Protein AF-0000000076701482 (afdb_homodimer)

Sequence (546 aa):
MTLSLSIDTTWNYGASLRTYCTASLTLTGTHPSHKDYLHQRKLAEQLPLDSFRFDFRGNHESTGKWSYSDILGHVADIQTAVDYLKNTFGYVPQLIVSHSLGSLAAFYWICHTADGQRLPAFVNVSGRYRMKKLYESTNKWQKSLNEQGYYELTVPVARKPVTFRIYLNDFEKFANWDTAFVWHKFPATTDVLTVHGMSDITVPPGDALIYAKALGARRPGTHALHLMEGADHNFTGHIDELIGSILEWWELRRRGGLNTEIWLPHVQESTKLMTLSLSIDTTWNYGASLRTYCTASLTLTGTHPSHKDYLHQRKLAEQLPLDSFRFDFRGNHESTGKWSYSDILGHVADIQTAVDYLKNTFGYVPQLIVSHSLGSLAAFYWICHTADGQRLPAFVNVSGRYRMKKLYESTNKWQKSLNEQGYYELTVPVARKPVTFRIYLNDFEKFANWDTAFVWHKFPATTDVLTVHGMSDITVPPGDALIYAKALGARRPGTHALHLMEGADHNFTGHIDELIGSILEWWELRRRGGLNTEIWLPHVQESTKL

Organism: Amanita muscaria (strain Koide BX008) (NCBI:txid946122)

Nearest PDB structures (foldseek):
  2i3d-assembly1_A  TM=8.518E-01  e=9.601E-11  Agrobacterium fabrum str. C58
  3pf9-assembly1_A  TM=7.655E-01  e=1.158E-09  Lactobacillus johnsonii
  8skm-assembly2_C-2  TM=7.595E-01  e=2.460E-09  Lactobacillus helveticus
  7xri-assembly1_B  TM=6.753E-01  e=1.093E-09  Lactobacillus acidophilus
  7xrh-assembly1_B  TM=6.999E-01  e=1.663E-08  Lactobacillus acidophilus

pLDDT: mean 81.08, std 18.68, range [31.52, 98.44]

Secondary structure (DSSP, 8-state):
----EEEE------SS--------EEEE-SSS--TT-TTHHHHHHHSSS-EEEEPPTTSTTS-S---TT-HHHHHHHHHHHHHHIIIII-----EEEEETHHHHHHHHHHHHSHHHHT--EEEEES----GGGHHHHTHHHHHHHHHHSEEEEEEEETTEEEEEEEEHHHHHHHHT---TTHHHHS-SS-EEEEEEETT-SSS-THHHHHHHHHHHT-SSS-EEEEEETT--TT-TT-HHHHHHHHHHHHHHHHTT---SEE--TT--TT---/----EEEE------SS-------EEEEE-SSS--TT-TTHHHHHHHSSS-EEEEPPTTSTTS-S---TT-HHHHHHHHHHHHHHHHHHH-----EEEEETHHHHHHHHHHHHSHHHHT--EEEEES----GGGHHHHTHHHHHHHHHHSEEEEEEEETTEEEEEEEEHHHHHHHHT---TTHHHHS-SS-EEEEEEETT-SSS-THHHHHHHHHHHT-SSS-EEEEEETT--TT-TT-HHHHHHHHHHHHHHHHTT---SEE--TT--TT---

Solvent-accessible surface area (backbone atoms only — not comparable to full-atom values): 28314 Å² total; per-residue (Å²): 126,56,68,42,68,46,69,50,66,60,61,77,70,73,90,74,84,55,56,75,23,24,23,41,40,41,32,62,34,72,57,74,32,44,53,62,48,80,53,38,45,64,38,38,71,65,44,98,32,35,17,37,30,40,26,51,62,32,14,79,82,10,41,63,74,67,58,87,40,46,46,69,59,46,27,51,48,52,50,50,53,50,49,48,37,30,73,74,66,51,29,45,66,38,30,38,32,20,28,32,46,18,23,51,20,47,52,50,35,28,41,73,34,75,70,32,52,62,33,48,29,38,35,36,30,42,34,69,46,51,28,58,53,49,60,68,66,37,54,82,42,46,59,40,26,71,72,72,41,34,31,78,47,73,42,68,43,98,87,35,81,43,77,42,76,45,37,40,68,38,50,50,52,40,38,62,51,78,59,62,54,56,60,76,42,47,51,42,60,32,30,34,40,38,38,31,20,65,52,13,74,80,45,56,44,66,27,48,50,51,50,45,39,50,45,43,74,40,66,84,10,30,23,26,40,29,75,36,80,81,18,29,70,76,24,70,96,34,43,66,58,51,42,50,52,53,52,51,51,50,52,36,47,77,70,69,66,71,58,63,41,61,49,49,93,85,63,51,79,84,49,88,96,127,54,67,42,69,46,71,49,66,63,59,75,67,71,91,75,85,57,57,80,25,26,24,40,40,40,33,64,32,70,58,75,32,42,54,63,47,79,52,39,45,66,39,39,72,65,45,101,33,38,19,38,30,41,25,52,62,32,14,80,82,10,40,62,75,67,58,88,42,48,47,67,57,45,28,51,49,53,49,49,52,50,48,48,38,31,74,74,65,53,29,45,66,38,31,38,33,21,28,32,46,18,21,51,22,48,53,49,36,27,40,71,35,78,68,32,53,62,35,47,30,38,34,35,31,42,34,69,46,52,30,58,54,49,61,68,65,37,52,82,42,46,60,40,26,71,73,72,41,35,30,79,46,73,42,67,44,97,87,35,80,42,77,42,76,43,36,42,68,36,50,50,52,40,37,63,50,78,56,63,54,54,60,78,42,46,50,43,60,32,30,34,39,40,35,30,20,64,53,12,74,81,45,56,43,67,27,49,50,51,50,43,39,50,46,43,74,39,65,85,10,28,23,27,39,27,76,36,79,82,17,28,72,76,24,71,98,34,44,67,59,51,42,49,52,53,52,51,51,51,53,37,47,77,69,69,65,72,56,62,41,60,49,50,92,87,62,52,80,84,49,88,96

InterPro domains:
  IPR001375 Peptidase S9, prolyl oligopeptidase, catalytic domain [PF00326] (169-249)
  IPR022742 Alpha/beta hydrolase domain-containing protein 17C-like [PF12146] (50-145)
  IPR029058 Alpha/Beta hydrolase fold [G3DSA:3.40.50.1820] (24-272)
  IPR029058 Alpha/Beta hydrolase fold [SSF53474] (32-251)

Radius of gyration: 26.22 Å; Cα contacts (8 Å, |Δi|>4): 1089; chains: 2; bounding box: 50×71×74 Å

Foldseek 3Di:
DDKDKDWDAPPPPDDPPLEAQQEAEEAAPAPLDDQPAFQRVVLCNPAPHTYMYIYQDPHDPHHHNDFRQPLVSLLVVVVVVQVCCCVPRVYQHAEYEYAESRLLSLLCNLLPDPSSLPHAEYEYELYAAQLLCQCVLVVVQVVVCVPVQWGWDWDQDVNRTDIDIHGNVRSVSRSPDHNPSLLPRHHQRHAYEYEYECAASNHHCVRLVVNLVSNCVGPPHAYEYEYHYPAYRSRVVCSVVVSVQVNVQVVCVVVVNDHHYHRDPQDDPPDDD/DDKDKDWPAPPPPDPPPLAAQQEAEEAEPAPLDDQPAFQRVVLCNPAPHTYMYIYQDPHDPHHHNDFRQPLVSLLVVVVVVQVCCCVPRVYQHAEYEYAESRLSSLLCNLLPDPSSLPHAEYEYELYAAQLLCQCVLVVVQVVVCVPVQWGWDWDQDVNRTDIDIHGNVRSVSRSPDHNPSLLPRHHQRHAYEYEYECAASNHHCVRLVVNLVSNCVGPPHAYEYEYHYPAYRSRVVCSVVVSVQVNVQVVCVVVVNDHHYHDDPQDDPPDDD

Structure (mmCIF, N/CA/C/O backbone):
data_AF-0000000076701482-model_v1
#
loop_
_entity.id
_entity.type
_entity.pdbx_description
1 polymer 'Serine aminopeptidase S33 domain-containing protein'
#
loop_
_atom_site.group_PDB
_atom_site.id
_atom_site.type_symbol
_atom_site.label_atom_id
_atom_site.label_alt_id
_atom_site.label_comp_id
_atom_site.label_asym_id
_atom_site.label_entity_id
_atom_site.label_seq_id
_atom_site.pdbx_PDB_ins_code
_atom_site.Cartn_x
_atom_site.Cartn_y
_atom_site.Cartn_z
_atom_site.occupancy
_atom_site.B_iso_or_equiv
_atom_site.auth_seq_id
_atom_site.auth_comp_id
_atom_site.auth_asym_id
_atom_site.auth_atom_id
_atom_site.pdbx_PDB_model_num
ATOM 1 N N . MET A 1 1 ? -1.082 -37.062 -18.078 1 33.81 1 MET A N 1
ATOM 2 C CA . MET A 1 1 ? -1.819 -35.812 -17.953 1 33.81 1 MET A CA 1
ATOM 3 C C . MET A 1 1 ? -1.539 -34.906 -19.141 1 33.81 1 MET A C 1
ATOM 5 O O . MET A 1 1 ? -0.403 -34.812 -19.609 1 33.81 1 MET A O 1
ATOM 9 N N . THR A 1 2 ? -2.584 -34.688 -19.906 1 39.78 2 THR A N 1
ATOM 10 C CA . THR A 1 2 ? -2.42 -33.812 -21.062 1 39.78 2 THR A CA 1
ATOM 11 C C . THR A 1 2 ? -2.777 -32.375 -20.703 1 39.78 2 THR A C 1
ATOM 13 O O . THR A 1 2 ? -3.805 -32.125 -20.062 1 39.78 2 THR A O 1
ATOM 16 N N . LEU A 1 3 ? -1.835 -31.453 -20.797 1 42.09 3 LEU A N 1
ATOM 17 C CA . LEU A 1 3 ? -2.057 -30.031 -20.594 1 42.09 3 LEU A CA 1
ATOM 18 C C . LEU A 1 3 ? -2.471 -29.359 -21.906 1 42.09 3 LEU A C 1
ATOM 20 O O . LEU A 1 3 ? -1.938 -29.688 -22.969 1 42.09 3 LEU A O 1
ATOM 24 N N . SER A 1 4 ? -3.621 -28.812 -21.922 1 41.84 4 SER A N 1
ATOM 25 C CA . SER A 1 4 ? -3.998 -28.016 -23.094 1 41.84 4 SER A CA 1
ATOM 26 C C . SER A 1 4 ? -3.34 -26.641 -23.062 1 41.84 4 SER A C 1
ATOM 28 O O . SER A 1 4 ? -3.506 -25.891 -22.109 1 41.84 4 SER A O 1
ATOM 30 N N . LEU A 1 5 ? -2.367 -26.469 -23.969 1 46.25 5 LEU A N 1
ATOM 31 C CA . LEU A 1 5 ? -1.568 -25.25 -24.062 1 46.25 5 LEU A CA 1
ATOM 32 C C . LEU A 1 5 ? -2.047 -24.375 -25.219 1 46.25 5 LEU A C 1
ATOM 34 O O . LEU A 1 5 ? -2.387 -24.875 -26.297 1 46.25 5 LEU A O 1
ATOM 38 N N . SER A 1 6 ? -2.557 -23.234 -24.906 1 45.56 6 SER A N 1
ATOM 39 C CA . SER A 1 6 ? -2.775 -22.25 -25.969 1 45.56 6 SER A CA 1
ATOM 40 C C . SER A 1 6 ? -1.56 -21.344 -26.141 1 45.56 6 SER A C 1
ATOM 42 O O . SER A 1 6 ? -0.975 -20.891 -25.156 1 45.56 6 SER A O 1
ATOM 44 N N . ILE A 1 7 ? -1.061 -21.422 -27.281 1 44.69 7 ILE A N 1
ATOM 45 C CA . ILE A 1 7 ? 0.077 -20.578 -27.625 1 44.69 7 ILE A CA 1
ATOM 46 C C . ILE A 1 7 ? -0.394 -19.406 -28.484 1 44.69 7 ILE A C 1
ATOM 48 O O . ILE A 1 7 ? -1.036 -19.609 -29.516 1 44.69 7 ILE A O 1
ATOM 52 N N . ASP A 1 8 ? -0.678 -18.281 -27.812 1 44.84 8 ASP A N 1
ATOM 53 C CA . ASP A 1 8 ? -0.905 -17.094 -28.641 1 44.84 8 ASP A CA 1
ATOM 54 C C . ASP A 1 8 ? 0.417 -16.484 -29.078 1 44.84 8 ASP A C 1
ATOM 56 O O . ASP A 1 8 ? 1.227 -16.062 -28.25 1 44.84 8 ASP A O 1
ATOM 60 N N . THR A 1 9 ? 0.802 -16.797 -30.234 1 43.88 9 THR A N 1
ATOM 61 C CA . THR A 1 9 ? 2.035 -16.266 -30.812 1 43.88 9 THR A CA 1
ATOM 62 C C . THR A 1 9 ? 1.801 -14.883 -31.406 1 43.88 9 THR A C 1
ATOM 64 O O . THR A 1 9 ? 0.812 -14.664 -32.125 1 43.88 9 THR A O 1
ATOM 67 N N . THR A 1 10 ? 1.718 -13.828 -30.734 1 38.78 10 THR A N 1
ATOM 68 C CA . THR A 1 10 ? 1.735 -12.578 -31.469 1 38.78 10 THR A CA 1
ATOM 69 C C . THR A 1 10 ? 3.012 -12.461 -32.312 1 38.78 10 THR A C 1
ATOM 71 O O . THR A 1 10 ? 3.309 -11.398 -32.844 1 38.78 10 THR A O 1
ATOM 74 N N . TRP A 1 11 ? 3.979 -13.047 -32.031 1 34.91 11 TRP A N 1
ATOM 75 C CA . TRP A 1 11 ? 5.105 -12.578 -32.812 1 34.91 11 TRP A CA 1
ATOM 76 C C . TRP A 1 11 ? 4.832 -12.766 -34.312 1 34.91 11 TRP A C 1
ATOM 78 O O . TRP A 1 11 ? 4.477 -13.859 -34.75 1 34.91 11 TRP A O 1
ATOM 88 N N . ASN A 1 12 ? 4.305 -11.734 -34.938 1 32.94 12 ASN A N 1
ATOM 89 C CA . ASN A 1 12 ? 4.758 -11.445 -36.281 1 32.94 12 ASN A CA 1
ATOM 90 C C . ASN A 1 12 ? 6.246 -11.734 -36.438 1 32.94 12 ASN A C 1
ATOM 92 O O . ASN A 1 12 ? 6.887 -11.195 -37.344 1 32.94 12 ASN A O 1
ATOM 96 N N . TYR A 1 13 ? 7.18 -11.891 -35.406 1 31.75 13 TYR A N 1
ATOM 97 C CA . TYR A 1 13 ? 8.516 -11.852 -36 1 31.75 13 TYR A CA 1
ATOM 98 C C . TYR A 1 13 ? 8.695 -12.984 -37 1 31.75 13 TYR A C 1
ATOM 100 O O . TYR A 1 13 ? 8.055 -14.02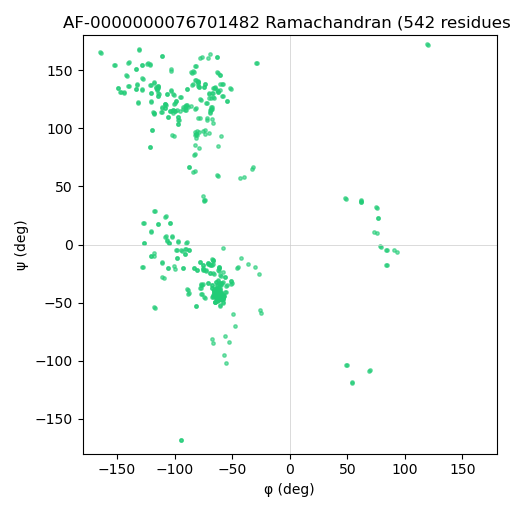3 -36.906 1 31.75 13 TYR A O 1
ATOM 108 N N . GLY A 1 14 ? 9.312 -12.711 -38.156 1 31.8 14 GLY A N 1
ATOM 109 C CA . GLY A 1 14 ? 10.047 -13.625 -39.031 1 31.8 14 GLY A CA 1
ATOM 110 C C . GLY A 1 14 ? 10.68 -14.781 -38.281 1 31.8 14 GLY A C 1
ATOM 111 O O . GLY A 1 14 ? 10.82 -14.727 -37.031 1 31.8 14 GLY A O 1
ATOM 112 N N . ALA A 1 15 ? 11.008 -16.016 -38.906 1 33.19 15 ALA A N 1
ATOM 113 C CA . ALA A 1 15 ? 11.664 -17.281 -38.625 1 33.19 15 ALA A CA 1
ATOM 114 C C . ALA A 1 15 ? 12.695 -17.125 -37.5 1 33.19 15 ALA A C 1
ATOM 116 O O . ALA A 1 15 ? 13 -18.078 -36.781 1 33.19 15 ALA A O 1
ATOM 117 N N . SER A 1 16 ? 13.703 -16.203 -37.625 1 32.03 16 SER A N 1
ATOM 118 C CA . SER A 1 16 ? 15.016 -16.312 -37 1 32.03 16 SER A CA 1
ATOM 119 C C . SER A 1 16 ? 14.914 -16.203 -35.469 1 32.03 16 SER A C 1
ATOM 121 O O . SER A 1 16 ? 15.578 -16.953 -34.75 1 32.03 16 SER A O 1
ATOM 123 N N . LEU A 1 17 ? 14.891 -14.984 -34.844 1 34.34 17 LEU A N 1
ATOM 124 C CA . LEU A 1 17 ? 15.344 -14.766 -33.469 1 34.34 17 LEU A CA 1
ATOM 125 C C . LEU A 1 17 ? 14.328 -15.297 -32.469 1 34.34 17 LEU A C 1
ATOM 127 O O . LEU A 1 17 ? 13.398 -14.586 -32.062 1 34.34 17 LEU A O 1
ATOM 131 N N . ARG A 1 18 ? 13.656 -16.406 -32.531 1 35.84 18 ARG A N 1
ATOM 132 C CA . ARG A 1 18 ? 12.906 -17.312 -31.656 1 35.84 18 ARG A CA 1
ATOM 133 C C . ARG A 1 18 ? 13.469 -17.297 -30.25 1 35.84 18 ARG A C 1
ATOM 135 O O . ARG A 1 18 ? 13.125 -18.141 -29.422 1 35.84 18 ARG A O 1
ATOM 142 N N . THR A 1 19 ? 14.695 -16.859 -30.047 1 35.78 19 THR A N 1
ATOM 143 C CA . THR A 1 19 ? 15.305 -17.094 -28.734 1 35.78 19 THR A CA 1
ATOM 144 C C . THR A 1 19 ? 14.367 -16.672 -27.609 1 35.78 19 THR A C 1
ATOM 146 O O . THR A 1 19 ? 14.477 -17.156 -26.484 1 35.78 19 THR A O 1
ATOM 149 N N . TYR A 1 20 ? 13.93 -15.367 -27.5 1 38.41 20 TYR A N 1
ATOM 150 C CA . TYR A 1 20 ? 13.531 -14.758 -26.25 1 38.41 20 TYR A CA 1
ATO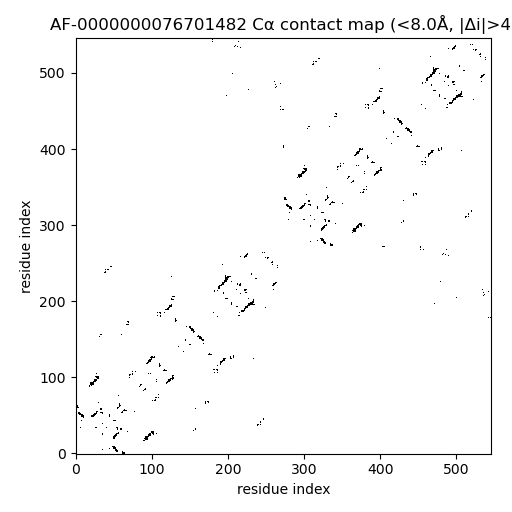M 151 C C . TYR A 1 20 ? 12.078 -15.086 -25.922 1 38.41 20 TYR A C 1
ATOM 153 O O . TYR A 1 20 ? 11.156 -14.555 -26.531 1 38.41 20 TYR A O 1
ATOM 161 N N . CYS A 1 21 ? 11.727 -16.359 -25.734 1 41.19 21 CYS A N 1
ATOM 162 C CA . CYS A 1 21 ? 10.469 -16.938 -25.266 1 41.19 21 CYS A CA 1
ATOM 163 C C . CYS A 1 21 ? 9.914 -16.172 -24.078 1 41.19 21 CYS A C 1
ATOM 165 O O . CYS A 1 21 ? 10.398 -16.312 -22.953 1 41.19 21 CYS A O 1
ATOM 167 N N . THR A 1 22 ? 9.688 -14.891 -24.219 1 43.75 22 THR A N 1
ATOM 168 C CA . THR A 1 22 ? 9.102 -14.141 -23.125 1 43.75 22 THR A CA 1
ATOM 169 C C . THR A 1 22 ? 7.695 -14.641 -22.812 1 43.75 22 THR A C 1
ATOM 171 O O . THR A 1 22 ? 6.82 -14.641 -23.672 1 43.75 22 THR A O 1
ATOM 174 N N . ALA A 1 23 ? 7.574 -16 -22.422 1 44.31 23 ALA A N 1
ATOM 175 C CA . ALA A 1 23 ? 6.254 -16.547 -22.094 1 44.31 23 ALA A CA 1
ATOM 176 C C . ALA A 1 23 ? 5.691 -15.914 -20.828 1 44.31 23 ALA A C 1
ATOM 178 O O . ALA A 1 23 ? 6.445 -15.547 -19.922 1 44.31 23 ALA A O 1
ATOM 179 N N . SER A 1 24 ? 4.695 -15 -21.062 1 45 24 SER A N 1
ATOM 180 C CA . SER A 1 24 ? 3.865 -14.703 -19.891 1 45 24 SER A CA 1
ATOM 181 C C . SER A 1 24 ? 2.975 -15.891 -19.531 1 45 24 SER A C 1
ATOM 183 O O . SER A 1 24 ? 2.352 -16.484 -20.406 1 45 24 SER A O 1
ATOM 185 N N . LEU A 1 25 ? 3.355 -16.812 -18.547 1 48.34 25 LEU A N 1
ATOM 186 C CA . LEU A 1 25 ? 2.494 -17.859 -18.016 1 48.34 25 LEU A CA 1
ATOM 187 C C . LEU A 1 25 ? 1.435 -17.266 -17.094 1 48.34 25 LEU A C 1
ATOM 189 O O . LEU A 1 25 ? 1.763 -16.547 -16.141 1 48.34 25 LEU A O 1
ATOM 193 N N . THR A 1 26 ? 0.228 -17 -17.688 1 47.09 26 THR A N 1
ATOM 194 C CA . THR A 1 26 ? -0.878 -16.547 -16.844 1 47.09 26 THR A CA 1
ATOM 195 C C . THR A 1 26 ? -1.527 -17.734 -16.141 1 47.09 26 THR A C 1
ATOM 197 O O . THR A 1 26 ? -1.973 -18.688 -16.781 1 47.09 26 THR A O 1
ATOM 200 N N . LEU A 1 27 ? -1.09 -18.016 -14.891 1 45.66 27 LEU A N 1
ATOM 201 C CA . LEU A 1 27 ? -1.61 -19.078 -14.039 1 45.66 27 LEU A CA 1
ATOM 202 C C . LEU A 1 27 ? -2.896 -18.641 -13.344 1 45.66 27 LEU A C 1
ATOM 204 O O . LEU A 1 27 ? -2.926 -17.594 -12.688 1 45.66 27 LEU A O 1
ATOM 208 N N . THR A 1 28 ? -4.02 -18.859 -13.867 1 43.91 28 THR A N 1
ATOM 209 C CA . THR A 1 28 ? -5.258 -18.516 -13.172 1 43.91 28 THR A CA 1
ATOM 210 C C . THR A 1 28 ? -5.59 -19.562 -12.117 1 43.91 28 THR A C 1
ATOM 212 O O . THR A 1 28 ? -5.613 -20.766 -12.406 1 43.91 28 THR A O 1
ATOM 215 N N . GLY A 1 29 ? -5.117 -19.625 -10.914 1 39.47 29 GLY A N 1
ATOM 216 C CA . GLY A 1 29 ? -5.176 -20.594 -9.828 1 39.47 29 GLY A CA 1
ATOM 217 C C . GLY A 1 29 ? -6.594 -21 -9.477 1 39.47 29 GLY A C 1
ATOM 218 O O . GLY A 1 29 ? -6.852 -22.172 -9.203 1 39.47 29 GLY A O 1
ATOM 219 N N . THR A 1 30 ? -7.273 -20.172 -8.617 1 42.44 30 THR A N 1
ATOM 220 C CA . THR A 1 30 ? -8.227 -20.875 -7.758 1 42.44 30 THR A CA 1
ATOM 221 C C . THR A 1 30 ? -9.234 -21.656 -8.594 1 42.44 30 THR A C 1
ATOM 223 O O . THR A 1 30 ? -9.484 -22.828 -8.336 1 42.44 30 THR A O 1
ATOM 226 N N . HIS A 1 31 ? -10.352 -21 -8.812 1 45.5 31 HIS A N 1
ATOM 227 C CA . HIS A 1 31 ? -11.539 -21.703 -9.297 1 45.5 31 HIS A CA 1
ATOM 228 C C . HIS A 1 31 ? -11.367 -22.125 -10.75 1 45.5 31 HIS A C 1
ATOM 230 O O . HIS A 1 31 ? -10.484 -21.625 -11.453 1 45.5 31 HIS A O 1
ATOM 236 N N . PRO A 1 32 ? -12.203 -23.078 -11.078 1 42.16 32 PRO A N 1
ATOM 237 C CA . PRO A 1 32 ? -12.156 -23.484 -12.484 1 42.16 32 PRO A CA 1
ATOM 238 C C . PRO A 1 32 ? -11.797 -22.344 -13.422 1 42.16 32 PRO A C 1
ATOM 240 O O . PRO A 1 32 ? -12.508 -21.328 -13.469 1 42.16 32 PRO A O 1
ATOM 243 N N . SER A 1 33 ? -10.586 -21.906 -13.266 1 51.41 33 SER A N 1
ATOM 244 C CA . SER A 1 33 ? -10.164 -20.844 -14.172 1 51.41 33 SER A CA 1
ATOM 245 C C . SER A 1 33 ? -9.766 -21.422 -15.531 1 51.41 33 SER A C 1
ATOM 247 O O . SER A 1 33 ? -9.602 -22.625 -15.688 1 51.41 33 SER A O 1
ATOM 249 N N . HIS A 1 34 ? -10.211 -20.75 -16.484 1 50.31 34 HIS A N 1
ATOM 250 C CA . HIS A 1 34 ? -9.82 -21.109 -17.844 1 50.31 34 HIS A CA 1
ATOM 251 C C . HIS A 1 34 ? -8.766 -20.172 -18.391 1 50.31 34 HIS A C 1
ATOM 253 O O . HIS A 1 34 ? -8.625 -19.047 -17.922 1 50.31 34 HIS A O 1
ATOM 259 N N . LYS A 1 35 ? -7.945 -20.672 -19.281 1 49.25 35 LYS A N 1
ATOM 260 C CA . LYS A 1 35 ? -6.781 -20.016 -19.875 1 49.25 35 LYS A CA 1
ATOM 261 C C . LYS A 1 35 ? -7.113 -18.594 -20.312 1 49.25 35 LYS A C 1
ATOM 263 O O . LYS A 1 35 ? -6.223 -17.75 -20.422 1 49.25 35 LYS A O 1
ATOM 268 N N . ASP A 1 36 ? -8.375 -18.359 -20.484 1 51.56 36 ASP A N 1
ATOM 269 C CA . ASP A 1 36 ? -8.781 -17.031 -20.953 1 51.56 36 ASP A CA 1
ATOM 270 C C . ASP A 1 36 ? -9.445 -16.234 -19.828 1 51.56 36 ASP A C 1
ATOM 272 O O . ASP A 1 36 ? -10.203 -15.289 -20.094 1 51.56 36 ASP A O 1
ATOM 276 N N . TYR A 1 37 ? -9.086 -16.625 -18.688 1 59.44 37 TYR A N 1
ATOM 277 C CA . TYR A 1 37 ? -9.766 -16.031 -17.531 1 59.44 37 TYR A CA 1
ATOM 278 C C . TYR A 1 37 ? -9.234 -14.641 -17.25 1 59.44 37 TYR A C 1
ATOM 280 O O . TYR A 1 37 ? -8.016 -14.422 -17.234 1 59.44 37 TYR A O 1
ATOM 288 N N . LEU A 1 38 ? -10.18 -13.695 -17.219 1 65.75 38 LEU A N 1
ATOM 289 C CA . LEU A 1 38 ? -10.008 -12.32 -16.75 1 65.75 38 LEU A CA 1
ATOM 290 C C . LEU A 1 38 ? -9.109 -11.531 -17.703 1 65.75 38 LEU A C 1
ATOM 292 O O . LEU A 1 38 ? -9.461 -11.297 -18.859 1 65.75 38 LEU A O 1
ATOM 296 N N . HIS A 1 39 ? -7.875 -11.211 -17.281 1 71.94 39 HIS A N 1
ATOM 297 C CA . HIS A 1 39 ? -6.992 -10.297 -17.984 1 71.94 39 HIS A CA 1
ATOM 298 C C . HIS A 1 39 ? -5.98 -11.055 -18.844 1 71.94 39 HIS A C 1
ATOM 300 O O . HIS A 1 39 ? -5.328 -10.469 -19.703 1 71.94 39 HIS A O 1
ATOM 306 N N . GLN A 1 40 ? -5.93 -12.328 -18.812 1 72.12 40 GLN A N 1
ATOM 307 C CA . GLN A 1 40 ? -4.785 -13.07 -19.312 1 72.12 40 GLN A CA 1
ATOM 308 C C . GLN A 1 40 ? -4.75 -13.062 -20.844 1 72.12 40 GLN A C 1
ATOM 310 O O . GLN A 1 40 ? -3.699 -12.828 -21.438 1 72.12 40 GLN A O 1
ATOM 315 N N . ARG A 1 41 ? -5.863 -13.305 -21.406 1 73.69 41 ARG A N 1
ATOM 316 C CA . ARG A 1 41 ? -5.891 -13.32 -22.875 1 73.69 41 ARG A CA 1
ATOM 317 C C . ARG A 1 41 ? -5.574 -11.938 -23.438 1 73.69 41 ARG A C 1
ATOM 319 O O . ARG A 1 41 ? -4.738 -11.805 -24.328 1 73.69 41 ARG A O 1
ATOM 326 N N . LYS A 1 42 ? -6.254 -10.977 -22.922 1 79.75 42 LYS A N 1
ATOM 327 C CA . LYS A 1 42 ? -6.055 -9.609 -23.406 1 79.75 42 LYS A CA 1
ATOM 328 C C . LYS A 1 42 ? -4.621 -9.148 -23.172 1 79.75 42 LYS A C 1
ATOM 330 O O . LYS A 1 42 ? -4.031 -8.477 -24.016 1 79.75 42 LYS A O 1
ATOM 335 N N . LEU A 1 43 ? -4.078 -9.5 -22.031 1 83.38 43 LEU A N 1
ATOM 336 C CA . LEU A 1 43 ? -2.689 -9.164 -21.734 1 83.38 43 LEU A CA 1
ATOM 337 C C . LEU A 1 43 ? -1.746 -9.852 -22.719 1 83.38 43 L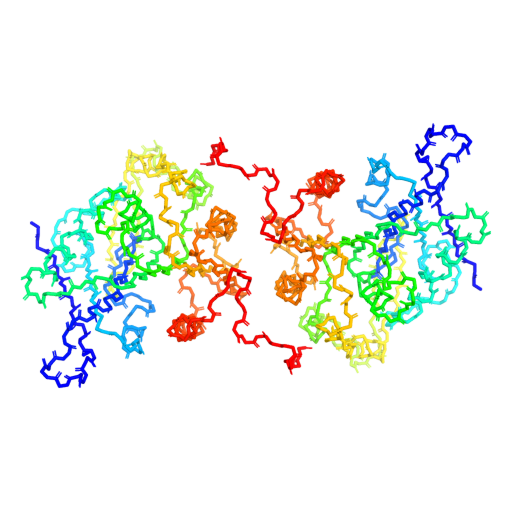EU A C 1
ATOM 339 O O . LEU A 1 43 ? -0.809 -9.227 -23.219 1 83.38 43 LEU A O 1
ATOM 343 N N . ALA A 1 44 ? -1.998 -11.133 -23.016 1 76.25 44 ALA A N 1
ATOM 344 C CA . ALA A 1 44 ? -1.162 -11.906 -23.922 1 76.25 44 ALA A CA 1
ATOM 345 C C . ALA A 1 44 ? -1.131 -11.281 -25.312 1 76.25 44 ALA A C 1
ATOM 347 O O . ALA A 1 44 ? -0.096 -11.289 -25.984 1 76.25 44 ALA A O 1
ATOM 348 N N . GLU A 1 45 ? -2.166 -10.719 -25.656 1 75.75 45 GLU A N 1
ATOM 349 C CA . GLU A 1 45 ? -2.283 -10.117 -26.984 1 75.75 45 GLU A CA 1
ATOM 350 C C . GLU A 1 45 ? -1.499 -8.812 -27.062 1 75.75 45 GLU A C 1
ATOM 352 O O . GLU A 1 45 ? -1.094 -8.391 -28.156 1 75.75 45 GLU A O 1
ATOM 357 N N . GLN A 1 46 ? -1.264 -8.258 -25.969 1 82.12 46 GLN A N 1
ATOM 358 C CA . GLN A 1 46 ? -0.672 -6.926 -25.984 1 82.12 46 GLN A CA 1
ATOM 359 C C . GLN A 1 46 ? 0.801 -6.973 -25.594 1 82.12 46 GLN A C 1
ATOM 361 O O . GLN A 1 46 ? 1.556 -6.039 -25.875 1 82.12 46 GLN A O 1
ATOM 366 N N . LEU A 1 47 ? 1.176 -8.023 -24.938 1 80.94 47 LEU A N 1
ATOM 367 C CA . LEU A 1 47 ? 2.574 -8.164 -24.547 1 80.94 47 LEU A CA 1
ATOM 368 C C . LEU A 1 47 ? 3.467 -8.352 -25.766 1 80.94 47 LEU A C 1
ATOM 370 O O . LEU A 1 47 ? 3.141 -9.125 -26.672 1 80.94 47 LEU A O 1
ATOM 374 N N . PRO A 1 48 ? 4.582 -7.547 -25.859 1 80.5 48 PRO A N 1
ATOM 375 C CA . PRO A 1 48 ? 5.512 -7.711 -26.969 1 80.5 48 PRO A CA 1
ATOM 376 C C . PRO A 1 48 ? 6.387 -8.953 -26.844 1 80.5 48 PRO A C 1
ATOM 378 O O . PRO A 1 48 ? 7.598 -8.891 -27.062 1 80.5 48 PRO A O 1
ATOM 381 N N . LEU A 1 49 ? 5.855 -10.102 -26.344 1 76.75 49 LEU A N 1
ATOM 382 C CA . LEU A 1 49 ? 6.449 -11.422 -26.188 1 76.75 49 LEU A CA 1
ATOM 383 C C . LEU A 1 49 ? 5.5 -12.508 -26.688 1 76.75 49 LEU A C 1
ATOM 385 O O . LEU A 1 49 ? 4.281 -12.32 -26.688 1 76.75 49 LEU A O 1
ATOM 389 N N . ASP A 1 50 ? 6.086 -13.594 -27.156 1 75.12 50 ASP A N 1
ATOM 390 C CA . ASP A 1 50 ? 5.215 -14.75 -27.344 1 75.12 50 ASP A CA 1
ATOM 391 C C . ASP A 1 50 ? 4.641 -15.219 -26.016 1 75.12 50 ASP A C 1
ATOM 393 O O . ASP A 1 50 ? 5.34 -15.234 -25 1 75.12 50 ASP A O 1
ATOM 397 N N . SER A 1 51 ? 3.34 -15.438 -26.078 1 75.44 51 SER A N 1
ATOM 398 C CA . SER A 1 51 ? 2.66 -15.773 -24.844 1 75.44 51 SER A CA 1
ATOM 399 C C . SER A 1 51 ? 2.111 -17.203 -24.875 1 75.44 51 SER A C 1
ATOM 401 O O . SER A 1 51 ? 1.59 -17.641 -25.906 1 75.44 51 SER A O 1
ATOM 403 N N . PHE A 1 52 ? 2.34 -17.844 -23.781 1 72.75 52 PHE A N 1
ATOM 404 C CA . PHE A 1 52 ? 1.836 -19.203 -23.594 1 72.75 52 PHE A CA 1
ATOM 405 C C . PHE A 1 52 ? 0.913 -19.281 -22.391 1 72.75 52 PHE A C 1
ATOM 407 O O . PHE A 1 52 ? 1.264 -18.812 -21.297 1 72.75 52 PHE A O 1
ATOM 414 N N . ARG A 1 53 ? -0.27 -19.734 -22.688 1 74.69 53 ARG A N 1
ATOM 415 C CA . ARG A 1 53 ? -1.251 -19.922 -21.625 1 74.69 53 ARG A CA 1
ATOM 416 C C . ARG A 1 53 ? -1.707 -21.375 -21.562 1 74.69 53 ARG A C 1
ATOM 418 O O . ARG A 1 53 ? -1.874 -22.031 -22.578 1 74.69 53 ARG A O 1
ATOM 425 N N . PHE A 1 54 ? -1.789 -21.844 -20.312 1 66.81 54 PHE A N 1
ATOM 426 C CA . PHE A 1 54 ? -2.283 -23.219 -20.203 1 66.81 54 PHE A CA 1
ATOM 427 C C . PHE A 1 54 ? -3.221 -23.344 -19.016 1 66.81 54 PHE A C 1
ATOM 429 O O . PHE A 1 54 ? -3.223 -22.5 -18.109 1 66.81 54 PHE A O 1
ATOM 436 N N . ASP A 1 55 ? -4.047 -24.328 -19.109 1 64.94 55 ASP A N 1
ATOM 437 C CA . ASP A 1 55 ? -4.914 -24.688 -17.984 1 64.94 55 ASP A CA 1
ATOM 438 C C . ASP A 1 55 ? -4.227 -25.688 -17.062 1 64.94 55 ASP A C 1
ATOM 440 O O . ASP A 1 55 ? -3.6 -26.641 -17.516 1 64.94 55 ASP A O 1
ATOM 444 N N . PHE A 1 56 ? -4.332 -25.375 -15.812 1 63.53 56 PHE A N 1
ATOM 445 C CA . PHE A 1 56 ? -3.814 -26.359 -14.859 1 63.53 56 PHE A CA 1
ATOM 446 C C . PHE A 1 56 ? -4.59 -27.672 -14.953 1 63.53 56 PHE A C 1
ATOM 448 O O . PHE A 1 56 ? -5.699 -27.703 -15.484 1 63.53 56 PHE A O 1
ATOM 455 N N . ARG A 1 57 ? -3.984 -28.672 -14.453 1 58.59 57 ARG A N 1
ATOM 456 C CA . ARG A 1 57 ? -4.629 -29.984 -14.406 1 58.59 57 ARG A CA 1
ATOM 457 C C . ARG A 1 57 ? -6.02 -29.891 -13.789 1 58.59 57 ARG A C 1
ATOM 459 O O . ARG A 1 57 ? -6.219 -29.172 -12.805 1 58.59 57 ARG A O 1
ATOM 466 N N . GLY A 1 58 ? -6.898 -30.5 -14.422 1 56.38 58 GLY A N 1
ATOM 467 C CA . GLY A 1 58 ? -8.25 -30.594 -13.898 1 56.38 58 GLY A CA 1
ATOM 468 C C . GLY A 1 58 ? -9.102 -29.391 -14.227 1 56.38 58 GLY A C 1
ATOM 469 O O . GLY A 1 58 ? -10.273 -29.328 -13.844 1 56.38 58 GLY A O 1
ATOM 470 N N . ASN A 1 59 ? -8.492 -28.438 -14.836 1 56.97 59 ASN A N 1
ATOM 471 C CA . ASN A 1 59 ? -9.258 -27.266 -15.211 1 56.97 59 ASN A CA 1
ATOM 472 C C . ASN A 1 59 ? -9.594 -27.266 -16.703 1 56.97 59 ASN A C 1
ATOM 474 O O . ASN A 1 59 ? -8.734 -27.562 -17.531 1 56.97 59 ASN A O 1
ATOM 478 N N . HIS A 1 60 ? -10.859 -26.984 -16.922 1 60.84 60 HIS A N 1
ATOM 479 C CA . HIS A 1 60 ? -11.391 -26.812 -18.266 1 60.84 60 HIS A CA 1
ATOM 480 C C . HIS A 1 60 ? -10.969 -27.953 -19.172 1 60.84 60 HIS A C 1
ATOM 482 O O . HIS A 1 60 ? -11.469 -29.078 -19.047 1 60.84 60 HIS A O 1
ATOM 488 N N . GLU A 1 61 ? -9.867 -27.578 -20.109 1 53.28 61 GLU A N 1
ATOM 489 C CA . GLU A 1 61 ? -9.555 -28.547 -21.156 1 53.28 61 GLU A CA 1
ATOM 490 C C . GLU A 1 61 ? -8.414 -29.469 -20.734 1 53.28 61 GLU A C 1
ATOM 492 O O . GLU A 1 61 ? -8.094 -30.438 -21.438 1 53.28 61 GLU A O 1
ATOM 497 N N . SER A 1 62 ? -7.844 -29.156 -19.531 1 54.16 62 SER A N 1
ATOM 498 C CA . SER A 1 62 ? -6.766 -30.016 -19.047 1 54.16 62 SER A CA 1
ATOM 499 C C . SER A 1 62 ? -7.32 -31.234 -18.312 1 54.16 62 SER A C 1
ATOM 501 O O . SER A 1 62 ? -8.312 -31.141 -17.594 1 54.16 62 SER A O 1
ATOM 503 N N . THR A 1 63 ? -6.688 -32.406 -18.625 1 57.91 63 THR A N 1
ATOM 504 C CA . THR A 1 63 ? -7.113 -33.625 -17.938 1 57.91 63 THR A CA 1
ATOM 505 C C . THR A 1 63 ? -6.559 -33.656 -16.516 1 57.91 63 THR A C 1
ATOM 507 O O . THR A 1 63 ? -5.727 -32.844 -16.141 1 57.91 63 THR A O 1
ATOM 510 N N . GLY A 1 64 ? -7.094 -34.406 -15.742 1 60.69 64 GLY A N 1
ATOM 511 C CA . GLY A 1 64 ? -6.652 -34.562 -14.367 1 60.69 64 GLY A CA 1
ATOM 512 C C . GLY A 1 64 ? -7.723 -34.188 -13.352 1 60.69 64 GLY A C 1
ATOM 513 O O . GLY A 1 64 ? -8.852 -33.875 -13.727 1 60.69 64 GLY A O 1
ATOM 514 N N . LYS A 1 65 ? -7.336 -34.5 -12.086 1 65.06 65 LYS A N 1
ATOM 515 C CA . LYS A 1 65 ? -8.281 -34.25 -11 1 65.06 65 LYS A CA 1
ATOM 516 C C . LYS A 1 65 ? -8.023 -32.875 -10.352 1 65.06 65 LYS A C 1
ATOM 518 O O . LYS A 1 65 ? -6.879 -32.531 -10.078 1 65.06 65 LYS A O 1
ATOM 523 N N . TRP A 1 66 ? -9.078 -32.156 -10.312 1 66.12 66 TRP A N 1
ATOM 524 C CA . TRP A 1 66 ? -8.992 -30.875 -9.633 1 66.12 66 TRP A CA 1
ATOM 525 C C . TRP A 1 66 ? -8.852 -31.062 -8.125 1 66.12 66 TRP A C 1
ATOM 527 O O . TRP A 1 66 ? -9.477 -31.969 -7.547 1 66.12 66 TRP A O 1
ATOM 537 N N . SER A 1 67 ? -7.898 -30.406 -7.59 1 69.44 67 SER A N 1
ATOM 538 C CA . SER A 1 67 ? -7.758 -30.344 -6.141 1 69.44 67 SER A CA 1
ATOM 539 C C . SER A 1 67 ? -7.52 -28.922 -5.664 1 69.44 67 SER A C 1
ATOM 541 O O . SER A 1 67 ? -6.73 -28.188 -6.262 1 69.44 67 SER A O 1
ATOM 543 N N . TYR A 1 68 ? -8.195 -28.625 -4.602 1 71.06 68 TYR A N 1
ATOM 544 C CA . TYR A 1 68 ? -8.125 -27.281 -4.012 1 71.06 68 TYR A CA 1
ATOM 545 C C . TYR A 1 68 ? -6.73 -27 -3.473 1 71.06 68 TYR A C 1
ATOM 547 O O . TYR A 1 68 ? -6.285 -25.859 -3.461 1 71.06 68 TYR A O 1
ATOM 555 N N . SER A 1 69 ? -6.047 -28.031 -3.154 1 77.31 69 SER A N 1
ATOM 556 C CA . SER A 1 69 ? -4.824 -27.812 -2.385 1 77.31 69 SER A CA 1
ATOM 557 C C . SER A 1 69 ? -3.604 -28.344 -3.129 1 77.31 69 SER A C 1
ATOM 559 O O . SER A 1 69 ? -2.523 -28.469 -2.549 1 77.31 69 SER A O 1
ATOM 561 N N . ASP A 1 70 ? -3.758 -28.672 -4.344 1 84 70 ASP A N 1
ATOM 562 C CA . ASP A 1 70 ? -2.645 -29.312 -5.039 1 84 70 ASP A CA 1
ATOM 563 C C . ASP A 1 70 ? -1.71 -28.266 -5.652 1 84 70 ASP A C 1
ATOM 565 O O . ASP A 1 70 ? -1.501 -28.25 -6.867 1 84 70 ASP A O 1
ATOM 569 N N . ILE A 1 71 ? -1.058 -27.516 -4.824 1 88.31 71 ILE A N 1
ATOM 570 C CA . ILE A 1 71 ? -0.123 -26.484 -5.266 1 88.31 71 ILE A CA 1
ATOM 571 C C . ILE A 1 71 ? 1.071 -27.125 -5.957 1 88.31 71 ILE A C 1
ATOM 573 O O . ILE A 1 71 ? 1.519 -26.656 -7.008 1 88.31 71 ILE A O 1
ATOM 577 N N . LEU A 1 72 ? 1.541 -28.266 -5.434 1 89.31 72 LEU A N 1
ATOM 578 C CA . LEU A 1 72 ? 2.691 -28.953 -6.012 1 89.31 72 LEU A CA 1
ATOM 579 C C . LEU A 1 72 ? 2.357 -29.516 -7.391 1 89.31 72 LEU A C 1
ATOM 581 O O . LEU A 1 72 ? 3.221 -29.562 -8.273 1 89.31 72 LEU A O 1
ATOM 585 N N . GLY A 1 73 ? 1.102 -29.938 -7.5 1 83.62 73 GLY A N 1
ATOM 586 C CA . GLY A 1 73 ? 0.656 -30.328 -8.828 1 83.62 73 GLY A CA 1
ATOM 587 C C . GLY A 1 73 ? 0.717 -29.188 -9.836 1 83.62 73 GLY A C 1
ATOM 588 O O . GLY A 1 73 ? 1.137 -29.391 -10.977 1 83.62 73 GLY A O 1
ATOM 589 N N . HIS A 1 74 ? 0.32 -28.047 -9.414 1 82.25 74 HIS A N 1
ATOM 590 C CA . HIS A 1 74 ? 0.395 -26.859 -10.266 1 82.25 74 HIS A CA 1
ATOM 591 C C . HIS A 1 74 ? 1.842 -26.516 -10.594 1 82.25 74 HIS A C 1
ATOM 593 O O . HIS A 1 74 ? 2.146 -26.094 -11.719 1 82.25 74 HIS A O 1
ATOM 599 N N . VAL A 1 75 ? 2.715 -26.672 -9.641 1 87.62 75 VAL A N 1
ATOM 600 C CA . VAL A 1 75 ? 4.137 -26.438 -9.859 1 87.62 75 VAL A CA 1
ATOM 601 C C . VAL A 1 75 ? 4.668 -27.391 -10.93 1 87.62 75 VAL A C 1
ATOM 603 O O . VAL A 1 75 ? 5.402 -26.969 -11.828 1 87.62 75 VAL A O 1
ATOM 606 N N . ALA A 1 76 ? 4.27 -28.641 -10.812 1 85.31 76 ALA A N 1
ATOM 607 C CA . ALA A 1 76 ? 4.672 -29.625 -11.805 1 85.31 76 ALA A CA 1
ATOM 608 C C . ALA A 1 76 ? 4.168 -29.25 -13.195 1 85.31 76 ALA A C 1
ATOM 610 O O . ALA A 1 76 ? 4.863 -29.453 -14.188 1 85.31 76 ALA A O 1
ATOM 611 N N . ASP A 1 77 ? 2.957 -28.719 -13.227 1 80 77 ASP A N 1
ATOM 612 C CA . ASP A 1 77 ? 2.393 -28.281 -14.5 1 80 77 ASP A CA 1
ATOM 613 C C . ASP A 1 77 ? 3.215 -27.141 -15.102 1 80 77 ASP A C 1
ATOM 615 O O . ASP A 1 77 ? 3.451 -27.109 -16.312 1 80 77 ASP A O 1
ATOM 619 N N . ILE A 1 78 ? 3.625 -26.172 -14.273 1 83.62 78 ILE A N 1
ATOM 620 C CA . ILE A 1 78 ? 4.465 -25.078 -14.727 1 83.62 78 ILE A CA 1
ATOM 621 C C . ILE A 1 78 ? 5.762 -25.625 -15.32 1 83.62 78 ILE A C 1
ATOM 623 O O . ILE A 1 78 ? 6.145 -25.266 -16.438 1 83.62 78 ILE A O 1
ATOM 627 N N . GLN A 1 79 ? 6.402 -26.562 -14.609 1 87.5 79 GLN A N 1
ATOM 628 C CA . GLN A 1 79 ? 7.664 -27.109 -15.086 1 87.5 79 GLN A CA 1
ATOM 629 C C . GLN A 1 79 ? 7.473 -27.891 -16.391 1 87.5 79 GLN A C 1
ATOM 631 O O . GLN A 1 79 ? 8.305 -27.797 -17.297 1 87.5 79 GLN A O 1
ATOM 636 N N . THR A 1 80 ? 6.387 -28.625 -16.438 1 83.31 80 THR A N 1
ATOM 637 C CA . THR A 1 80 ? 6.09 -29.391 -17.656 1 83.31 80 THR A CA 1
ATOM 638 C C . THR A 1 80 ? 5.945 -28.453 -18.844 1 83.31 80 THR A C 1
ATOM 640 O O . THR A 1 80 ? 6.488 -28.719 -19.922 1 83.31 80 THR A O 1
ATOM 643 N N . ALA A 1 81 ? 5.215 -27.391 -18.641 1 77.62 81 ALA A N 1
ATOM 644 C CA . ALA A 1 81 ? 5.043 -26.406 -19.703 1 77.62 81 ALA A CA 1
ATOM 645 C C . ALA A 1 81 ? 6.383 -25.797 -20.109 1 77.62 81 ALA A C 1
ATOM 647 O O . ALA A 1 81 ? 6.676 -25.656 -21.297 1 77.62 81 ALA A O 1
ATOM 648 N N . VAL A 1 82 ? 7.219 -25.438 -19.172 1 83.69 82 VAL A N 1
ATOM 649 C CA . VAL A 1 82 ? 8.523 -24.844 -19.406 1 83.69 82 VAL A CA 1
ATOM 650 C C . VAL A 1 82 ? 9.414 -25.812 -20.172 1 83.69 82 VAL A C 1
ATOM 652 O O . VAL A 1 82 ? 10.062 -25.453 -21.156 1 83.69 82 VAL A O 1
ATOM 655 N N . ASP A 1 83 ? 9.406 -27.078 -19.719 1 84.06 83 ASP A N 1
ATOM 656 C CA . ASP A 1 83 ? 10.195 -28.094 -20.391 1 84.06 83 ASP A CA 1
ATOM 657 C C . ASP A 1 83 ? 9.758 -28.266 -21.844 1 84.06 83 ASP A C 1
ATOM 659 O O . ASP A 1 83 ? 10.594 -28.375 -22.734 1 84.06 83 ASP A O 1
ATOM 663 N N . TYR A 1 84 ? 8.477 -28.297 -22.016 1 76.5 84 TYR A N 1
ATOM 664 C CA . TYR A 1 84 ? 7.945 -28.438 -23.359 1 76.5 84 TYR A CA 1
ATOM 665 C C . TYR A 1 84 ? 8.406 -27.297 -24.25 1 76.5 84 TYR A C 1
ATOM 667 O O . TYR A 1 84 ? 8.852 -27.516 -25.391 1 76.5 84 TYR A O 1
ATOM 675 N N . LEU A 1 85 ? 8.312 -26.109 -23.766 1 75.31 85 LEU A N 1
ATOM 676 C CA . LEU A 1 85 ? 8.688 -24.922 -24.531 1 75.31 85 LEU A CA 1
ATOM 677 C C . LEU A 1 85 ? 10.18 -24.922 -24.828 1 75.31 85 LEU A C 1
ATOM 679 O O . LEU A 1 85 ? 10.594 -24.562 -25.938 1 75.31 85 LEU A O 1
ATOM 683 N N . LYS A 1 86 ? 10.992 -25.297 -23.906 1 79.5 86 LYS A N 1
ATOM 684 C CA . LYS A 1 86 ? 12.438 -25.375 -24.078 1 79.5 86 LYS A CA 1
ATOM 685 C C . LYS A 1 86 ? 12.82 -26.438 -25.109 1 79.5 86 LYS A C 1
ATOM 687 O O . LYS A 1 86 ? 13.578 -26.156 -26.047 1 79.5 86 LYS A O 1
ATOM 692 N N . ASN A 1 87 ? 12.266 -27.562 -24.922 1 81.62 87 ASN A N 1
ATOM 693 C CA . ASN A 1 87 ? 12.688 -28.703 -25.703 1 81.62 87 ASN A CA 1
ATOM 694 C C . ASN A 1 87 ? 12.109 -28.656 -27.125 1 81.62 87 ASN A C 1
ATOM 696 O O . ASN A 1 87 ? 12.766 -29.078 -28.078 1 81.62 87 ASN A O 1
ATOM 700 N N . THR A 1 88 ? 10.914 -28.156 -27.234 1 72.94 88 THR A N 1
ATOM 701 C CA . THR A 1 88 ? 10.227 -28.203 -28.516 1 72.94 88 THR A CA 1
ATOM 702 C C . THR A 1 88 ? 10.562 -26.969 -29.344 1 72.94 88 THR A C 1
ATOM 704 O O . THR A 1 88 ? 10.75 -27.062 -30.562 1 72.94 88 THR A O 1
ATOM 707 N N . PHE A 1 89 ? 10.641 -25.828 -28.656 1 72.12 89 PHE A N 1
ATOM 708 C CA . PHE A 1 89 ? 10.734 -24.594 -29.422 1 72.12 89 PHE A CA 1
ATOM 709 C C . PHE A 1 89 ? 12.016 -23.844 -29.094 1 72.12 89 PHE A C 1
ATOM 711 O O . PHE A 1 89 ? 12.344 -22.844 -29.734 1 72.12 89 PHE A O 1
ATOM 718 N N . GLY A 1 90 ? 12.758 -24.281 -28.031 1 76.38 90 GLY A N 1
ATOM 719 C CA . GLY A 1 90 ? 13.977 -23.594 -27.625 1 76.38 90 GLY A CA 1
ATOM 720 C C . GLY A 1 90 ? 13.719 -22.312 -26.875 1 76.38 90 GLY A C 1
ATOM 721 O O . GLY A 1 90 ? 14.586 -21.438 -26.797 1 76.38 90 GLY A O 1
ATOM 722 N N . TYR A 1 91 ? 12.523 -22.219 -26.281 1 75.88 91 TYR A N 1
ATOM 723 C CA . TYR A 1 91 ? 12.148 -21.016 -25.547 1 75.88 91 TYR A CA 1
ATOM 724 C C . TYR A 1 91 ? 12.664 -21.062 -24.109 1 75.88 91 TYR A C 1
ATOM 726 O O . TYR A 1 91 ? 12.805 -22.141 -23.531 1 75.88 91 TYR A O 1
ATOM 734 N N . VAL A 1 92 ? 12.984 -19.875 -23.609 1 80 92 VAL A N 1
ATOM 735 C CA . VAL A 1 92 ? 13.281 -19.703 -22.203 1 80 92 VAL A CA 1
ATOM 736 C C . VAL A 1 92 ? 12.312 -18.703 -21.594 1 80 92 VAL A C 1
ATOM 738 O O . VAL A 1 92 ? 12.102 -17.609 -22.141 1 80 92 VAL A O 1
ATOM 741 N N . PRO A 1 93 ? 11.711 -19.047 -20.5 1 83.94 93 PRO A N 1
ATOM 742 C CA . PRO A 1 93 ? 10.766 -18.094 -19.891 1 83.94 93 PRO A CA 1
ATOM 743 C C . PRO A 1 93 ? 11.43 -16.797 -19.469 1 83.94 93 PRO A C 1
ATOM 745 O O . PRO A 1 93 ? 12.477 -16.812 -18.828 1 83.94 93 PRO A O 1
ATOM 748 N N . GLN A 1 94 ? 10.82 -15.656 -19.859 1 87.56 94 GLN A N 1
ATOM 749 C CA . GLN A 1 94 ? 11.344 -14.336 -19.516 1 87.56 94 GLN A CA 1
ATOM 750 C C . GLN A 1 94 ? 10.453 -13.633 -18.484 1 87.56 94 GLN A C 1
ATOM 752 O O . GLN A 1 94 ? 10.914 -12.781 -17.734 1 87.56 94 GLN A O 1
ATOM 757 N N . LEU A 1 95 ? 9.195 -14.008 -18.562 1 89.75 95 LEU A N 1
ATOM 758 C CA . LEU A 1 95 ? 8.18 -13.375 -17.719 1 89.75 95 LEU A CA 1
ATOM 759 C C . LEU A 1 95 ? 7.094 -14.375 -17.344 1 89.75 95 LEU A C 1
ATOM 761 O O . LEU A 1 95 ? 6.617 -15.133 -18.188 1 89.75 95 LEU A O 1
ATOM 765 N N . ILE A 1 96 ? 6.797 -14.422 -16.109 1 90.38 96 ILE A N 1
ATOM 766 C CA . ILE A 1 96 ? 5.605 -15.125 -15.648 1 90.38 96 ILE A CA 1
ATOM 767 C C . ILE A 1 96 ? 4.617 -14.133 -15.047 1 90.38 96 ILE A C 1
ATOM 769 O O . ILE A 1 96 ? 5.004 -13.258 -14.266 1 90.38 96 ILE A O 1
ATOM 773 N N . VAL A 1 97 ? 3.402 -14.148 -15.492 1 90.12 97 VAL A N 1
ATOM 774 C CA . VAL A 1 97 ? 2.303 -13.391 -14.891 1 90.12 97 VAL A CA 1
ATOM 775 C C . VAL A 1 97 ? 1.317 -14.359 -14.234 1 90.12 97 VAL A C 1
ATOM 777 O O . VAL A 1 97 ? 0.762 -15.234 -14.898 1 90.12 97 VAL A O 1
ATOM 780 N N . SER A 1 98 ? 1.177 -14.219 -13 1 90.06 98 SER A N 1
ATOM 781 C CA . SER A 1 98 ? 0.314 -15.141 -12.266 1 90.06 98 SER A CA 1
ATOM 782 C C . SER A 1 98 ? -0.771 -14.391 -11.5 1 90.06 98 SER A C 1
ATOM 784 O O . SER A 1 98 ? -0.608 -13.211 -11.172 1 90.06 98 SER A O 1
ATOM 786 N N . HIS A 1 99 ? -1.83 -15.102 -11.25 1 89.38 99 HIS A N 1
ATOM 787 C CA . HIS A 1 99 ? -2.955 -14.555 -10.5 1 89.38 99 HIS A CA 1
ATOM 788 C C . HIS A 1 99 ? -3.424 -15.523 -9.422 1 89.38 99 HIS A C 1
ATOM 790 O O . HIS A 1 99 ? -3.566 -16.719 -9.672 1 89.38 99 HIS A O 1
ATOM 796 N N . SER A 1 100 ? -3.635 -14.945 -8.234 1 90.25 100 SER A N 1
ATOM 797 C CA . SER A 1 100 ? -4.277 -15.672 -7.145 1 90.25 100 SER A CA 1
ATOM 798 C C . SER A 1 100 ? -3.553 -16.984 -6.855 1 90.25 100 SER A C 1
ATOM 800 O O . SER A 1 100 ? -2.346 -16.984 -6.602 1 90.25 100 SER A O 1
ATOM 802 N N . LEU A 1 101 ? -4.223 -18.141 -6.988 1 85.19 101 LEU A N 1
ATOM 803 C CA . LEU A 1 101 ? -3.648 -19.453 -6.711 1 85.19 101 LEU A CA 1
ATOM 804 C C . LEU A 1 101 ? -2.436 -19.719 -7.598 1 85.19 101 LEU A C 1
ATOM 806 O O . LEU A 1 101 ? -1.465 -20.344 -7.164 1 85.19 101 LEU A O 1
ATOM 810 N N . GLY A 1 102 ? -2.51 -19.234 -8.773 1 87.06 102 GLY A N 1
ATOM 811 C CA . GLY A 1 102 ? -1.374 -19.359 -9.68 1 87.06 102 GLY A CA 1
ATOM 812 C C . GLY A 1 102 ? -0.109 -18.734 -9.133 1 87.06 102 GLY A C 1
ATOM 813 O O . GLY A 1 102 ? 0.997 -19.203 -9.406 1 87.06 102 GLY A O 1
ATOM 814 N N . SER A 1 103 ? -0.295 -17.688 -8.391 1 92.69 103 SER A N 1
ATOM 815 C CA . SER A 1 103 ? 0.852 -17 -7.801 1 92.69 103 SER A CA 1
ATOM 816 C C . SER A 1 103 ? 1.532 -17.875 -6.746 1 92.69 103 SER A C 1
ATOM 818 O O . SER A 1 103 ? 2.76 -17.859 -6.625 1 92.69 103 SER A O 1
ATOM 820 N N . LEU A 1 104 ? 0.782 -18.625 -5.98 1 92.75 104 LEU A N 1
ATOM 821 C CA . LEU A 1 104 ? 1.37 -19.531 -5.004 1 92.75 104 LEU A CA 1
ATOM 822 C C . LEU A 1 104 ? 2.258 -20.562 -5.688 1 92.75 104 LEU A C 1
ATOM 824 O O . LEU A 1 104 ? 3.389 -20.797 -5.258 1 92.75 104 LEU A O 1
ATOM 828 N N . ALA A 1 105 ? 1.747 -21.125 -6.723 1 89.81 105 ALA A N 1
ATOM 829 C CA . ALA A 1 105 ? 2.508 -22.125 -7.477 1 89.81 105 ALA A CA 1
ATOM 830 C C . ALA A 1 105 ? 3.74 -21.5 -8.117 1 89.81 105 ALA A C 1
ATOM 832 O O . ALA A 1 105 ? 4.824 -22.078 -8.094 1 89.81 105 ALA A O 1
ATOM 833 N N . ALA A 1 106 ? 3.553 -20.344 -8.68 1 93 106 ALA A N 1
ATOM 834 C CA . ALA A 1 106 ? 4.66 -19.656 -9.344 1 93 106 ALA A CA 1
ATOM 835 C C . ALA A 1 106 ? 5.773 -19.328 -8.352 1 93 106 ALA A C 1
ATOM 837 O O . ALA A 1 106 ? 6.953 -19.562 -8.633 1 93 106 ALA A O 1
ATOM 838 N N . PHE A 1 107 ? 5.434 -18.828 -7.188 1 96.75 107 PHE A N 1
ATOM 839 C CA . PHE A 1 107 ? 6.434 -18.516 -6.172 1 96.75 107 PHE A CA 1
ATOM 840 C C . PHE A 1 107 ? 7.227 -19.766 -5.801 1 96.75 107 PHE A C 1
ATOM 842 O O . PHE A 1 107 ? 8.453 -19.719 -5.684 1 96.75 107 PHE A O 1
ATOM 849 N N . TYR A 1 108 ? 6.5 -20.844 -5.609 1 96.31 108 TYR A N 1
ATOM 850 C CA . TYR A 1 108 ? 7.199 -22.078 -5.266 1 96.31 108 TYR A CA 1
ATOM 851 C C . TYR A 1 108 ? 8.109 -22.516 -6.402 1 96.31 108 TYR A C 1
ATOM 853 O O . TYR A 1 108 ? 9.258 -22.906 -6.172 1 96.31 108 TYR A O 1
ATOM 861 N N . TRP A 1 109 ? 7.602 -22.484 -7.613 1 94.12 109 TRP A N 1
ATOM 862 C CA . TRP A 1 109 ? 8.383 -22.875 -8.781 1 94.12 109 TRP A CA 1
ATOM 863 C C . TRP A 1 109 ? 9.648 -22.016 -8.898 1 94.12 109 TRP A C 1
ATOM 865 O O . TRP A 1 109 ? 10.742 -22.547 -9.102 1 94.12 109 TRP A O 1
ATOM 875 N N . ILE A 1 110 ? 9.562 -20.719 -8.734 1 97 110 ILE A N 1
ATOM 876 C CA . ILE A 1 110 ? 10.672 -19.781 -8.836 1 97 110 ILE A CA 1
ATOM 877 C C . ILE A 1 110 ? 11.711 -20.094 -7.766 1 97 110 ILE A C 1
ATOM 879 O O . ILE A 1 110 ? 12.914 -20.125 -8.047 1 97 110 ILE A O 1
ATOM 883 N N . CYS A 1 111 ? 11.273 -20.422 -6.562 1 98.12 111 CYS A N 1
ATOM 884 C CA . CYS A 1 111 ? 12.156 -20.547 -5.41 1 98.12 111 CYS A CA 1
ATOM 885 C C . CYS A 1 111 ? 12.82 -21.922 -5.375 1 98.12 111 CYS A C 1
ATOM 887 O O . CYS A 1 111 ? 13.883 -22.094 -4.781 1 98.12 111 CYS A O 1
ATOM 889 N N . HIS A 1 112 ? 12.227 -22.922 -6.074 1 97.69 112 HIS A N 1
ATOM 890 C CA . HIS A 1 112 ? 12.664 -24.281 -5.766 1 97.69 112 HIS A CA 1
ATOM 891 C C . HIS A 1 112 ? 13.102 -25.016 -7.027 1 97.69 112 HIS A C 1
ATOM 893 O O . HIS A 1 112 ? 13.461 -26.203 -6.969 1 97.69 112 HIS A O 1
ATOM 899 N N . THR A 1 113 ? 13.078 -24.438 -8.148 1 96.12 113 THR A N 1
ATOM 900 C CA . THR A 1 113 ? 13.516 -25.109 -9.367 1 96.12 113 THR A CA 1
ATOM 901 C C . THR A 1 113 ? 14.656 -24.344 -10.031 1 96.12 113 THR A C 1
ATOM 903 O O . THR A 1 113 ? 14.781 -23.141 -9.852 1 96.12 113 THR A O 1
ATOM 906 N N . ALA A 1 114 ? 15.469 -25.047 -10.797 1 96.44 114 ALA A N 1
ATOM 907 C CA . ALA A 1 114 ? 16.594 -24.438 -11.5 1 96.44 114 ALA A CA 1
ATOM 908 C C . ALA A 1 114 ? 16.109 -23.422 -12.523 1 96.44 114 ALA A C 1
ATOM 910 O O . ALA A 1 114 ? 16.656 -22.312 -12.625 1 96.44 114 ALA A O 1
ATOM 911 N N . ASP A 1 115 ? 15.125 -23.766 -13.219 1 92.75 115 ASP A N 1
ATOM 912 C CA . ASP A 1 115 ? 14.562 -22.859 -14.211 1 92.75 115 ASP A CA 1
ATOM 913 C C . ASP A 1 115 ? 13.961 -21.625 -13.539 1 92.75 115 ASP A C 1
ATOM 915 O O . ASP A 1 115 ? 14.125 -20.5 -14.023 1 92.75 115 ASP A O 1
ATOM 919 N N . GLY A 1 116 ? 13.258 -21.844 -12.422 1 95 116 GLY A N 1
ATOM 920 C CA . GLY A 1 116 ? 12.656 -20.75 -11.688 1 95 116 GLY A CA 1
ATOM 921 C C . GLY A 1 116 ? 13.672 -19.75 -11.164 1 95 116 GLY A C 1
ATOM 922 O O . GLY A 1 116 ? 13.461 -18.531 -11.258 1 95 116 GLY A O 1
ATOM 923 N N . GLN A 1 117 ? 14.758 -20.281 -10.719 1 97.19 117 GLN A N 1
ATOM 924 C CA . GLN A 1 117 ? 15.805 -19.438 -10.125 1 97.19 117 GLN A CA 1
ATOM 925 C C . GLN A 1 117 ? 16.438 -18.531 -11.172 1 97.19 117 GLN A C 1
ATOM 927 O O . GLN A 1 117 ? 17.109 -17.562 -10.828 1 97.19 117 GLN A O 1
ATOM 932 N N . ARG A 1 118 ? 16.156 -18.828 -12.422 1 94.56 118 ARG A N 1
ATOM 933 C CA . ARG A 1 118 ? 16.75 -18.047 -13.508 1 94.56 118 ARG A CA 1
ATOM 934 C C . ARG A 1 118 ? 15.719 -17.141 -14.148 1 94.56 118 ARG A C 1
ATOM 936 O O . ARG A 1 118 ? 16.016 -16.422 -15.109 1 94.56 118 ARG A O 1
ATOM 943 N N . LEU A 1 119 ? 14.508 -17.094 -13.672 1 94.25 119 LEU A N 1
ATOM 944 C CA . LEU A 1 119 ? 13.453 -16.266 -14.242 1 94.25 119 LEU A CA 1
ATOM 945 C C . LEU A 1 119 ? 13.773 -14.781 -14.07 1 94.25 119 LEU A C 1
ATOM 947 O O . LEU A 1 119 ? 13.977 -14.312 -12.945 1 94.25 119 LEU A O 1
ATOM 951 N N . PRO A 1 120 ? 13.773 -13.984 -15.117 1 94.44 120 PRO A N 1
ATOM 952 C CA . PRO A 1 120 ? 14.18 -12.578 -15.031 1 94.44 120 PRO A CA 1
ATOM 953 C C . PRO A 1 120 ? 13.102 -11.688 -14.422 1 94.44 120 PRO A C 1
ATOM 955 O O . PRO A 1 120 ? 13.406 -10.719 -13.734 1 94.44 120 PRO A O 1
ATOM 958 N N . ALA A 1 121 ? 11.82 -11.984 -14.758 1 95.44 121 ALA A N 1
ATOM 959 C CA . ALA A 1 121 ? 10.742 -11.086 -14.359 1 95.44 121 ALA A CA 1
ATOM 960 C C . ALA A 1 121 ? 9.5 -11.867 -13.953 1 95.44 121 ALA A C 1
ATOM 962 O O . ALA A 1 121 ? 9.188 -12.898 -14.547 1 95.44 121 ALA A O 1
ATOM 963 N N . PHE A 1 122 ? 8.797 -11.344 -13 1 95.94 122 PHE A N 1
ATOM 964 C CA . PHE A 1 122 ? 7.621 -11.984 -12.438 1 95.94 122 PHE A CA 1
ATOM 965 C C . PHE A 1 122 ? 6.562 -10.953 -12.07 1 95.94 122 PHE A C 1
ATOM 967 O O . PHE A 1 122 ? 6.871 -9.938 -11.445 1 95.94 122 PHE A O 1
ATOM 974 N N . VAL A 1 123 ? 5.289 -11.18 -12.5 1 95.94 123 VAL A N 1
ATOM 975 C CA . VAL A 1 123 ? 4.156 -10.359 -12.086 1 95.94 123 VAL A CA 1
ATOM 976 C C . VAL A 1 123 ? 3.225 -11.164 -11.188 1 95.94 123 VAL A C 1
ATOM 978 O O . VAL A 1 123 ? 2.643 -12.164 -11.625 1 95.94 123 VAL A O 1
ATOM 981 N N . ASN A 1 124 ? 3.119 -10.781 -9.961 1 96.44 124 ASN A N 1
ATOM 982 C CA . ASN A 1 124 ? 2.238 -11.375 -8.953 1 96.44 124 ASN A CA 1
ATOM 983 C C . ASN A 1 124 ? 0.934 -10.594 -8.828 1 96.44 124 ASN A C 1
ATOM 985 O O . ASN A 1 124 ? 0.913 -9.5 -8.258 1 96.44 124 ASN A O 1
ATOM 989 N N . VAL A 1 125 ? -0.132 -11.141 -9.32 1 95.31 125 VAL A N 1
ATOM 990 C CA . VAL A 1 125 ? -1.426 -10.469 -9.258 1 95.31 125 VAL A CA 1
ATOM 991 C C . VAL A 1 125 ? -2.301 -11.133 -8.195 1 95.31 125 VAL A C 1
ATOM 993 O O . VAL A 1 125 ? -2.723 -12.281 -8.359 1 95.31 125 VAL A O 1
ATOM 996 N N . SER A 1 126 ? -2.533 -10.422 -7.105 1 95.56 126 SER A N 1
ATOM 997 C CA . SER A 1 126 ? -3.451 -10.836 -6.047 1 95.56 126 SER A CA 1
ATOM 998 C C . SER A 1 126 ? -3 -12.133 -5.395 1 95.56 126 SER A C 1
ATOM 1000 O O . SER A 1 126 ? -3.828 -12.984 -5.062 1 95.56 126 SER A O 1
ATOM 1002 N N . GLY A 1 127 ? -1.722 -12.336 -5.242 1 94.75 127 GLY A N 1
ATOM 1003 C CA . GLY A 1 127 ? -1.207 -13.531 -4.586 1 94.75 127 GLY A CA 1
ATOM 1004 C C . GLY A 1 127 ? -1.407 -13.516 -3.084 1 94.75 127 GLY A C 1
ATOM 1005 O O . GLY A 1 127 ? -1.201 -12.484 -2.434 1 94.75 127 GLY A O 1
ATOM 1006 N N . ARG A 1 128 ? -1.798 -14.703 -2.586 1 95.06 128 ARG A N 1
ATOM 1007 C CA . ARG A 1 128 ? -1.969 -14.859 -1.146 1 95.06 128 ARG A CA 1
ATOM 1008 C C . ARG A 1 128 ? -0.631 -15.109 -0.46 1 95.06 128 ARG A C 1
ATOM 1010 O O . ARG A 1 128 ? 0.251 -15.758 -1.024 1 95.06 128 ARG A O 1
ATOM 1017 N N . TYR A 1 129 ? -0.463 -14.523 0.73 1 97.12 129 TYR A N 1
ATOM 1018 C CA . TYR A 1 129 ? 0.696 -14.805 1.572 1 97.12 129 TYR A CA 1
ATOM 1019 C C . TYR A 1 129 ? 0.273 -15.43 2.896 1 97.12 129 TYR A C 1
ATOM 1021 O O . TYR A 1 129 ? 0.792 -16.469 3.289 1 97.12 129 TYR A O 1
ATOM 1029 N N . ARG A 1 130 ? -0.639 -14.781 3.629 1 96.38 130 ARG A N 1
ATOM 1030 C CA . ARG A 1 130 ? -1.138 -15.281 4.906 1 96.38 130 ARG A CA 1
ATOM 1031 C C . ARG A 1 130 ? -2.227 -16.328 4.695 1 96.38 130 ARG A C 1
ATOM 1033 O O . ARG A 1 130 ? -3.412 -16 4.652 1 96.38 130 ARG A O 1
ATOM 1040 N N . MET A 1 131 ? -1.856 -17.531 4.711 1 94.81 131 MET A N 1
ATOM 1041 C CA . MET A 1 131 ? -2.73 -18.641 4.328 1 94.81 131 MET A CA 1
ATOM 1042 C C . MET A 1 131 ? -3.812 -18.859 5.375 1 94.81 131 MET A C 1
ATOM 1044 O O . MET A 1 131 ? -4.949 -19.188 5.039 1 94.81 131 MET A O 1
ATOM 1048 N N . LYS A 1 132 ? -3.494 -18.625 6.578 1 92.88 132 LYS A N 1
ATOM 1049 C CA . LYS A 1 132 ? -4.43 -18.891 7.664 1 92.88 132 LYS A CA 1
ATOM 1050 C C . LYS A 1 132 ? -5.613 -17.938 7.629 1 92.88 132 LYS A C 1
ATOM 1052 O O . LYS A 1 132 ? -6.645 -18.188 8.25 1 92.88 132 LYS A O 1
ATOM 1057 N N . LYS A 1 133 ? -5.438 -16.828 6.891 1 92.44 133 LYS A N 1
ATOM 1058 C CA . LYS A 1 133 ? -6.543 -15.883 6.75 1 92.44 133 LYS A CA 1
ATOM 1059 C C . LYS A 1 133 ? -7.688 -16.484 5.941 1 92.44 133 LYS A C 1
ATOM 1061 O O . LYS A 1 133 ? -8.805 -15.969 5.941 1 92.44 133 LYS A O 1
ATOM 1066 N N . LEU A 1 134 ? -7.43 -17.562 5.312 1 88.88 134 LEU A N 1
ATOM 1067 C CA . LEU A 1 134 ? -8.461 -18.312 4.594 1 88.88 134 LEU A CA 1
ATOM 1068 C C . LEU A 1 134 ? -9.625 -18.656 5.52 1 88.88 134 LEU A C 1
ATOM 1070 O O . LEU A 1 134 ? -10.781 -18.656 5.094 1 88.88 134 LEU A O 1
ATOM 1074 N N . TYR A 1 135 ? -9.312 -18.938 6.781 1 87.75 135 TYR A N 1
ATOM 1075 C CA . TYR A 1 135 ? -10.344 -19.312 7.746 1 87.75 135 TYR A CA 1
ATOM 1076 C C . TYR A 1 135 ? -11.32 -18.172 7.973 1 87.75 135 TYR A C 1
ATOM 1078 O O . TYR A 1 135 ? -12.516 -18.406 8.18 1 87.75 135 TYR A O 1
ATOM 1086 N N . GLU A 1 136 ? -10.789 -16.969 7.867 1 85.44 136 GLU A N 1
ATOM 1087 C CA . GLU A 1 136 ? -11.633 -15.797 8.055 1 85.44 136 GLU A CA 1
ATOM 1088 C C . GLU A 1 136 ? -12.5 -15.539 6.828 1 85.44 136 GLU A C 1
ATOM 1090 O O . GLU A 1 136 ? -13.695 -15.258 6.953 1 85.44 136 GLU A O 1
ATOM 1095 N N . SER A 1 137 ? -11.969 -15.664 5.723 1 80.94 137 SER A N 1
ATOM 1096 C CA . SER A 1 137 ? -12.672 -15.336 4.484 1 80.94 137 SER A CA 1
ATOM 1097 C C . SER A 1 137 ? -13.656 -16.438 4.098 1 80.94 137 SER A C 1
ATOM 1099 O O . SER A 1 137 ? -14.539 -16.203 3.27 1 80.94 137 SER A O 1
ATOM 1101 N N . THR A 1 138 ? -13.578 -17.609 4.672 1 81.06 138 THR A N 1
ATOM 1102 C CA . THR A 1 138 ? -14.438 -18.734 4.312 1 81.06 138 THR A CA 1
ATOM 1103 C C . THR A 1 138 ? -15.289 -19.172 5.504 1 81.06 138 THR A C 1
ATOM 1105 O O . THR A 1 138 ? -15.57 -20.359 5.676 1 81.06 138 THR A O 1
ATOM 1108 N N . ASN A 1 139 ? -15.531 -18.234 6.285 1 82.44 139 ASN A N 1
ATOM 1109 C CA . ASN A 1 139 ? -16.328 -18.531 7.465 1 82.44 139 ASN A CA 1
ATOM 1110 C C . ASN A 1 139 ? -17.625 -19.266 7.098 1 82.44 139 ASN A C 1
ATOM 1112 O O . ASN A 1 139 ? -18.062 -20.156 7.816 1 82.44 139 ASN A O 1
ATOM 1116 N N . LYS A 1 140 ? -18.125 -18.953 5.934 1 82.56 140 LYS A N 1
ATOM 1117 C CA . LYS A 1 140 ? -19.391 -19.547 5.5 1 82.56 140 LYS A CA 1
ATOM 1118 C C . LYS A 1 140 ? -19.203 -21.016 5.137 1 82.56 140 LYS A C 1
ATOM 1120 O O . LYS A 1 140 ? -20.188 -21.766 5.055 1 82.56 140 LYS A O 1
ATOM 1125 N N . TRP A 1 141 ? -18 -21.438 4.805 1 87 141 TRP A N 1
ATOM 1126 C CA . TRP A 1 141 ? -17.734 -22.812 4.406 1 87 141 TRP A CA 1
ATOM 1127 C C . TRP A 1 141 ? -17.609 -23.719 5.629 1 87 141 TRP A C 1
ATOM 1129 O O . TRP A 1 141 ? -17.766 -24.938 5.523 1 87 141 TRP A O 1
ATOM 1139 N N . GLN A 1 142 ? -17.312 -23.109 6.773 1 86.56 142 GLN A N 1
ATOM 1140 C CA . GLN A 1 142 ? -16.844 -23.859 7.926 1 86.56 142 GLN A CA 1
ATOM 1141 C C . GLN A 1 142 ? -17.922 -24.828 8.43 1 86.56 142 GLN A C 1
ATOM 1143 O O . GLN A 1 142 ? -17.609 -25.953 8.812 1 86.56 142 GLN A O 1
ATOM 1148 N N . LYS A 1 143 ? -19.094 -24.312 8.367 1 88.19 143 LYS A N 1
ATOM 1149 C CA . LYS A 1 143 ? -20.172 -25.172 8.836 1 88.19 143 LYS A CA 1
ATOM 1150 C C . LYS A 1 143 ? -20.25 -26.453 8 1 88.19 143 LYS A C 1
ATOM 1152 O O . LYS A 1 143 ? -20.266 -27.562 8.539 1 88.19 143 LYS A O 1
ATOM 1157 N N . SER A 1 144 ? -20.312 -26.281 6.73 1 90.19 144 SER A N 1
ATOM 1158 C CA . SER A 1 144 ? -20.406 -27.422 5.824 1 90.19 144 SER A CA 1
ATOM 1159 C C . SER A 1 144 ? -19.156 -28.297 5.918 1 90.19 144 SER A C 1
ATOM 1161 O O . SER A 1 144 ? -19.266 -29.531 5.926 1 90.19 144 SER A O 1
ATOM 1163 N N . LEU A 1 145 ? -18.031 -27.719 6.02 1 89.94 145 LEU A N 1
ATOM 1164 C CA . LEU A 1 145 ? -16.781 -28.453 6.133 1 89.94 145 LEU A CA 1
ATOM 1165 C C . LEU A 1 145 ? -16.766 -29.297 7.402 1 89.94 145 LEU A C 1
ATOM 1167 O O . LEU A 1 145 ? -16.359 -30.469 7.367 1 89.94 145 LEU A O 1
ATOM 1171 N N . ASN A 1 146 ? -17.25 -28.719 8.438 1 89 146 ASN A N 1
ATOM 1172 C CA . ASN A 1 146 ? -17.234 -29.406 9.727 1 89 146 ASN A CA 1
ATOM 1173 C C . ASN A 1 146 ? -18.297 -30.484 9.805 1 89 146 ASN A C 1
ATOM 1175 O O . ASN A 1 146 ? -18.047 -31.562 10.375 1 89 146 ASN A O 1
ATOM 1179 N N . GLU A 1 147 ? -19.406 -30.266 9.188 1 91.44 147 GLU A N 1
ATOM 1180 C CA . GLU A 1 147 ? -20.547 -31.172 9.336 1 91.44 147 GLU A CA 1
ATOM 1181 C C . GLU A 1 147 ? -20.484 -32.312 8.312 1 91.44 147 GLU A C 1
ATOM 1183 O O . GLU A 1 147 ? -20.734 -33.469 8.641 1 91.44 147 GLU A O 1
ATOM 1188 N N . GLN A 1 148 ? -20.141 -32.031 7.098 1 91.5 148 GLN A N 1
ATOM 1189 C CA . GLN A 1 148 ? -20.25 -33.031 6.066 1 91.5 148 GLN A CA 1
ATOM 1190 C C . GLN A 1 148 ? -18.891 -33.375 5.457 1 91.5 148 GLN A C 1
ATOM 1192 O O . GLN A 1 148 ? -18.766 -34.281 4.656 1 91.5 148 GLN A O 1
ATOM 1197 N N . GLY A 1 149 ? -17.938 -32.594 5.812 1 90.69 149 GLY A N 1
ATOM 1198 C CA . GLY A 1 149 ? -16.578 -32.938 5.398 1 90.69 149 GLY A CA 1
ATOM 1199 C C . GLY A 1 149 ? -16.172 -32.281 4.09 1 90.69 149 GLY A C 1
ATOM 1200 O O . GLY A 1 149 ? -15.055 -32.438 3.611 1 90.69 149 GLY A O 1
ATOM 1201 N N . TYR A 1 150 ? -17.141 -31.625 3.484 1 90.19 150 TYR A N 1
ATOM 1202 C CA . TYR A 1 150 ? -16.812 -30.938 2.24 1 90.19 150 TYR A CA 1
ATOM 1203 C C . TYR A 1 150 ? -17.734 -29.75 2.031 1 90.19 150 TYR A C 1
ATOM 1205 O O . TYR A 1 150 ? -18.766 -29.609 2.703 1 90.19 150 TYR A O 1
ATOM 1213 N N . TYR A 1 151 ? -17.234 -28.781 1.28 1 89.44 151 TYR A N 1
ATOM 1214 C CA . TYR A 1 151 ? -18.031 -27.641 0.82 1 89.44 151 TYR A CA 1
ATOM 1215 C C . TYR A 1 151 ? -18.172 -27.672 -0.696 1 89.44 151 TYR A C 1
ATOM 1217 O O . TYR A 1 151 ? -17.219 -27.938 -1.42 1 89.44 151 TYR A O 1
ATOM 1225 N N . GLU A 1 152 ? -19.391 -27.406 -1.123 1 85.38 152 GLU A N 1
ATOM 1226 C CA . GLU A 1 152 ? -19.641 -27.375 -2.561 1 85.38 152 GLU A CA 1
ATOM 1227 C C . GLU A 1 152 ? -19.609 -25.953 -3.104 1 85.38 152 GLU A C 1
ATOM 1229 O O . GLU A 1 152 ? -20.375 -25.094 -2.662 1 85.38 152 GLU A O 1
ATOM 1234 N N . LEU A 1 153 ? -18.672 -25.781 -3.91 1 77.62 153 LEU A N 1
ATOM 1235 C CA . LEU A 1 153 ? -18.516 -24.484 -4.57 1 77.62 153 LEU A CA 1
ATOM 1236 C C . LEU A 1 153 ? -19 -24.547 -6.012 1 77.62 153 LEU A C 1
ATOM 1238 O O . LEU A 1 153 ? -18.5 -25.359 -6.805 1 77.62 153 LEU A O 1
ATOM 1242 N N . THR A 1 154 ? -20.031 -23.828 -6.301 1 76.38 154 THR A N 1
ATOM 1243 C CA . THR A 1 154 ? -20.547 -23.781 -7.668 1 76.38 154 THR A CA 1
ATOM 1244 C C . THR A 1 154 ? -20.094 -22.5 -8.359 1 76.38 154 THR A C 1
ATOM 1246 O O . THR A 1 154 ? -20.359 -21.391 -7.879 1 76.38 154 THR A O 1
ATOM 1249 N N . VAL A 1 155 ? -19.312 -22.656 -9.383 1 67.44 155 VAL A N 1
ATOM 1250 C CA . VAL A 1 155 ? -18.812 -21.5 -10.125 1 67.44 155 VAL A CA 1
ATOM 1251 C C . VAL A 1 155 ? -19.109 -21.672 -11.609 1 67.44 155 VAL A C 1
ATOM 1253 O O . VAL A 1 155 ? -19.172 -22.797 -12.109 1 67.44 155 VAL A O 1
ATOM 1256 N N . PRO A 1 156 ? -19.438 -20.531 -12.211 1 66.38 156 PRO A N 1
ATOM 1257 C CA . PRO A 1 156 ? -19.594 -20.625 -13.664 1 66.38 156 PRO A CA 1
ATOM 1258 C C . PRO A 1 156 ? -18.281 -20.891 -14.391 1 66.38 156 PRO A C 1
ATOM 1260 O O . PRO A 1 156 ? -17.297 -20.188 -14.156 1 66.38 156 PRO A O 1
ATOM 1263 N N . VAL A 1 157 ? -18.062 -21.969 -15.047 1 58.91 157 VAL A N 1
ATOM 1264 C CA . VAL A 1 157 ? -16.953 -22.266 -15.945 1 58.91 157 VAL A CA 1
ATOM 1265 C C . VAL A 1 157 ? -17.453 -22.281 -17.391 1 58.91 157 VAL A C 1
ATOM 1267 O O . VAL A 1 157 ? -18.359 -23.047 -17.734 1 58.91 157 VAL A O 1
ATOM 1270 N N . ALA A 1 158 ? -16.781 -21.297 -18.281 1 57.81 158 ALA A N 1
ATOM 1271 C CA . ALA A 1 158 ? -17.25 -21.156 -19.641 1 57.81 158 ALA A CA 1
ATOM 1272 C C . ALA A 1 158 ? -18.781 -21.016 -19.688 1 57.81 158 ALA A C 1
ATOM 1274 O O . ALA A 1 158 ? -19.453 -21.656 -20.5 1 57.81 158 ALA A O 1
ATOM 1275 N N . ARG A 1 159 ? -19.359 -20.281 -18.781 1 61.62 159 ARG A N 1
ATOM 1276 C CA . ARG A 1 159 ? -20.766 -19.906 -18.703 1 61.62 159 ARG A CA 1
ATOM 1277 C C . ARG A 1 159 ? -21.641 -21.078 -18.281 1 61.62 159 ARG A C 1
ATOM 1279 O O . ARG A 1 159 ? -22.844 -21.078 -18.516 1 61.62 159 ARG A O 1
ATOM 1286 N N . LYS A 1 160 ? -21.078 -22.109 -17.859 1 67.06 160 LYS A N 1
ATOM 1287 C CA . LYS A 1 160 ? -21.828 -23.234 -17.297 1 67.06 160 LYS A CA 1
ATOM 1288 C C . LYS A 1 160 ? -21.484 -23.438 -15.828 1 67.06 160 LYS A C 1
ATOM 1290 O O . LYS A 1 160 ? -20.312 -23.328 -15.438 1 67.06 160 LYS A O 1
ATOM 1295 N N . PRO A 1 161 ? -22.516 -23.656 -15.023 1 75.12 161 PRO A N 1
ATOM 1296 C CA . PRO A 1 161 ? -22.234 -23.906 -13.609 1 75.12 161 PRO A CA 1
ATOM 1297 C C . PRO A 1 161 ? -21.531 -25.234 -13.367 1 75.12 161 PRO A C 1
ATOM 1299 O O . PRO A 1 161 ? -21.969 -26.266 -13.883 1 75.12 161 PRO A O 1
ATOM 1302 N N . VAL A 1 162 ? -20.438 -25.25 -12.883 1 71.38 162 VAL A N 1
ATOM 1303 C CA . VAL A 1 162 ? -19.688 -26.438 -12.484 1 71.38 162 VAL A CA 1
ATOM 1304 C C . VAL A 1 162 ? -19.516 -26.438 -10.969 1 71.38 162 VAL A C 1
ATOM 1306 O O . VAL A 1 162 ? -19.203 -25.406 -10.367 1 71.38 162 VAL A O 1
ATOM 1309 N N . THR A 1 163 ? -19.844 -27.578 -10.352 1 78.12 163 THR A N 1
ATOM 1310 C CA . THR A 1 163 ? -19.734 -27.703 -8.906 1 78.12 163 THR A CA 1
ATOM 1311 C C . THR A 1 163 ? -18.469 -28.469 -8.523 1 78.12 163 THR A C 1
ATOM 1313 O O . THR A 1 163 ? -18.172 -29.516 -9.109 1 78.12 163 THR A O 1
ATOM 1316 N N . PHE A 1 164 ? -17.75 -27.859 -7.637 1 75.94 164 PHE A N 1
ATOM 1317 C CA . PHE A 1 164 ? -16.531 -28.469 -7.098 1 75.94 164 PHE A CA 1
ATOM 1318 C C . PHE A 1 164 ? -16.672 -28.688 -5.594 1 75.94 164 PHE A C 1
ATOM 1320 O O . PHE A 1 164 ? -17.297 -27.891 -4.898 1 75.94 164 PHE A O 1
ATOM 1327 N N . ARG A 1 165 ? -16.156 -29.859 -5.18 1 82.25 165 ARG A N 1
ATOM 1328 C CA . ARG A 1 165 ? -16.156 -30.125 -3.748 1 82.25 165 ARG A CA 1
ATOM 1329 C C . ARG A 1 165 ? -14.805 -29.828 -3.131 1 82.25 165 ARG A C 1
ATOM 1331 O O . ARG A 1 165 ? -13.773 -30.281 -3.631 1 82.25 165 ARG A O 1
ATOM 1338 N N . ILE A 1 166 ? -14.828 -29 -2.178 1 86.38 166 ILE A N 1
ATOM 1339 C CA . ILE A 1 166 ? -13.641 -28.719 -1.37 1 86.38 166 ILE A CA 1
ATOM 1340 C C . ILE A 1 166 ? -13.695 -29.547 -0.087 1 86.38 166 ILE A C 1
ATOM 1342 O O . ILE A 1 166 ? -14.508 -29.281 0.801 1 86.38 166 ILE A O 1
ATOM 1346 N N . TYR A 1 167 ? -12.836 -30.484 -0.061 1 89 167 TYR A N 1
ATOM 1347 C CA . TYR A 1 167 ? -12.82 -31.375 1.103 1 89 167 TYR A CA 1
ATOM 1348 C C . TYR A 1 167 ? -12.047 -30.734 2.256 1 89 167 TYR A C 1
ATOM 1350 O O . TYR A 1 167 ? -11.133 -29.938 2.037 1 89 167 TYR A O 1
ATOM 1358 N N . LEU A 1 168 ? -12.398 -31.141 3.447 1 89.88 168 LEU A N 1
ATOM 1359 C CA . LEU A 1 168 ? -11.82 -30.594 4.664 1 89.88 168 LEU A CA 1
ATOM 1360 C C . LEU A 1 168 ? -10.305 -30.75 4.664 1 89.88 168 LEU A C 1
ATOM 1362 O O . LEU A 1 168 ? -9.57 -29.797 4.973 1 89.88 168 LEU A O 1
ATOM 1366 N N . ASN A 1 169 ? -9.844 -31.891 4.289 1 90.44 169 ASN A N 1
ATOM 1367 C CA . ASN A 1 169 ? -8.406 -32.156 4.277 1 90.44 169 ASN A CA 1
ATOM 1368 C C . ASN A 1 169 ? -7.691 -31.234 3.273 1 90.44 169 ASN A C 1
ATOM 1370 O O . ASN A 1 169 ? -6.598 -30.75 3.549 1 90.44 169 ASN A O 1
ATOM 1374 N N . ASP A 1 170 ? -8.289 -31.062 2.141 1 88.19 170 ASP A N 1
ATOM 1375 C CA . ASP A 1 170 ? -7.707 -30.188 1.126 1 88.19 170 ASP A CA 1
ATOM 1376 C C . ASP A 1 170 ? -7.676 -28.734 1.604 1 88.19 170 ASP A C 1
ATOM 1378 O O . ASP A 1 170 ? -6.695 -28.031 1.379 1 88.19 170 ASP A O 1
ATOM 1382 N N . PHE A 1 171 ? -8.719 -28.422 2.229 1 88.62 171 PHE A N 1
ATOM 1383 C CA . PHE A 1 171 ? -8.805 -27.078 2.787 1 88.62 171 PHE A CA 1
ATOM 1384 C C . PHE A 1 171 ? -7.695 -26.844 3.809 1 88.62 171 PHE A C 1
ATOM 1386 O O . PHE A 1 171 ? -6.992 -25.844 3.75 1 88.62 171 PHE A O 1
ATOM 1393 N N . GLU A 1 172 ? -7.5 -27.766 4.691 1 91.5 172 GLU A N 1
ATOM 1394 C CA . GLU A 1 172 ? -6.484 -27.641 5.738 1 91.5 172 GLU A CA 1
ATOM 1395 C C . GLU A 1 172 ? -5.078 -27.625 5.145 1 91.5 172 GLU A C 1
ATOM 1397 O O . GLU A 1 172 ? -4.223 -26.859 5.582 1 91.5 172 GLU A O 1
ATOM 1402 N N . LYS A 1 173 ? -4.887 -28.484 4.188 1 91.44 173 LYS A N 1
ATOM 1403 C CA . LYS A 1 173 ? -3.594 -28.516 3.506 1 91.44 173 LYS A CA 1
ATOM 1404 C C . LYS A 1 173 ? -3.283 -27.172 2.85 1 91.44 173 LYS A C 1
ATOM 1406 O O . LYS A 1 173 ? -2.162 -26.672 2.949 1 91.44 173 LYS A O 1
ATOM 1411 N N . PHE A 1 174 ? -4.277 -26.656 2.275 1 91.12 174 PHE A N 1
ATOM 1412 C CA . PHE A 1 174 ? -4.125 -25.359 1.629 1 91.12 174 PHE A CA 1
ATOM 1413 C C . PHE A 1 174 ? -3.857 -24.266 2.66 1 91.12 174 PHE A C 1
ATOM 1415 O O . PHE A 1 174 ? -2.938 -23.469 2.498 1 91.12 174 PHE A O 1
ATOM 1422 N N . ALA A 1 175 ? -4.605 -24.281 3.732 1 92 175 ALA A N 1
ATOM 1423 C CA . ALA A 1 175 ? -4.516 -23.266 4.773 1 92 175 ALA A CA 1
ATOM 1424 C C . ALA A 1 175 ? -3.182 -23.344 5.508 1 92 175 ALA A C 1
ATOM 1426 O O . ALA A 1 175 ? -2.76 -22.375 6.152 1 92 175 ALA A O 1
ATOM 1427 N N . ASN A 1 176 ? -2.504 -24.484 5.363 1 93.25 176 ASN A N 1
ATOM 1428 C CA . ASN A 1 176 ? -1.257 -24.688 6.094 1 93.25 176 ASN A CA 1
ATOM 1429 C C . ASN A 1 176 ? -0.046 -24.609 5.172 1 93.25 176 ASN A C 1
ATOM 1431 O O . ASN A 1 176 ? 1.075 -24.906 5.582 1 93.25 176 ASN A O 1
ATOM 1435 N N . TRP A 1 177 ? -0.281 -24.234 3.922 1 93.69 177 TRP A N 1
ATOM 1436 C CA . TRP A 1 177 ? 0.828 -24.016 3 1 93.69 177 TRP A CA 1
ATOM 1437 C C . TRP A 1 177 ? 1.767 -22.938 3.529 1 93.69 177 TRP A C 1
ATOM 1439 O O . TRP A 1 177 ? 1.319 -21.859 3.945 1 93.69 177 TRP A O 1
ATOM 1449 N N . ASP A 1 178 ? 3.035 -23.172 3.619 1 91.81 178 ASP A N 1
ATOM 1450 C CA . ASP A 1 178 ? 4.016 -22.219 4.141 1 91.81 178 ASP A CA 1
ATOM 1451 C C . ASP A 1 178 ? 4.578 -21.344 3.025 1 91.81 178 ASP A C 1
ATOM 1453 O O . ASP A 1 178 ? 5.281 -21.828 2.139 1 91.81 178 ASP A O 1
ATOM 1457 N N . THR A 1 179 ? 4.324 -20.078 3.09 1 94.81 179 THR A N 1
ATOM 1458 C CA . THR A 1 179 ? 4.762 -19.125 2.08 1 94.81 179 THR A CA 1
ATOM 1459 C C . THR A 1 179 ? 6.062 -18.438 2.506 1 94.81 179 THR A C 1
ATOM 1461 O O . THR A 1 179 ? 6.633 -17.656 1.746 1 94.81 179 THR A O 1
ATOM 1464 N N . ALA A 1 180 ? 6.664 -18.766 3.643 1 94.75 180 ALA A N 1
ATOM 1465 C CA . ALA A 1 180 ? 7.785 -18.047 4.238 1 94.75 180 ALA A CA 1
ATOM 1466 C C . ALA A 1 180 ? 9.062 -18.234 3.422 1 94.75 180 ALA A C 1
ATOM 1468 O O . ALA A 1 180 ? 10.016 -17.469 3.559 1 94.75 180 ALA A O 1
ATOM 1469 N N . PHE A 1 181 ? 9.078 -19.234 2.564 1 95.75 181 PHE A N 1
ATOM 1470 C CA . PHE A 1 181 ? 10.266 -19.531 1.764 1 95.75 181 PHE A CA 1
ATOM 1471 C C . PHE A 1 181 ? 10.609 -18.344 0.863 1 95.75 181 PHE A C 1
ATOM 1473 O O . PHE A 1 181 ? 11.75 -18.203 0.414 1 95.75 181 PHE A O 1
ATOM 1480 N N . VAL A 1 182 ? 9.672 -17.469 0.595 1 96.62 182 VAL A N 1
ATOM 1481 C CA . VAL A 1 182 ? 9.891 -16.344 -0.312 1 96.62 182 VAL A CA 1
ATOM 1482 C C . VAL A 1 182 ? 10.977 -15.43 0.245 1 96.62 182 VAL A C 1
ATOM 1484 O O . VAL A 1 182 ? 11.711 -14.797 -0.515 1 96.62 182 VAL A O 1
ATOM 1487 N N . TRP A 1 183 ? 11.117 -15.344 1.566 1 95.69 183 TRP A N 1
ATOM 1488 C CA . TRP A 1 183 ? 12.062 -14.453 2.225 1 95.69 183 TRP A CA 1
ATOM 1489 C C . TRP A 1 183 ? 13.5 -14.914 1.985 1 95.69 183 TRP A C 1
ATOM 1491 O O . TRP A 1 183 ? 14.422 -14.102 1.966 1 95.69 183 TRP A O 1
ATOM 1501 N N . HIS A 1 184 ? 13.719 -16.219 1.704 1 95 184 HIS A N 1
ATOM 1502 C CA . HIS A 1 184 ? 15.094 -16.719 1.748 1 95 184 HIS A CA 1
ATOM 1503 C C . HIS A 1 184 ? 15.453 -17.453 0.458 1 95 184 HIS A C 1
ATOM 1505 O O . HIS A 1 184 ? 16.641 -17.609 0.144 1 95 184 HIS A O 1
ATOM 1511 N N . LYS A 1 185 ? 14.438 -17.844 -0.241 1 97.31 185 LYS A N 1
ATOM 1512 C CA . LYS A 1 185 ? 14.742 -18.688 -1.388 1 97.31 185 LYS A CA 1
ATOM 1513 C C . LYS A 1 185 ? 14.477 -17.953 -2.701 1 97.31 185 LYS A C 1
ATOM 1515 O O . LYS A 1 185 ? 14.914 -18.406 -3.764 1 97.31 185 LYS A O 1
ATOM 1520 N N . PHE A 1 186 ? 13.742 -16.844 -2.697 1 98.25 186 PHE A N 1
ATOM 1521 C CA . PHE A 1 186 ? 13.445 -16.125 -3.932 1 98.25 186 PHE A CA 1
ATOM 1522 C C . PHE A 1 186 ? 14.727 -15.539 -4.527 1 98.25 186 PHE A C 1
ATOM 1524 O O . PHE A 1 186 ? 15.562 -14.992 -3.807 1 98.25 186 PHE A O 1
ATOM 1531 N N . PRO A 1 187 ? 14.922 -15.68 -5.801 1 98.31 187 PRO A N 1
ATOM 1532 C CA . PRO A 1 187 ? 16.188 -15.25 -6.398 1 98.31 187 PRO A CA 1
ATOM 1533 C C . PRO A 1 187 ? 16.422 -13.75 -6.266 1 98.31 187 PRO A C 1
ATOM 1535 O O . PRO A 1 187 ? 15.477 -12.961 -6.371 1 98.31 187 PRO A O 1
ATOM 1538 N N . ALA A 1 188 ? 17.625 -13.305 -6.152 1 97.38 188 ALA A N 1
ATOM 1539 C CA . ALA A 1 188 ? 18.016 -11.914 -5.93 1 97.38 188 ALA A CA 1
ATOM 1540 C C . ALA A 1 188 ? 17.859 -11.094 -7.207 1 97.38 188 ALA A C 1
ATOM 1542 O O . ALA A 1 188 ? 17.766 -9.867 -7.156 1 97.38 188 ALA A O 1
ATOM 1543 N N . THR A 1 189 ? 17.828 -11.711 -8.328 1 97.38 189 THR A N 1
ATOM 1544 C CA . THR A 1 189 ? 17.984 -10.992 -9.586 1 97.38 189 THR A CA 1
ATOM 1545 C C . THR A 1 189 ? 16.625 -10.75 -10.242 1 97.38 189 THR A C 1
ATOM 1547 O O . THR A 1 189 ? 16.5 -9.898 -11.125 1 97.38 189 THR A O 1
ATOM 1550 N N . THR A 1 190 ? 15.617 -11.484 -9.914 1 97.81 190 THR A N 1
ATOM 1551 C CA . THR A 1 190 ? 14.32 -11.406 -10.57 1 97.81 190 THR A CA 1
ATOM 1552 C C . THR A 1 190 ? 13.633 -10.078 -10.258 1 97.81 190 THR A C 1
ATOM 1554 O O . THR A 1 190 ? 13.531 -9.695 -9.086 1 97.81 190 THR A O 1
ATOM 1557 N N . ASP A 1 191 ? 13.203 -9.312 -11.273 1 98.19 191 ASP A N 1
ATOM 1558 C CA . ASP A 1 191 ? 12.359 -8.141 -11.086 1 98.19 191 ASP A CA 1
ATOM 1559 C C . ASP A 1 191 ? 10.898 -8.539 -10.875 1 98.19 191 ASP A C 1
ATOM 1561 O O . ASP A 1 191 ? 10.375 -9.398 -11.586 1 98.19 191 ASP A O 1
ATOM 1565 N N . VAL A 1 192 ? 10.234 -7.906 -9.891 1 98.38 192 VAL A N 1
ATOM 1566 C CA . VAL A 1 192 ? 8.883 -8.328 -9.555 1 98.38 192 VAL A CA 1
ATOM 1567 C C . VAL A 1 192 ? 7.945 -7.125 -9.555 1 98.38 192 VAL A C 1
ATOM 1569 O O . VAL A 1 192 ? 8.297 -6.059 -9.039 1 98.38 192 VAL A O 1
ATOM 1572 N N . LEU A 1 193 ? 6.836 -7.258 -10.172 1 98.19 193 LEU A N 1
ATOM 1573 C CA . LEU A 1 193 ? 5.691 -6.367 -10 1 98.19 193 LEU A CA 1
ATOM 1574 C C . LEU A 1 193 ? 4.57 -7.062 -9.234 1 98.19 193 LEU A C 1
ATOM 1576 O O . LEU A 1 193 ? 4.082 -8.109 -9.656 1 98.19 193 LEU A O 1
ATOM 1580 N N . THR A 1 194 ? 4.207 -6.574 -8.094 1 98.44 194 THR A N 1
ATOM 1581 C CA . THR A 1 194 ? 3.025 -7.035 -7.371 1 98.44 194 THR A CA 1
ATOM 1582 C C . THR A 1 194 ? 1.856 -6.074 -7.574 1 98.44 194 THR A C 1
ATOM 1584 O O . THR A 1 194 ? 1.979 -4.875 -7.316 1 98.44 194 THR A O 1
ATOM 1587 N N . VAL A 1 195 ? 0.776 -6.586 -8.109 1 97.88 195 VAL A N 1
ATOM 1588 C CA . VAL A 1 195 ? -0.451 -5.816 -8.281 1 97.88 195 VAL A CA 1
ATOM 1589 C C . VAL A 1 195 ? -1.56 -6.414 -7.414 1 97.88 195 VAL A C 1
ATOM 1591 O O . VAL A 1 195 ? -1.766 -7.629 -7.41 1 97.88 195 VAL A O 1
ATOM 1594 N N . HIS A 1 196 ? -2.25 -5.59 -6.719 1 98.38 196 HIS A N 1
ATOM 1595 C CA . HIS A 1 196 ? -3.291 -6.055 -5.809 1 98.38 196 HIS A CA 1
ATOM 1596 C C . HIS A 1 196 ? -4.414 -5.031 -5.688 1 98.38 196 HIS A C 1
ATOM 1598 O O . HIS A 1 196 ? -4.16 -3.83 -5.605 1 98.38 196 HIS A O 1
ATOM 1604 N N . GLY A 1 197 ? -5.641 -5.496 -5.754 1 97.12 197 GLY A N 1
ATOM 1605 C CA . GLY A 1 197 ? -6.777 -4.613 -5.531 1 97.12 197 GLY A CA 1
ATOM 1606 C C . GLY A 1 197 ? -6.973 -4.246 -4.07 1 97.12 197 GLY A C 1
ATOM 1607 O O . GLY A 1 197 ? -6.953 -5.117 -3.201 1 97.12 197 GLY A O 1
ATOM 1608 N N . MET A 1 198 ? -7.211 -3.033 -3.816 1 96.5 198 MET A N 1
ATOM 1609 C CA . MET A 1 198 ? -7.375 -2.576 -2.439 1 96.5 198 MET A CA 1
ATOM 1610 C C . MET A 1 198 ? -8.734 -2.992 -1.885 1 96.5 198 MET A C 1
ATOM 1612 O O . MET A 1 198 ? -8.938 -2.98 -0.67 1 96.5 198 MET A O 1
ATOM 1616 N N . SER A 1 199 ? -9.648 -3.344 -2.783 1 95.12 199 SER A N 1
ATOM 1617 C CA . SER A 1 199 ? -10.969 -3.797 -2.365 1 95.12 199 SER A CA 1
ATOM 1618 C C . SER A 1 199 ? -11.102 -5.312 -2.484 1 95.12 199 SER A C 1
ATOM 1620 O O . SER A 1 199 ? -12.211 -5.836 -2.607 1 95.12 199 SER A O 1
ATOM 1622 N N . ASP A 1 200 ? -9.984 -6.027 -2.564 1 95.12 200 ASP A N 1
ATOM 1623 C CA . ASP A 1 200 ? -9.961 -7.484 -2.627 1 95.12 200 ASP A CA 1
ATOM 1624 C C . ASP A 1 200 ? -10.406 -8.094 -1.298 1 95.12 200 ASP A C 1
ATOM 1626 O O . ASP A 1 200 ? -9.672 -8.031 -0.306 1 95.12 200 ASP A O 1
ATOM 1630 N N . ILE A 1 201 ? -11.508 -8.758 -1.246 1 91.31 201 ILE A N 1
ATOM 1631 C CA . ILE A 1 201 ? -12.023 -9.344 -0.014 1 91.31 201 ILE A CA 1
ATOM 1632 C C . ILE A 1 201 ? -11.656 -10.828 0.051 1 91.31 201 ILE A C 1
ATOM 1634 O O . ILE A 1 201 ? -11.852 -11.477 1.077 1 91.31 201 ILE A O 1
ATOM 1638 N N . THR A 1 202 ? -11.18 -11.352 -1.049 1 90.5 202 THR A N 1
ATOM 1639 C CA . THR A 1 202 ? -10.766 -12.75 -1.098 1 90.5 202 THR A CA 1
ATOM 1640 C C . THR A 1 202 ? -9.359 -12.922 -0.514 1 90.5 202 THR A C 1
ATOM 1642 O O . THR A 1 202 ? -9.141 -13.781 0.341 1 90.5 202 THR A O 1
ATOM 1645 N N . VAL A 1 203 ? -8.453 -12.164 -1.013 1 94.88 203 VAL A N 1
ATOM 1646 C CA . VAL A 1 203 ? -7.094 -12.062 -0.498 1 94.88 203 VAL A CA 1
ATOM 1647 C C . VAL A 1 203 ? -6.824 -10.641 -0.017 1 94.88 203 VAL A C 1
ATOM 1649 O O . VAL A 1 203 ? -6.734 -9.711 -0.824 1 94.88 203 VAL A O 1
ATOM 1652 N N . PRO A 1 204 ? -6.652 -10.492 1.257 1 95.56 204 PRO A N 1
ATOM 1653 C CA . PRO A 1 204 ? -6.449 -9.133 1.764 1 95.56 204 PRO A CA 1
ATOM 1654 C C . PRO A 1 204 ? -5.234 -8.453 1.142 1 95.56 204 PRO A C 1
ATOM 1656 O O . PRO A 1 204 ? -4.18 -9.078 0.985 1 95.56 204 PRO A O 1
ATOM 1659 N N . PRO A 1 205 ? -5.395 -7.188 0.81 1 96.75 205 PRO A N 1
ATOM 1660 C CA . PRO A 1 205 ? -4.289 -6.473 0.164 1 96.75 205 PRO A CA 1
ATOM 1661 C C . PRO A 1 205 ? -3.043 -6.398 1.041 1 96.75 205 PRO A C 1
ATOM 1663 O O . PRO A 1 205 ? -1.94 -6.176 0.535 1 96.75 205 PRO A O 1
ATOM 1666 N N . GLY A 1 206 ? -3.203 -6.605 2.336 1 96.12 206 GLY A N 1
ATOM 1667 C CA . GLY A 1 206 ? -2.045 -6.668 3.215 1 96.12 206 GLY A CA 1
ATOM 1668 C C . GLY A 1 206 ? -1.034 -7.719 2.797 1 96.12 206 GLY A C 1
ATOM 1669 O O . GLY A 1 206 ? 0.154 -7.602 3.104 1 96.12 206 GLY A O 1
ATOM 1670 N N . ASP A 1 207 ? -1.474 -8.742 2.15 1 97.38 207 ASP A N 1
ATOM 1671 C CA . ASP A 1 207 ? -0.573 -9.789 1.677 1 97.38 207 ASP A CA 1
ATOM 1672 C C . ASP A 1 207 ? 0.423 -9.234 0.66 1 97.38 207 ASP A C 1
ATOM 1674 O O . ASP A 1 207 ? 1.583 -9.656 0.628 1 97.38 207 ASP A O 1
ATOM 1678 N N . ALA A 1 208 ? -0.028 -8.312 -0.19 1 98.25 208 ALA A N 1
ATOM 1679 C CA . ALA A 1 208 ? 0.86 -7.676 -1.159 1 98.25 208 ALA A CA 1
ATOM 1680 C C . ALA A 1 208 ? 1.955 -6.879 -0.458 1 98.25 208 ALA A C 1
ATOM 1682 O O . ALA A 1 208 ? 3.088 -6.809 -0.941 1 98.25 208 ALA A O 1
ATOM 1683 N N . LEU A 1 209 ? 1.641 -6.281 0.654 1 97.69 209 LEU A N 1
ATOM 1684 C CA . LEU A 1 209 ? 2.619 -5.516 1.417 1 97.69 209 LEU A CA 1
ATOM 1685 C C . LEU A 1 209 ? 3.709 -6.426 1.974 1 97.69 209 LEU A C 1
ATOM 1687 O O . LEU A 1 209 ? 4.879 -6.047 2.016 1 97.69 209 LEU A O 1
ATOM 1691 N N . ILE A 1 210 ? 3.338 -7.562 2.4 1 97.19 210 ILE A N 1
ATOM 1692 C CA . ILE A 1 210 ? 4.316 -8.516 2.918 1 97.19 210 ILE A CA 1
ATOM 1693 C C . ILE A 1 210 ? 5.266 -8.938 1.8 1 97.19 210 ILE A C 1
ATOM 1695 O O . ILE A 1 210 ? 6.484 -8.969 1.987 1 97.19 210 ILE A O 1
ATOM 1699 N N . TYR A 1 211 ? 4.676 -9.258 0.615 1 97.94 211 TYR A N 1
ATOM 1700 C CA . TYR A 1 211 ? 5.531 -9.57 -0.527 1 97.94 211 TYR A CA 1
ATOM 1701 C C . TYR A 1 211 ? 6.465 -8.406 -0.839 1 97.94 211 TYR A C 1
ATOM 1703 O O . TYR A 1 211 ? 7.641 -8.617 -1.146 1 97.94 211 TYR A O 1
ATOM 1711 N N . ALA A 1 212 ? 5.938 -7.203 -0.819 1 97.75 212 ALA A N 1
ATOM 1712 C CA . ALA A 1 212 ? 6.746 -6.023 -1.105 1 97.75 212 ALA A CA 1
ATOM 1713 C C . ALA A 1 212 ? 7.918 -5.91 -0.133 1 97.75 212 ALA A C 1
ATOM 1715 O O . ALA A 1 212 ? 9.039 -5.594 -0.535 1 97.75 212 ALA A O 1
ATOM 1716 N N . LYS A 1 213 ? 7.648 -6.121 1.104 1 96 213 LYS A N 1
ATOM 1717 C CA . LYS A 1 213 ? 8.711 -6.066 2.104 1 96 213 LYS A CA 1
ATOM 1718 C C . LYS A 1 213 ? 9.75 -7.16 1.858 1 96 213 LYS A C 1
ATOM 1720 O O . LYS A 1 213 ? 10.953 -6.887 1.858 1 96 213 LYS A O 1
ATOM 1725 N N . ALA A 1 214 ? 9.32 -8.359 1.667 1 96.19 214 ALA A N 1
ATOM 1726 C CA . ALA A 1 214 ? 10.211 -9.5 1.481 1 96.19 214 ALA A CA 1
ATOM 1727 C C . ALA A 1 214 ? 11.07 -9.328 0.234 1 96.19 214 ALA A C 1
ATOM 1729 O O . ALA A 1 214 ? 12.281 -9.555 0.271 1 96.19 214 ALA A O 1
ATOM 1730 N N . LEU A 1 215 ? 10.453 -8.875 -0.844 1 97.5 215 LEU A N 1
ATOM 1731 C CA . LEU A 1 215 ? 11.125 -8.867 -2.139 1 97.5 215 LEU A CA 1
ATOM 1732 C C . LEU A 1 215 ? 11.82 -7.531 -2.379 1 97.5 215 LEU A C 1
ATOM 1734 O O . LEU A 1 215 ? 12.703 -7.43 -3.234 1 97.5 215 LEU A O 1
ATOM 1738 N N . GLY A 1 216 ? 11.398 -6.527 -1.676 1 94.44 216 GLY A N 1
ATOM 1739 C CA . GLY A 1 216 ? 11.93 -5.188 -1.868 1 94.44 216 GLY A CA 1
ATOM 1740 C C . GLY A 1 216 ? 13.352 -5.031 -1.362 1 94.44 216 GLY A C 1
ATOM 1741 O O . GLY A 1 216 ? 14.062 -4.105 -1.764 1 94.44 216 GLY A O 1
ATOM 1742 N N . ALA A 1 217 ? 13.844 -5.902 -0.57 1 89.19 217 ALA A N 1
ATOM 1743 C CA . ALA A 1 217 ? 15.156 -5.793 0.047 1 89.19 217 ALA A CA 1
ATOM 1744 C C . ALA A 1 217 ? 16.234 -6.383 -0.855 1 89.19 217 ALA A C 1
ATOM 1746 O O . ALA A 1 217 ? 17.438 -6.238 -0.583 1 89.19 217 ALA A O 1
ATOM 1747 N N . ARG A 1 218 ? 15.844 -6.945 -1.907 1 93.69 218 ARG A N 1
ATOM 1748 C CA . ARG A 1 218 ? 16.766 -7.668 -2.771 1 93.69 218 ARG A CA 1
ATOM 1749 C C . ARG A 1 218 ? 17.484 -6.715 -3.725 1 93.69 218 ARG A C 1
ATOM 1751 O O . ARG A 1 218 ? 16.969 -5.645 -4.043 1 93.69 218 ARG A O 1
ATOM 1758 N N . ARG A 1 219 ? 18.672 -7.09 -4.039 1 94.31 219 ARG A N 1
ATOM 1759 C CA . ARG A 1 219 ? 19.469 -6.449 -5.086 1 94.31 219 ARG A CA 1
ATOM 1760 C C . ARG A 1 219 ? 20.234 -7.484 -5.902 1 94.31 219 ARG A C 1
ATOM 1762 O O . ARG A 1 219 ? 20.688 -8.5 -5.363 1 94.31 219 ARG A O 1
ATOM 1769 N N . PRO A 1 220 ? 20.281 -7.387 -7.238 1 96.69 220 PRO A N 1
ATOM 1770 C CA . PRO A 1 220 ? 19.906 -6.223 -8.047 1 96.69 220 PRO A CA 1
ATOM 1771 C C . PRO A 1 220 ? 18.453 -6.246 -8.484 1 96.69 220 PRO A C 1
ATOM 1773 O O . PRO A 1 220 ? 17.953 -5.273 -9.055 1 96.69 220 PRO A O 1
ATOM 1776 N N . GLY A 1 221 ? 17.719 -7.34 -8.258 1 97.44 221 GLY A N 1
ATOM 1777 C CA . GLY A 1 221 ? 16.297 -7.402 -8.602 1 97.44 221 GLY A CA 1
ATOM 1778 C C . GLY A 1 221 ? 15.469 -6.359 -7.879 1 97.44 221 GLY A C 1
ATOM 1779 O O . GLY A 1 221 ? 15.75 -6.012 -6.73 1 97.44 221 GLY A O 1
ATOM 1780 N N . THR A 1 222 ? 14.453 -5.879 -8.555 1 97.56 222 THR A N 1
ATOM 1781 C CA . THR A 1 222 ? 13.617 -4.816 -8.008 1 97.56 222 THR A CA 1
ATOM 1782 C C . THR A 1 222 ? 12.219 -5.348 -7.68 1 97.56 222 THR A C 1
ATOM 1784 O O . THR A 1 222 ? 11.852 -6.445 -8.102 1 97.56 222 THR A O 1
ATOM 1787 N N . HIS A 1 223 ? 11.555 -4.621 -6.902 1 98.06 223 HIS A N 1
ATOM 1788 C CA . HIS A 1 223 ? 10.141 -4.879 -6.617 1 98.06 223 HIS A CA 1
ATOM 1789 C C . HIS A 1 223 ? 9.312 -3.607 -6.742 1 98.06 223 HIS A C 1
ATOM 1791 O O . HIS A 1 223 ? 9.625 -2.596 -6.109 1 98.06 223 HIS A O 1
ATOM 1797 N N . ALA A 1 224 ? 8.344 -3.646 -7.586 1 97.94 224 ALA A N 1
ATOM 1798 C CA . ALA A 1 224 ? 7.352 -2.584 -7.719 1 97.94 224 ALA A CA 1
ATOM 1799 C C . ALA A 1 224 ? 6.012 -3.008 -7.133 1 97.94 224 ALA A C 1
ATOM 1801 O O . ALA A 1 224 ? 5.527 -4.109 -7.406 1 97.94 224 ALA A O 1
ATOM 1802 N N . LEU A 1 225 ? 5.395 -2.207 -6.266 1 98.38 225 LEU A N 1
ATOM 1803 C CA . LEU A 1 225 ? 4.098 -2.484 -5.66 1 98.38 225 LEU A CA 1
ATOM 1804 C C . LEU A 1 225 ? 3.023 -1.565 -6.23 1 98.38 225 LEU A C 1
ATOM 1806 O O . LEU A 1 225 ? 3.154 -0.34 -6.176 1 98.38 225 LEU A O 1
ATOM 1810 N N . HIS A 1 226 ? 2.037 -2.146 -6.789 1 98.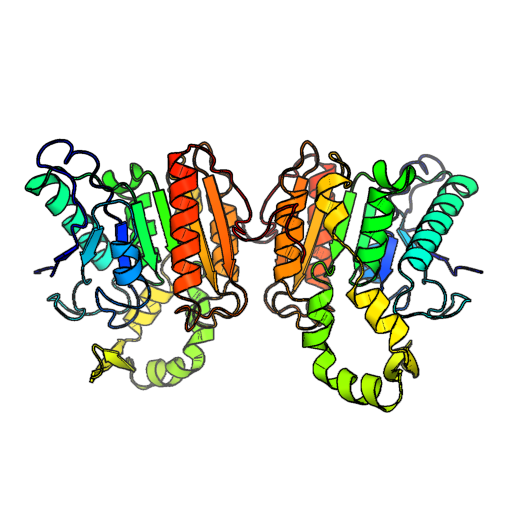12 226 HIS A N 1
ATOM 1811 C CA . HIS A 1 226 ? 0.901 -1.408 -7.328 1 98.12 226 HIS A CA 1
ATOM 1812 C C . HIS A 1 226 ? -0.399 -1.82 -6.645 1 98.12 226 HIS A C 1
ATOM 1814 O O . HIS A 1 226 ? -1.002 -2.832 -7.008 1 98.12 226 HIS A O 1
ATOM 1820 N N . LEU A 1 227 ? -0.844 -1.034 -5.68 1 98 227 LEU A N 1
ATOM 1821 C CA . LEU A 1 227 ? -2.156 -1.214 -5.07 1 98 227 LEU A CA 1
ATOM 1822 C C . LEU A 1 227 ? -3.217 -0.411 -5.816 1 98 227 LEU A C 1
ATOM 1824 O O . LEU A 1 227 ? -3.111 0.812 -5.926 1 98 227 LEU A O 1
ATOM 1828 N N . MET A 1 228 ? -4.203 -1.073 -6.332 1 96.69 228 MET A N 1
ATOM 1829 C CA . MET A 1 228 ? -5.195 -0.435 -7.188 1 96.69 228 MET A CA 1
ATOM 1830 C C . MET A 1 228 ? -6.465 -0.113 -6.406 1 96.69 228 MET A C 1
ATOM 1832 O O . MET A 1 228 ? -7.199 -1.019 -6.004 1 96.69 228 MET A O 1
ATOM 1836 N N . GLU A 1 229 ? -6.707 1.139 -6.293 1 93.19 229 GLU A N 1
ATOM 1837 C CA . GLU A 1 229 ? -7.898 1.588 -5.582 1 93.19 229 GLU A CA 1
ATOM 1838 C C . GLU A 1 229 ? -9.172 1.147 -6.301 1 93.19 229 GLU A C 1
ATOM 1840 O O . GLU A 1 229 ? -9.273 1.261 -7.523 1 93.19 229 GLU A O 1
ATOM 1845 N N . GLY A 1 230 ? -10.125 0.646 -5.527 1 93.5 230 GLY A N 1
ATOM 1846 C CA . GLY A 1 230 ? -11.43 0.291 -6.066 1 93.5 230 GLY A CA 1
ATOM 1847 C C . GLY A 1 230 ? -11.461 -1.093 -6.688 1 93.5 230 GLY A C 1
ATOM 1848 O O . GLY A 1 230 ? -12.539 -1.652 -6.91 1 93.5 230 GLY A O 1
ATOM 1849 N N . ALA A 1 231 ? -10.305 -1.704 -7.027 1 96.12 231 ALA A N 1
ATOM 1850 C CA . ALA A 1 231 ? -10.266 -3.002 -7.695 1 96.12 231 ALA A CA 1
ATOM 1851 C C . ALA A 1 231 ? -10.469 -4.137 -6.699 1 96.12 231 ALA A C 1
ATOM 1853 O O . ALA A 1 231 ? -9.93 -4.102 -5.59 1 96.12 231 ALA A O 1
ATOM 1854 N N . ASP A 1 232 ? -11.242 -5.133 -7.129 1 95.31 232 ASP A N 1
ATOM 1855 C CA . ASP A 1 232 ? -11.453 -6.34 -6.336 1 95.31 232 ASP A CA 1
ATOM 1856 C C . ASP A 1 232 ? -10.477 -7.441 -6.746 1 95.31 232 ASP A C 1
ATOM 1858 O O . ASP A 1 232 ? -9.492 -7.18 -7.434 1 95.31 232 ASP A O 1
ATOM 1862 N N . HIS A 1 233 ? -10.68 -8.656 -6.293 1 92.62 233 HIS A N 1
ATOM 1863 C CA . HIS A 1 233 ? -9.773 -9.781 -6.496 1 92.62 233 HIS A CA 1
ATOM 1864 C C . HIS A 1 233 ? -9.594 -10.086 -7.98 1 92.62 233 HIS A C 1
ATOM 1866 O O . HIS A 1 233 ? -8.508 -10.484 -8.406 1 92.62 233 HIS A O 1
ATOM 1872 N N . ASN A 1 234 ? -10.641 -9.883 -8.734 1 90.25 234 ASN A N 1
ATOM 1873 C CA . ASN A 1 234 ? -10.641 -10.219 -10.148 1 90.25 234 ASN A CA 1
ATOM 1874 C C . ASN A 1 234 ? -10.531 -8.977 -11.031 1 90.25 234 ASN A C 1
ATOM 1876 O O . ASN A 1 234 ? -10.656 -9.062 -12.25 1 90.25 234 ASN A O 1
ATOM 1880 N N . PHE A 1 235 ? -10.43 -7.863 -10.383 1 94.25 235 PHE A N 1
ATOM 1881 C CA . PHE A 1 235 ? -10.258 -6.586 -11.062 1 94.25 235 PHE A CA 1
ATOM 1882 C C . PHE A 1 235 ? -11.453 -6.285 -11.961 1 94.25 235 PHE A C 1
ATOM 1884 O O . PHE A 1 235 ? -11.281 -5.824 -13.094 1 94.25 235 PHE A O 1
ATOM 1891 N N . THR A 1 236 ? -12.57 -6.641 -11.477 1 92 236 THR A N 1
ATOM 1892 C CA . THR A 1 236 ? -13.797 -6.344 -12.203 1 92 236 THR A CA 1
ATOM 1893 C C . THR A 1 236 ? -13.891 -4.855 -12.516 1 92 236 THR A C 1
ATOM 1895 O O . THR A 1 236 ? -13.797 -4.016 -11.625 1 92 236 THR A O 1
ATOM 1898 N N . GLY A 1 237 ? -14.031 -4.492 -13.844 1 93.12 237 GLY A N 1
ATOM 1899 C CA . GLY A 1 237 ? -14.109 -3.102 -14.266 1 93.12 237 GLY A CA 1
ATOM 1900 C C . GLY A 1 237 ? -12.758 -2.416 -14.328 1 93.12 237 GLY A C 1
ATOM 1901 O O . GLY A 1 237 ? -12.672 -1.245 -14.703 1 93.12 237 GLY A O 1
ATOM 1902 N N . HIS A 1 238 ? -11.719 -3.123 -13.961 1 95.12 238 HIS A N 1
ATOM 1903 C CA . HIS A 1 238 ? -10.391 -2.51 -13.898 1 95.12 238 HIS A CA 1
ATOM 1904 C C . HIS A 1 238 ? -9.375 -3.307 -14.711 1 95.12 238 HIS A C 1
ATOM 1906 O O . HIS A 1 238 ? -8.172 -3.16 -14.516 1 95.12 238 HIS A O 1
ATOM 1912 N N . ILE A 1 239 ? -9.812 -4.133 -15.594 1 92.12 239 ILE A N 1
ATOM 1913 C CA . ILE A 1 239 ? -8.945 -5.055 -16.328 1 92.12 239 ILE A CA 1
ATOM 1914 C C . ILE A 1 239 ? -7.992 -4.266 -17.219 1 92.12 239 ILE A C 1
ATOM 1916 O O . ILE A 1 239 ? -6.789 -4.539 -17.25 1 92.12 239 ILE A O 1
ATOM 1920 N N . ASP A 1 240 ? -8.516 -3.271 -17.922 1 93.44 240 ASP A N 1
ATOM 1921 C CA . ASP A 1 240 ? -7.676 -2.477 -18.812 1 93.44 240 ASP A CA 1
ATOM 1922 C C . ASP A 1 240 ? -6.594 -1.736 -18.031 1 93.44 240 ASP A C 1
ATOM 1924 O O . ASP A 1 240 ? -5.453 -1.632 -18.5 1 93.44 240 ASP A O 1
ATOM 1928 N N . GLU A 1 241 ? -6.984 -1.247 -16.922 1 94.5 241 GLU A N 1
ATOM 1929 C CA . GLU A 1 241 ? -6.012 -0.574 -16.078 1 94.5 241 GLU A CA 1
ATOM 1930 C C . GLU A 1 241 ? -4.93 -1.54 -15.602 1 94.5 241 GLU A C 1
ATOM 1932 O O . GLU A 1 241 ? -3.744 -1.197 -15.586 1 94.5 241 GLU A O 1
ATOM 1937 N N . LEU A 1 242 ? -5.336 -2.695 -15.203 1 94.56 242 LEU A N 1
ATOM 1938 C CA . LEU A 1 242 ? -4.395 -3.729 -14.789 1 94.56 242 LEU A CA 1
ATOM 1939 C C . LEU A 1 242 ? -3.414 -4.051 -15.914 1 94.56 242 LEU A C 1
ATOM 1941 O O . LEU A 1 242 ? -2.197 -4.012 -15.719 1 94.56 242 LEU A O 1
ATOM 1945 N N . ILE A 1 243 ? -3.939 -4.289 -17.062 1 91.69 243 ILE A N 1
ATOM 1946 C CA . ILE A 1 243 ? -3.125 -4.645 -18.219 1 91.69 243 ILE A CA 1
ATOM 1947 C C . ILE A 1 243 ? -2.172 -3.502 -18.547 1 91.69 243 ILE A C 1
ATOM 1949 O O . ILE A 1 243 ? -0.976 -3.721 -18.75 1 91.69 243 ILE A O 1
ATOM 1953 N N . GLY A 1 244 ? -2.732 -2.314 -18.594 1 94.12 244 GLY A N 1
ATOM 1954 C CA . GLY A 1 244 ? -1.898 -1.154 -18.859 1 94.12 244 GLY A CA 1
ATOM 1955 C C . GLY A 1 244 ? -0.746 -1.01 -17.891 1 94.12 244 GLY A C 1
ATOM 1956 O O . GLY A 1 244 ? 0.376 -0.689 -18.281 1 94.12 244 GLY A O 1
ATOM 1957 N N . SER A 1 245 ? -0.991 -1.271 -16.625 1 95.31 245 SER A N 1
ATOM 1958 C CA . SER A 1 245 ? 0.046 -1.157 -15.609 1 95.31 245 SER A CA 1
ATOM 1959 C C . SER A 1 245 ? 1.149 -2.188 -15.828 1 95.31 245 SER A C 1
ATOM 1961 O O . SER A 1 245 ? 2.332 -1.885 -15.648 1 95.31 245 SER A O 1
ATOM 1963 N N . ILE A 1 246 ? 0.794 -3.381 -16.188 1 93.69 246 ILE A N 1
ATOM 1964 C CA . ILE A 1 246 ? 1.767 -4.441 -16.438 1 93.69 246 ILE A CA 1
ATOM 1965 C C . ILE A 1 246 ? 2.605 -4.098 -17.656 1 93.69 246 ILE A C 1
ATOM 1967 O O . ILE A 1 246 ? 3.832 -4.227 -17.641 1 93.69 246 ILE A O 1
ATOM 1971 N N . LEU A 1 247 ? 1.965 -3.631 -18.703 1 92.5 247 LEU A N 1
ATOM 1972 C CA . LEU A 1 247 ? 2.66 -3.295 -19.938 1 92.5 247 LEU A CA 1
ATOM 1973 C C . LEU A 1 247 ? 3.639 -2.146 -19.719 1 92.5 247 LEU A C 1
ATOM 1975 O O . LEU A 1 247 ? 4.758 -2.17 -20.234 1 92.5 247 LEU A O 1
ATOM 1979 N N . GLU A 1 248 ? 3.236 -1.192 -19.031 1 95.06 248 GLU A N 1
ATOM 1980 C CA . GLU A 1 248 ? 4.113 -0.06 -18.75 1 95.06 248 GLU A CA 1
ATOM 1981 C C . GLU A 1 248 ? 5.312 -0.49 -17.906 1 95.06 248 GLU A C 1
ATOM 1983 O O . GLU A 1 248 ? 6.434 -0.032 -18.141 1 95.06 248 GLU A O 1
ATOM 1988 N N . TRP A 1 249 ? 5.059 -1.299 -16.938 1 96.12 249 TRP A N 1
ATOM 1989 C CA . TRP A 1 249 ? 6.148 -1.822 -16.125 1 96.12 249 TRP A CA 1
ATOM 1990 C C . TRP A 1 249 ? 7.141 -2.609 -16.984 1 96.12 249 TRP A C 1
ATOM 1992 O O . TRP A 1 249 ? 8.352 -2.455 -16.828 1 96.12 249 TRP A O 1
ATOM 2002 N N . TRP A 1 250 ? 6.648 -3.445 -17.812 1 92.94 250 TRP A N 1
ATOM 2003 C CA . TRP A 1 250 ? 7.492 -4.25 -18.688 1 92.94 250 TRP A CA 1
ATOM 2004 C C . TRP A 1 250 ? 8.336 -3.359 -19.594 1 92.94 250 TRP A C 1
ATOM 2006 O O . TRP A 1 250 ? 9.531 -3.605 -19.781 1 92.94 250 TRP A O 1
ATOM 2016 N N . GLU A 1 251 ? 7.699 -2.391 -20.141 1 92.81 251 GLU A N 1
ATOM 2017 C CA . GLU A 1 251 ? 8.422 -1.463 -21.016 1 92.81 251 GLU A CA 1
ATOM 2018 C C . GLU A 1 251 ? 9.547 -0.762 -20.25 1 92.81 251 GLU A C 1
ATOM 2020 O O . GLU A 1 251 ? 10.648 -0.607 -20.781 1 92.81 251 GLU A O 1
ATOM 2025 N N . LEU A 1 252 ? 9.242 -0.331 -19.125 1 94.69 252 LEU A N 1
ATOM 2026 C CA . LEU A 1 252 ? 10.273 0.301 -18.312 1 94.69 252 LEU A CA 1
ATOM 2027 C C . LEU A 1 252 ? 11.422 -0.666 -18.031 1 94.69 252 LEU A C 1
ATOM 2029 O O . LEU A 1 252 ? 12.586 -0.271 -18.047 1 94.69 252 LEU A O 1
ATOM 2033 N N . ARG A 1 253 ? 11.094 -1.882 -17.75 1 93.62 253 ARG A N 1
ATOM 2034 C CA . ARG A 1 253 ? 12.117 -2.896 -17.516 1 93.62 253 ARG A CA 1
ATOM 2035 C C . ARG A 1 253 ? 13.031 -3.037 -18.734 1 93.62 253 ARG A C 1
ATOM 2037 O O . ARG A 1 253 ? 14.258 -3.094 -18.594 1 93.62 253 ARG A O 1
ATOM 2044 N N . ARG A 1 254 ? 12.461 -3.115 -19.859 1 90.44 254 ARG A N 1
ATOM 2045 C CA . ARG A 1 254 ? 13.211 -3.289 -21.094 1 90.44 254 ARG A CA 1
ATOM 2046 C C . ARG A 1 254 ? 14.188 -2.137 -21.312 1 90.44 254 ARG A C 1
ATOM 2048 O O . ARG A 1 254 ? 15.281 -2.33 -21.844 1 90.44 254 ARG A O 1
ATOM 2055 N N . ARG A 1 255 ? 13.828 -1.02 -20.75 1 93 255 ARG A N 1
ATOM 2056 C CA . ARG A 1 255 ? 14.664 0.166 -20.891 1 93 255 ARG A CA 1
ATOM 2057 C C . ARG A 1 255 ? 15.695 0.252 -19.766 1 93 255 ARG A C 1
ATOM 2059 O O . ARG A 1 255 ? 16.547 1.143 -19.766 1 93 255 ARG A O 1
ATOM 2066 N N . GLY A 1 256 ? 15.641 -0.642 -18.844 1 90.62 256 GLY A N 1
ATOM 2067 C CA . GLY A 1 256 ? 16.578 -0.659 -17.734 1 90.62 256 GLY A CA 1
ATOM 2068 C C . GLY A 1 256 ? 16.281 0.398 -16.688 1 90.62 256 GLY A C 1
ATOM 2069 O O . GLY A 1 256 ? 17.188 0.87 -15.992 1 90.62 256 GLY A O 1
ATOM 2070 N N . GLY A 1 257 ? 15.039 0.757 -16.484 1 90.06 257 GLY A N 1
ATOM 2071 C CA . GLY A 1 257 ? 14.703 1.889 -15.625 1 90.06 257 GLY A CA 1
ATOM 2072 C C . GLY A 1 257 ? 13.945 1.491 -14.375 1 90.06 257 GLY A C 1
ATOM 2073 O O . GLY A 1 257 ? 13.344 2.338 -13.711 1 90.06 257 GLY A O 1
ATOM 2074 N N . LEU A 1 258 ? 13.984 0.185 -14.008 1 93.81 258 LEU A N 1
ATOM 2075 C CA . LEU A 1 258 ? 13.172 -0.241 -12.875 1 93.81 258 LEU A CA 1
ATOM 2076 C C . LEU A 1 258 ? 13.859 0.116 -11.555 1 93.81 258 LEU A C 1
ATOM 2078 O O . LEU A 1 258 ? 15.086 0.067 -11.461 1 93.81 258 LEU A O 1
ATOM 2082 N N . ASN A 1 259 ? 13.094 0.534 -10.633 1 91.94 259 ASN A N 1
ATOM 2083 C CA . ASN A 1 259 ? 13.484 0.708 -9.242 1 91.94 259 ASN A CA 1
ATOM 2084 C C . ASN A 1 259 ? 12.516 0.014 -8.289 1 91.94 259 ASN A C 1
ATOM 2086 O O . ASN A 1 259 ? 11.391 -0.319 -8.68 1 91.94 259 ASN A O 1
ATOM 2090 N N . THR A 1 260 ? 13.031 -0.337 -7.117 1 94.5 260 THR A N 1
ATOM 2091 C CA . THR A 1 260 ? 12.102 -0.722 -6.062 1 94.5 260 THR A CA 1
ATOM 2092 C C . THR A 1 260 ? 11.289 0.481 -5.594 1 94.5 260 THR A C 1
ATOM 2094 O O . THR A 1 260 ? 11.852 1.472 -5.121 1 94.5 260 THR A O 1
ATOM 2097 N N . GLU A 1 261 ? 9.945 0.411 -5.793 1 93.5 261 GLU A N 1
ATOM 2098 C CA . GLU A 1 261 ? 9.148 1.605 -5.543 1 93.5 261 GLU A CA 1
ATOM 2099 C C . GLU A 1 261 ? 7.664 1.263 -5.445 1 93.5 261 GLU A C 1
ATOM 2101 O O . GLU A 1 261 ? 7.262 0.133 -5.73 1 93.5 261 GLU A O 1
ATOM 2106 N N . ILE A 1 262 ? 6.965 2.229 -4.941 1 95.81 262 ILE A N 1
ATOM 2107 C CA . ILE A 1 262 ? 5.52 2.227 -5.156 1 95.81 262 ILE A CA 1
ATOM 2108 C C . ILE A 1 262 ? 5.215 2.58 -6.609 1 95.81 262 ILE A C 1
ATOM 2110 O O . ILE A 1 262 ? 5.586 3.656 -7.086 1 95.81 262 ILE A O 1
ATOM 2114 N N . TRP A 1 263 ? 4.539 1.688 -7.254 1 94.25 263 TRP A N 1
ATOM 2115 C CA . TRP A 1 263 ? 4.32 1.83 -8.688 1 94.25 263 TRP A CA 1
ATOM 2116 C C . TRP A 1 263 ? 2.959 2.461 -8.969 1 94.25 263 TRP A C 1
ATOM 2118 O O . TRP A 1 263 ? 1.923 1.808 -8.828 1 94.25 263 TRP A O 1
ATOM 2128 N N . LEU A 1 264 ? 3.018 3.719 -9.305 1 93.88 264 LEU A N 1
ATOM 2129 C CA . LEU A 1 264 ? 1.842 4.469 -9.734 1 93.88 264 LEU A CA 1
ATOM 2130 C C . LEU A 1 264 ? 2.047 5.043 -11.133 1 93.88 264 LEU A C 1
ATOM 2132 O O . LEU A 1 264 ? 2.404 6.215 -11.281 1 93.88 264 LEU A O 1
ATOM 2136 N N . PRO A 1 265 ? 1.799 4.25 -12.102 1 87.19 265 PRO A N 1
ATOM 2137 C CA . PRO A 1 265 ? 2.205 4.645 -13.445 1 87.19 265 PRO A CA 1
ATOM 2138 C C . PRO A 1 265 ? 1.514 5.922 -13.922 1 87.19 265 PRO A C 1
ATOM 2140 O O . PRO A 1 265 ? 2.051 6.641 -14.766 1 87.19 265 PRO A O 1
ATOM 2143 N N . HIS A 1 266 ? 0.402 6.27 -13.375 1 84.69 266 HIS A N 1
ATOM 2144 C CA . HIS A 1 266 ? -0.316 7.434 -13.875 1 84.69 266 HIS A CA 1
ATOM 2145 C C . HIS A 1 266 ? -0.115 8.641 -12.969 1 84.69 266 HIS A C 1
ATOM 2147 O O . HIS A 1 266 ? -0.763 9.672 -13.156 1 84.69 266 HIS A O 1
ATOM 2153 N N . VAL A 1 267 ? 0.706 8.516 -12.039 1 88.88 267 VAL A N 1
ATOM 2154 C CA . VAL A 1 267 ? 0.965 9.609 -11.109 1 88.88 267 VAL A CA 1
ATOM 2155 C C . VAL A 1 267 ? 2.424 10.047 -11.211 1 88.88 267 VAL A C 1
ATOM 2157 O O . VAL A 1 267 ? 3.336 9.25 -10.984 1 88.88 267 VAL A O 1
ATOM 2160 N N . GLN A 1 268 ? 2.639 11.242 -11.68 1 81.12 268 GLN A N 1
ATOM 2161 C CA . GLN A 1 268 ? 3.959 11.859 -11.766 1 81.12 268 GLN A CA 1
ATOM 2162 C C . GLN A 1 268 ? 3.947 13.266 -11.18 1 81.12 268 GLN A C 1
ATOM 2164 O O . GLN A 1 268 ? 2.887 13.805 -10.859 1 81.12 268 GLN A O 1
ATOM 2169 N N . GLU A 1 269 ? 5.109 13.805 -10.984 1 80.75 269 GLU A N 1
ATOM 2170 C CA . GLU A 1 269 ? 5.262 15.148 -10.43 1 80.75 269 GLU A CA 1
ATOM 2171 C C . GLU A 1 269 ? 4.398 16.156 -11.188 1 80.75 269 GLU A C 1
ATOM 2173 O O . GLU A 1 269 ? 3.826 17.062 -10.586 1 80.75 269 GLU A O 1
ATOM 2178 N N . SER A 1 270 ? 4.234 15.961 -12.438 1 77.31 270 SER A N 1
ATOM 2179 C CA . SER A 1 270 ? 3.523 16.906 -13.289 1 77.31 270 SER A CA 1
ATOM 2180 C C . SER A 1 270 ? 2.031 16.594 -13.336 1 77.31 270 SER A C 1
ATOM 2182 O O . SER A 1 270 ? 1.252 17.359 -13.914 1 77.31 270 SER A O 1
ATOM 2184 N N . THR A 1 271 ? 1.701 15.578 -12.562 1 78.06 271 THR A N 1
ATOM 2185 C CA . THR A 1 271 ? 0.301 15.172 -12.602 1 78.06 271 THR A CA 1
ATOM 2186 C C . THR A 1 271 ? -0.545 16.047 -11.688 1 78.06 271 THR A C 1
ATOM 2188 O O . THR A 1 271 ? -0.226 16.219 -10.508 1 78.06 271 THR A O 1
ATOM 2191 N N . LYS A 1 272 ? -1.491 16.781 -12.359 1 72.19 272 LYS A N 1
ATOM 2192 C CA . LYS A 1 272 ? -2.443 17.547 -11.555 1 72.19 272 LYS A CA 1
ATOM 2193 C C . LYS A 1 272 ? -3.443 16.625 -10.867 1 72.19 272 LYS A C 1
ATOM 2195 O O . LYS A 1 272 ? -4.141 15.844 -11.523 1 72.19 272 LYS A O 1
ATOM 2200 N N . LEU A 1 273 ? -3.379 16.406 -9.609 1 78.06 273 LEU A N 1
ATOM 2201 C CA . LEU A 1 273 ? -4.254 15.508 -8.867 1 78.06 273 LEU A CA 1
ATOM 2202 C C . LEU A 1 273 ? -5.219 16.297 -7.984 1 78.06 273 LEU A C 1
ATOM 2204 O O . LEU A 1 273 ? -4.852 17.328 -7.426 1 78.06 273 LEU A O 1
ATOM 2208 N N . MET B 1 1 ? -3.557 36.469 18.875 1 32.31 1 MET B N 1
ATOM 2209 C CA . MET B 1 1 ? -4.008 35.062 18.938 1 32.31 1 MET B CA 1
ATOM 2210 C C . MET B 1 1 ? -3.191 34.281 19.969 1 32.31 1 MET B C 1
ATOM 2212 O O . MET B 1 1 ? -1.978 34.469 20.062 1 32.31 1 MET B O 1
ATOM 2216 N N . THR B 1 2 ? -3.889 33.875 21 1 38.94 2 THR B N 1
ATOM 2217 C CA . THR B 1 2 ? -3.201 33.094 22.016 1 38.94 2 THR B CA 1
ATOM 2218 C C . THR B 1 2 ? -3.322 31.609 21.734 1 38.94 2 THR B C 1
ATOM 2220 O O . THR B 1 2 ? -4.41 31.125 21.422 1 38.94 2 THR B O 1
ATOM 2223 N N . LEU B 1 3 ? -2.213 30.922 21.484 1 41.03 3 LEU B N 1
ATOM 2224 C CA . LEU B 1 3 ? -2.156 29.484 21.328 1 41.03 3 LEU B CA 1
ATOM 2225 C C . LEU B 1 3 ? -2.008 28.797 22.688 1 41.03 3 LEU B C 1
ATOM 2227 O O . LEU B 1 3 ? -1.276 29.266 23.547 1 41.03 3 LEU B O 1
ATOM 2231 N N . SER B 1 4 ? -2.955 27.984 23.016 1 40.72 4 SER B N 1
ATOM 2232 C CA . SER B 1 4 ? -2.785 27.172 24.219 1 40.72 4 SER B CA 1
ATOM 2233 C C . SER B 1 4 ? -1.885 25.969 23.953 1 40.72 4 SER B C 1
ATOM 2235 O O . SER B 1 4 ? -2.166 25.172 23.062 1 40.72 4 SER B O 1
ATOM 2237 N N . LEU B 1 5 ? -0.657 26.062 24.531 1 45.56 5 LEU B N 1
ATOM 2238 C CA . LEU B 1 5 ? 0.375 25.047 24.344 1 45.56 5 LEU B CA 1
ATOM 2239 C C . LEU B 1 5 ? 0.454 24.125 25.547 1 45.56 5 LEU B C 1
ATOM 2241 O O . LEU B 1 5 ? 0.343 24.578 26.688 1 45.56 5 LEU B O 1
ATOM 2245 N N . SER B 1 6 ? 0.116 22.906 25.375 1 44.69 6 SER B N 1
ATOM 2246 C CA . SER B 1 6 ? 0.435 21.938 26.422 1 44.69 6 SER B CA 1
ATOM 2247 C C . SER B 1 6 ? 1.811 21.312 26.188 1 44.69 6 SER B C 1
ATOM 2249 O O . SER B 1 6 ? 2.154 20.938 25.062 1 44.69 6 SER B O 1
ATOM 2251 N N . ILE B 1 7 ? 2.607 21.562 27.141 1 44.06 7 ILE B N 1
ATOM 2252 C CA . ILE B 1 7 ? 3.949 20.984 27.109 1 44.06 7 ILE B CA 1
ATOM 2253 C C . ILE B 1 7 ? 4.016 19.766 28.016 1 44.06 7 ILE B C 1
ATOM 2255 O O . ILE B 1 7 ? 3.684 19.859 29.203 1 44.06 7 ILE B O 1
ATOM 2259 N N . ASP B 1 8 ? 3.781 18.594 27.438 1 44.22 8 ASP B N 1
ATOM 2260 C CA . ASP B 1 8 ? 4.074 17.422 28.25 1 44.22 8 ASP B CA 1
ATOM 2261 C C . ASP B 1 8 ? 5.57 17.125 28.266 1 44.22 8 ASP B C 1
ATOM 2263 O O . ASP B 1 8 ? 6.168 16.859 27.219 1 44.22 8 ASP B O 1
ATOM 2267 N N . THR B 1 9 ? 6.188 17.578 29.281 1 43.25 9 THR B N 1
ATOM 2268 C CA . THR B 1 9 ? 7.621 17.344 29.438 1 43.25 9 THR B CA 1
ATOM 2269 C C . THR B 1 9 ? 7.875 15.969 30.047 1 43.25 9 THR B C 1
ATOM 2271 O O . THR B 1 9 ? 7.219 15.57 31.016 1 43.25 9 THR B O 1
ATOM 2274 N N . THR B 1 10 ? 7.797 14.914 29.406 1 38.97 10 THR B N 1
ATOM 2275 C CA . THR B 1 10 ? 8.336 13.734 30.062 1 38.97 10 THR B CA 1
ATOM 2276 C C . THR B 1 10 ? 9.805 13.938 30.422 1 38.97 10 THR B C 1
ATOM 2278 O O . THR B 1 10 ? 10.523 12.977 30.703 1 38.97 10 THR B O 1
ATOM 2281 N N . TRP B 1 11 ? 10.367 14.891 30.141 1 34.44 11 TRP B N 1
ATOM 2282 C CA . TRP B 1 11 ? 11.789 14.789 30.438 1 34.44 11 TRP B CA 1
ATOM 2283 C C . TRP B 1 11 ? 12.016 14.609 31.938 1 34.44 11 TRP B C 1
ATOM 2285 O O . TRP B 1 11 ? 11.578 15.438 32.75 1 34.44 11 TRP B O 1
ATOM 2295 N N . ASN B 1 12 ? 11.945 13.414 32.406 1 33.03 12 ASN B N 1
ATOM 2296 C CA . ASN B 1 12 ? 12.867 13.188 33.531 1 33.03 12 ASN B CA 1
ATOM 2297 C C . ASN B 1 12 ? 14.227 13.82 33.25 1 33.03 12 ASN B C 1
ATOM 2299 O O . ASN B 1 12 ? 15.234 13.414 33.812 1 33.03 12 ASN B O 1
ATOM 2303 N N . TYR B 1 13 ? 14.664 14.312 32.031 1 31.52 13 TYR B N 1
ATOM 2304 C CA . TYR B 1 13 ? 16.094 14.586 32.156 1 31.52 13 TYR B CA 1
ATOM 2305 C C . TYR B 1 13 ? 16.344 15.617 33.25 1 31.52 13 TYR B C 1
ATOM 2307 O O . TYR B 1 13 ? 15.484 16.453 33.562 1 31.52 13 TYR B O 1
ATOM 2315 N N . GLY B 1 14 ? 17.297 15.398 34.156 1 31.83 14 GLY B N 1
ATOM 2316 C CA . GLY B 1 14 ? 18.094 16.406 34.844 1 31.83 14 GLY B CA 1
ATOM 2317 C C . GLY B 1 14 ? 18.281 17.656 34 1 31.83 14 GLY B C 1
ATOM 2318 O O . GLY B 1 14 ? 18.062 17.641 32.781 1 31.83 14 GLY B O 1
ATOM 2319 N N . ALA B 1 15 ? 18.578 18.969 34.594 1 33.09 15 ALA B N 1
ATOM 2320 C CA . ALA B 1 15 ? 18.906 20.328 34.188 1 33.09 15 ALA B CA 1
ATOM 2321 C C . ALA B 1 15 ? 19.562 20.344 32.812 1 33.09 15 ALA B C 1
ATOM 2323 O O . ALA B 1 15 ? 19.438 21.312 32.031 1 33.09 15 ALA B O 1
ATOM 2324 N N . SER B 1 16 ? 20.719 19.656 32.594 1 31.59 16 SER B N 1
ATOM 2325 C CA . SER B 1 16 ? 21.75 20 31.609 1 31.59 16 SER B CA 1
ATOM 2326 C C . SER B 1 16 ? 21.234 19.828 30.172 1 31.59 16 SER B C 1
ATOM 2328 O O . SER B 1 16 ? 21.531 20.641 29.297 1 31.59 16 SER B O 1
ATOM 2330 N N . LEU B 1 17 ? 21.203 18.625 29.578 1 33.94 17 LEU B N 1
ATOM 2331 C CA . LEU B 1 17 ? 21.25 18.422 28.141 1 33.94 17 LEU B CA 1
ATOM 2332 C C . LEU B 1 17 ? 19.922 18.797 27.484 1 33.94 17 LEU B C 1
ATOM 2334 O O . LEU B 1 17 ? 19.031 17.953 27.375 1 33.94 17 LEU B O 1
ATOM 2338 N N . ARG B 1 18 ? 19.125 19.797 27.797 1 35.06 18 ARG B N 1
ATOM 2339 C CA . ARG B 1 18 ? 18.062 20.609 27.203 1 35.06 18 ARG B CA 1
ATOM 2340 C C . ARG B 1 18 ? 18.203 20.672 25.672 1 35.06 18 ARG B C 1
ATOM 2342 O O . ARG B 1 18 ? 17.531 21.453 25.016 1 35.06 18 ARG B O 1
ATOM 2349 N N . THR B 1 19 ? 19.391 20.5 25.125 1 35.16 19 THR B N 1
ATOM 2350 C CA . THR B 1 19 ? 19.547 20.859 23.734 1 35.16 19 THR B CA 1
ATOM 2351 C C . THR B 1 19 ? 18.422 20.297 22.891 1 35.16 19 THR B C 1
ATOM 2353 O O . THR B 1 19 ? 18.047 20.891 21.859 1 35.16 19 THR B O 1
ATOM 2356 N N . TYR B 1 20 ? 18.312 18.938 22.641 1 37.75 20 TYR B N 1
ATOM 2357 C CA . TYR B 1 20 ? 17.688 18.328 21.484 1 37.75 20 TYR B CA 1
ATOM 2358 C C . TYR B 1 20 ? 16.172 18.25 21.656 1 37.75 20 TYR B C 1
ATOM 2360 O O . TYR B 1 20 ? 15.672 17.453 22.453 1 37.75 20 TYR B O 1
ATOM 2368 N N . CYS B 1 21 ? 15.461 19.391 21.766 1 40.66 21 CYS B N 1
ATOM 2369 C CA . CYS B 1 21 ? 14.016 19.625 21.766 1 40.66 21 CYS B CA 1
ATOM 2370 C C . CYS B 1 21 ? 13.328 18.734 20.75 1 40.66 21 CYS B C 1
ATOM 2372 O O . CYS B 1 21 ? 13.367 19 19.547 1 40.66 21 CYS B O 1
ATOM 2374 N N . THR B 1 22 ? 13.461 17.453 20.859 1 43.69 22 THR B N 1
ATOM 2375 C CA . THR B 1 22 ? 12.766 16.531 19.953 1 43.69 22 THR B CA 1
ATOM 2376 C C . THR B 1 22 ? 11.258 16.688 20.109 1 43.69 22 THR B C 1
ATOM 2378 O O . THR B 1 22 ? 10.711 16.484 21.188 1 43.69 22 THR B O 1
ATOM 2381 N N . ALA B 1 23 ? 10.711 17.984 19.844 1 43.38 23 ALA B N 1
ATOM 2382 C CA . ALA B 1 23 ? 9.273 18.203 19.969 1 43.38 23 ALA B CA 1
ATOM 2383 C C . ALA B 1 23 ? 8.516 17.438 18.891 1 43.38 23 ALA B C 1
ATOM 2385 O O . ALA B 1 23 ? 9.023 17.266 17.781 1 43.38 23 ALA B O 1
ATOM 2386 N N . SER B 1 24 ? 7.824 16.359 19.375 1 44.72 24 SER B N 1
ATOM 2387 C CA . SER B 1 24 ? 6.793 15.859 18.469 1 44.72 24 SER B CA 1
ATOM 2388 C C . SER B 1 24 ? 5.586 16.797 18.438 1 44.72 24 SER B C 1
ATOM 2390 O O . SER B 1 24 ? 5.121 17.25 19.484 1 44.72 24 SER B O 1
ATOM 2392 N N . LEU B 1 25 ? 5.426 17.734 17.406 1 47.84 25 LEU B N 1
ATOM 2393 C CA . LEU B 1 25 ? 4.223 18.516 17.203 1 47.84 25 LEU B CA 1
ATOM 2394 C C . LEU B 1 25 ? 3.107 17.672 16.594 1 47.84 25 LEU B C 1
ATOM 2396 O O . LEU B 1 25 ? 3.301 17.016 15.57 1 47.84 25 LEU B O 1
ATOM 2400 N N . THR B 1 26 ? 2.191 17.188 17.5 1 48.12 26 THR B N 1
ATOM 2401 C CA . THR B 1 26 ? 1.023 16.469 17 1 48.12 26 THR B CA 1
ATOM 2402 C C . THR B 1 26 ? -0.062 17.453 16.562 1 48.12 26 THR B C 1
ATOM 2404 O O . THR B 1 26 ? -0.497 18.297 17.344 1 48.12 26 THR B O 1
ATOM 2407 N N . LEU B 1 27 ? -0.113 17.75 15.25 1 46 27 LEU B N 1
ATOM 2408 C CA . LEU B 1 27 ? -1.088 18.625 14.633 1 46 27 LEU B CA 1
ATOM 2409 C C . LEU B 1 27 ? -2.393 17.891 14.344 1 46 27 LEU B C 1
ATOM 2411 O O . LEU B 1 27 ? -2.385 16.828 13.719 1 46 27 LEU B O 1
ATOM 2415 N N . THR B 1 28 ? -3.363 17.922 15.164 1 43.84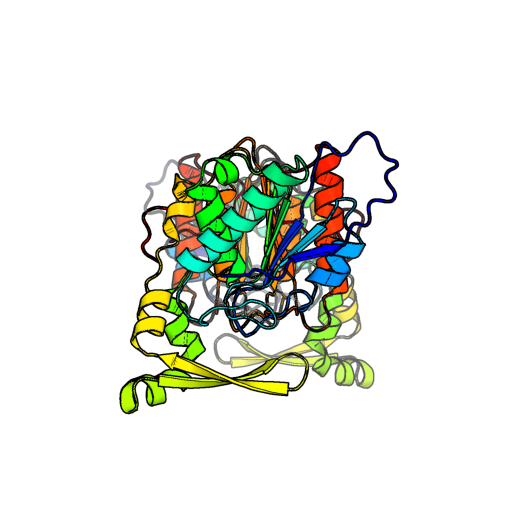 28 THR B N 1
ATOM 2416 C CA . THR B 1 28 ? -4.645 17.297 14.867 1 43.84 28 THR B CA 1
ATOM 2417 C C . THR B 1 28 ? -5.516 18.219 14.008 1 43.84 28 THR B C 1
ATOM 2419 O O . THR B 1 28 ? -5.695 19.391 14.336 1 43.84 28 THR B O 1
ATOM 2422 N N . GLY B 1 29 ? -5.496 18.328 12.703 1 39.12 29 GLY B N 1
ATOM 2423 C CA . GLY B 1 29 ? -6.109 19.219 11.734 1 39.12 29 GLY B CA 1
ATOM 2424 C C . GLY B 1 29 ? -7.625 19.266 11.836 1 39.12 29 GLY B C 1
ATOM 2425 O O . GLY B 1 29 ? -8.242 20.297 11.562 1 39.12 29 GLY B O 1
ATOM 2426 N N . THR B 1 30 ? -8.305 18.219 11.266 1 42.56 30 THR B N 1
ATOM 2427 C CA . THR B 1 30 ? -9.602 18.625 10.727 1 42.56 30 THR B CA 1
ATOM 2428 C C . THR B 1 30 ? -10.445 19.297 11.805 1 42.56 30 THR B C 1
ATOM 2430 O O . THR B 1 30 ? -10.945 20.406 11.602 1 42.56 30 THR B O 1
ATOM 2433 N N . HIS B 1 31 ? -11.375 18.5 12.305 1 45.28 31 HIS B N 1
ATOM 2434 C CA . HIS B 1 31 ? -12.484 18.984 13.102 1 45.28 31 HIS B CA 1
ATOM 2435 C C . HIS B 1 31 ? -12.008 19.484 14.469 1 45.28 31 HIS B C 1
ATOM 2437 O O . HIS B 1 31 ? -10.891 19.172 14.891 1 45.28 31 HIS B O 1
ATOM 2443 N N . PRO B 1 32 ? -12.93 20.234 15.055 1 42.47 32 PRO B N 1
ATOM 2444 C CA . PRO B 1 32 ? -12.57 20.688 16.406 1 42.47 32 PRO B CA 1
ATOM 2445 C C . PRO B 1 32 ? -11.719 19.672 17.156 1 42.47 32 PRO B C 1
ATOM 2447 O O . PRO B 1 32 ? -12.164 18.547 17.391 1 42.47 32 PRO B O 1
ATOM 2450 N N . SER B 1 33 ? -10.562 19.484 16.625 1 51.03 33 SER B N 1
ATOM 2451 C CA . SER B 1 33 ? -9.688 18.562 17.344 1 51.03 33 SER B CA 1
ATOM 2452 C C . SER B 1 33 ? -9.016 19.25 18.531 1 51.03 33 SER B C 1
ATOM 2454 O O . SER B 1 33 ? -9.062 20.469 18.656 1 51.03 33 SER B O 1
ATOM 2456 N N . HIS B 1 34 ? -8.992 18.531 19.547 1 49.91 34 HIS B N 1
ATOM 2457 C CA . HIS B 1 34 ? -8.305 19.016 20.734 1 49.91 34 HIS B CA 1
ATOM 2458 C C . HIS B 1 34 ? -6.949 18.344 20.906 1 49.91 34 HIS B C 1
ATOM 2460 O O . HIS B 1 34 ? -6.727 17.25 20.375 1 49.91 34 HIS B O 1
ATOM 2466 N N . LYS B 1 35 ? -6.035 19.047 21.484 1 48.75 35 LYS B N 1
ATOM 2467 C CA . LYS B 1 35 ? -4.633 18.688 21.672 1 48.75 35 LYS B CA 1
ATOM 2468 C C . LYS B 1 35 ? -4.492 17.25 22.156 1 48.75 35 LYS B C 1
ATOM 2470 O O . LYS B 1 35 ? -3.457 16.609 21.938 1 48.75 35 LYS B O 1
ATOM 2475 N N . ASP B 1 36 ? -5.566 16.734 22.688 1 50.94 36 ASP B N 1
ATOM 2476 C CA . ASP B 1 36 ? -5.512 15.383 23.219 1 50.94 36 ASP B CA 1
ATOM 2477 C C . ASP B 1 36 ? -6.289 14.414 22.328 1 50.94 36 ASP B C 1
ATOM 2479 O O . ASP B 1 36 ? -6.699 13.344 22.781 1 50.94 36 ASP B O 1
ATOM 2483 N N . TYR B 1 37 ? -6.391 14.836 21.125 1 59.03 37 TYR B N 1
ATOM 2484 C CA . TYR B 1 37 ? -7.238 14.07 20.219 1 59.03 37 TYR B CA 1
ATOM 2485 C C . TYR B 1 37 ? -6.527 12.812 19.75 1 59.03 37 TYR B C 1
ATOM 2487 O O . TYR B 1 37 ? -5.355 12.859 19.359 1 59.03 37 TYR B O 1
ATOM 2495 N N . LEU B 1 38 ? -7.207 11.688 19.984 1 65.56 38 LEU B N 1
ATOM 2496 C CA . LEU B 1 38 ? -6.898 10.367 19.438 1 65.56 38 LEU B CA 1
ATOM 2497 C C . LEU B 1 38 ? -5.609 9.82 20.047 1 65.56 38 LEU B C 1
ATOM 2499 O O . LEU B 1 38 ? -5.547 9.555 21.25 1 65.56 38 LEU B O 1
ATOM 2503 N N . HIS B 1 39 ? -4.523 9.773 19.266 1 71.94 39 HIS B N 1
ATOM 2504 C CA . HIS B 1 39 ? -3.295 9.086 19.641 1 71.94 39 HIS B CA 1
ATOM 2505 C C . HIS B 1 39 ? -2.262 10.07 20.188 1 71.94 39 HIS B C 1
ATOM 2507 O O . HIS B 1 39 ? -1.268 9.672 20.797 1 71.94 39 HIS B O 1
ATOM 2513 N N . GLN B 1 40 ? -2.492 11.32 20.188 1 71.75 40 GLN B N 1
ATOM 2514 C CA . GLN B 1 40 ? -1.435 12.312 20.344 1 71.75 40 GLN B CA 1
ATOM 2515 C C . GLN B 1 40 ? -0.946 12.367 21.797 1 71.75 40 GLN B C 1
ATOM 2517 O O . GLN B 1 40 ? 0.26 12.383 22.047 1 71.75 40 GLN B O 1
ATOM 2522 N N . ARG B 1 41 ? -1.869 12.375 22.688 1 73.5 41 ARG B N 1
ATOM 2523 C CA . ARG B 1 41 ? -1.464 12.43 24.078 1 73.5 41 ARG B CA 1
ATOM 2524 C C . ARG B 1 41 ? -0.701 11.172 24.484 1 73.5 41 ARG B C 1
ATOM 2526 O O . ARG B 1 41 ? 0.371 11.258 25.078 1 73.5 41 ARG B O 1
ATOM 2533 N N . LYS B 1 42 ? -1.272 10.07 24.156 1 79.56 42 LYS B N 1
ATOM 2534 C CA . LYS B 1 42 ? -0.649 8.797 24.516 1 79.56 42 LYS B CA 1
ATOM 2535 C C . LYS B 1 42 ? 0.715 8.656 23.844 1 79.56 42 LYS B C 1
ATOM 2537 O O . LYS B 1 42 ? 1.661 8.156 24.453 1 79.56 42 LYS B O 1
ATOM 2542 N N . LEU B 1 43 ? 0.805 9.078 22.625 1 83.31 43 LEU B N 1
ATOM 2543 C CA . LEU B 1 43 ? 2.08 9.039 21.906 1 83.31 43 LEU B CA 1
ATOM 2544 C C . LEU B 1 43 ? 3.104 9.945 22.594 1 83.31 43 LEU B C 1
ATOM 2546 O O . LEU B 1 43 ? 4.258 9.555 22.766 1 83.31 43 LEU B O 1
ATOM 2550 N N . ALA B 1 44 ? 2.686 11.156 22.984 1 76.12 44 ALA B N 1
ATOM 2551 C CA . ALA B 1 44 ? 3.566 12.125 23.625 1 76.12 44 ALA B CA 1
ATOM 2552 C C . ALA B 1 44 ? 4.148 11.57 24.922 1 76.12 44 ALA B C 1
ATOM 2554 O O . ALA B 1 44 ? 5.305 11.836 25.25 1 76.12 44 ALA B O 1
ATOM 2555 N N . GLU B 1 45 ? 3.406 10.805 25.531 1 75.81 45 GLU B N 1
ATOM 2556 C CA . GLU B 1 45 ? 3.824 10.234 26.812 1 75.81 45 GLU B CA 1
ATOM 2557 C C . GLU B 1 45 ? 4.863 9.133 26.609 1 75.81 45 GLU B C 1
ATOM 2559 O O . GLU B 1 45 ? 5.652 8.852 27.516 1 75.81 45 GLU B O 1
ATOM 2564 N N . GLN B 1 46 ? 4.875 8.609 25.484 1 82.12 46 GLN B N 1
ATOM 2565 C CA . GLN B 1 46 ? 5.723 7.441 25.281 1 82.12 46 GLN B CA 1
ATOM 2566 C C . GLN B 1 46 ? 6.961 7.793 24.469 1 82.12 46 GLN B C 1
ATOM 2568 O O . GLN B 1 46 ? 7.953 7.062 24.484 1 82.12 46 GLN B O 1
ATOM 2573 N N . LEU B 1 47 ? 6.879 8.875 23.766 1 81.06 47 LEU B N 1
ATOM 2574 C CA . LEU B 1 47 ? 8.031 9.305 22.969 1 81.06 47 LEU B CA 1
ATOM 2575 C C . LEU B 1 47 ? 9.188 9.711 23.875 1 81.06 47 LEU B C 1
ATOM 2577 O O . LEU B 1 47 ? 8.984 10.43 24.859 1 81.06 47 LEU B O 1
ATOM 2581 N N . PRO B 1 48 ? 10.422 9.188 23.609 1 80.69 48 PRO B N 1
ATOM 2582 C CA . PRO B 1 48 ? 11.586 9.586 24.391 1 80.69 48 PRO B CA 1
ATOM 2583 C C . PRO B 1 48 ? 12.086 10.984 24.047 1 80.69 48 PRO B C 1
ATOM 2585 O O . PRO B 1 48 ? 13.297 11.188 23.906 1 80.69 48 PRO B O 1
ATOM 2588 N N . LEU B 1 49 ? 11.195 11.969 23.766 1 77.06 49 LEU B N 1
ATOM 2589 C CA . LEU B 1 49 ? 11.422 13.383 23.5 1 77.06 49 LEU B CA 1
ATOM 2590 C C . LEU B 1 49 ? 10.453 14.25 24.281 1 77.06 49 LEU B C 1
ATOM 2592 O O . LEU B 1 49 ? 9.359 13.805 24.641 1 77.06 49 LEU B O 1
ATOM 2596 N N . ASP B 1 50 ? 10.906 15.453 24.594 1 75.19 50 ASP B N 1
ATOM 2597 C CA . ASP B 1 50 ? 9.906 16.406 25.062 1 75.19 50 ASP B CA 1
ATOM 2598 C C . ASP B 1 50 ? 8.867 16.688 23.984 1 75.19 50 ASP B C 1
ATOM 2600 O O . ASP B 1 50 ? 9.211 16.828 22.812 1 75.19 50 ASP B O 1
ATOM 2604 N N . SER B 1 51 ? 7.641 16.609 24.453 1 75.5 51 SER B N 1
ATOM 2605 C CA . SER B 1 51 ? 6.562 16.75 23.469 1 75.5 51 SER B CA 1
ATOM 2606 C C . SER B 1 51 ? 5.754 18.016 23.719 1 75.5 51 SER B C 1
ATOM 2608 O O . SER B 1 51 ? 5.477 18.375 24.859 1 75.5 51 SER B O 1
ATOM 2610 N N . PHE B 1 52 ? 5.488 18.672 22.625 1 72.69 52 PHE B N 1
ATOM 2611 C CA . PHE B 1 52 ? 4.672 19.875 22.641 1 72.69 52 PHE B CA 1
ATOM 2612 C C . PHE B 1 52 ? 3.436 19.703 21.766 1 72.69 52 PHE B C 1
ATOM 2614 O O . PHE B 1 52 ? 3.535 19.281 20.625 1 72.69 52 PHE B O 1
ATOM 2621 N N . ARG B 1 53 ? 2.33 19.906 22.438 1 74.62 53 ARG B N 1
ATOM 2622 C CA . ARG B 1 53 ? 1.06 19.844 21.719 1 74.62 53 ARG B CA 1
ATOM 2623 C C . ARG B 1 53 ? 0.302 21.156 21.828 1 74.62 53 ARG B C 1
ATOM 2625 O O . ARG B 1 53 ? 0.318 21.797 22.891 1 74.62 53 ARG B O 1
ATOM 2632 N N . PHE B 1 54 ? -0.246 21.562 20.703 1 66.44 54 PHE B N 1
ATOM 2633 C CA . PHE B 1 54 ? -1.036 22.781 20.781 1 66.44 54 PHE B CA 1
ATOM 2634 C C . PHE B 1 54 ? -2.293 22.672 19.922 1 66.44 54 PHE B C 1
ATOM 2636 O O . PHE B 1 54 ? -2.379 21.812 19.047 1 66.44 54 PHE B O 1
ATOM 2643 N N . ASP B 1 55 ? -3.24 23.453 20.297 1 64.62 55 ASP B N 1
ATOM 2644 C CA . ASP B 1 55 ? -4.457 23.562 19.5 1 64.62 55 ASP B CA 1
ATOM 2645 C C . ASP B 1 55 ? -4.316 24.656 18.438 1 64.62 55 ASP B C 1
ATOM 2647 O O . ASP B 1 55 ? -3.803 25.75 18.719 1 64.62 55 ASP B O 1
ATOM 2651 N N . PHE B 1 56 ? -4.719 24.297 17.281 1 62.88 56 PHE B N 1
ATOM 2652 C CA . PHE B 1 56 ? -4.734 25.328 16.25 1 62.88 56 PHE B CA 1
ATOM 2653 C C . PHE B 1 56 ? -5.711 26.438 16.625 1 62.88 56 PHE B C 1
ATOM 2655 O O . PHE B 1 56 ? -6.59 26.25 17.469 1 62.88 56 PHE B O 1
ATOM 2662 N N . ARG B 1 57 ? -5.52 27.531 15.992 1 57.44 57 ARG B N 1
ATOM 2663 C CA . ARG B 1 57 ? -6.414 28.672 16.203 1 57.44 57 ARG B CA 1
ATOM 2664 C C . ARG B 1 57 ? -7.871 28.266 16.031 1 57.44 57 ARG B C 1
ATOM 2666 O O . ARG B 1 57 ? -8.203 27.484 15.117 1 57.44 57 ARG B O 1
ATOM 2673 N N . GLY B 1 58 ? -8.625 28.688 16.906 1 55.09 58 GLY B N 1
ATOM 2674 C CA . GLY B 1 58 ? -10.062 28.469 16.812 1 55.09 58 GLY B CA 1
ATOM 2675 C C . GLY B 1 58 ? -10.492 27.109 17.344 1 55.09 58 GLY B C 1
ATOM 2676 O O . GLY B 1 58 ? -11.688 26.797 17.328 1 55.09 58 GLY B O 1
ATOM 2677 N N . ASN B 1 59 ? -9.539 26.344 17.703 1 55.97 59 ASN B N 1
ATOM 2678 C CA . ASN B 1 59 ? -9.883 25.031 18.25 1 55.97 59 ASN B CA 1
ATOM 2679 C C . ASN B 1 59 ? -9.75 25 19.766 1 55.97 59 ASN B C 1
ATOM 2681 O O . ASN B 1 59 ? -8.773 25.516 20.328 1 55.97 59 ASN B O 1
ATOM 2685 N N . HIS B 1 60 ? -10.789 24.484 20.344 1 60.25 60 HIS B N 1
ATOM 2686 C CA . HIS B 1 60 ? -10.852 24.234 21.781 1 60.25 60 HIS B CA 1
ATOM 2687 C C . HIS B 1 60 ? -10.43 25.484 22.547 1 60.25 60 HIS B C 1
ATOM 2689 O O . HIS B 1 60 ? -11.172 26.469 22.609 1 60.25 60 HIS B O 1
ATOM 2695 N N . GLU B 1 61 ? -9.055 25.391 23.109 1 52.66 61 GLU B N 1
ATOM 2696 C CA . GLU B 1 61 ? -8.664 26.438 24.047 1 52.66 61 GLU B CA 1
ATOM 2697 C C . GLU B 1 61 ? -7.941 27.578 23.344 1 52.66 61 GLU B C 1
ATOM 2699 O O . GLU B 1 61 ? -7.641 28.609 23.953 1 52.66 61 GLU B O 1
ATOM 2704 N N . SER B 1 62 ? -7.699 27.344 22 1 53.16 62 SER B N 1
ATOM 2705 C CA . SER B 1 62 ? -7.035 28.406 21.25 1 53.16 62 SER B CA 1
ATOM 2706 C C . SER B 1 62 ? -8.031 29.438 20.766 1 53.16 62 SER B C 1
ATOM 2708 O O . SER B 1 62 ? -9.148 29.094 20.359 1 53.16 62 SER B O 1
ATOM 2710 N N . THR B 1 63 ? -7.605 30.719 20.891 1 57.25 63 THR B N 1
ATOM 2711 C CA . THR B 1 63 ? -8.469 31.797 20.422 1 57.25 63 THR B CA 1
ATOM 2712 C C . THR B 1 63 ? -8.391 31.922 18.891 1 57.25 63 THR B C 1
ATOM 2714 O O . THR B 1 63 ? -7.551 31.281 18.266 1 57.25 63 THR B O 1
ATOM 2717 N N . GLY B 1 64 ? -9.281 32.5 18.344 1 59.88 64 GLY B N 1
ATOM 2718 C CA . GLY B 1 64 ? -9.312 32.688 16.906 1 59.88 64 GLY B CA 1
ATOM 2719 C C . GLY B 1 64 ? -10.523 32.062 16.25 1 59.88 64 GLY B C 1
ATOM 2720 O O . GLY B 1 64 ? -11.391 31.516 16.922 1 59.88 64 GLY B O 1
ATOM 2721 N N . LYS B 1 65 ? -10.609 32.406 14.93 1 64.44 65 LYS B N 1
ATOM 2722 C CA . LYS B 1 65 ? -11.758 31.922 14.172 1 64.44 65 LYS B CA 1
ATOM 2723 C C . LYS B 1 65 ? -11.422 30.625 13.43 1 64.44 65 LYS B C 1
ATOM 2725 O O . LYS B 1 65 ? -10.359 30.531 12.812 1 64.44 65 LYS B O 1
ATOM 2730 N N . TRP B 1 66 ? -12.25 29.703 13.688 1 66 66 TRP B N 1
ATOM 2731 C CA . TRP B 1 66 ? -12.086 28.453 12.969 1 66 66 TRP B CA 1
ATOM 2732 C C . TRP B 1 66 ? -12.453 28.609 11.5 1 66 66 TRP B C 1
ATOM 2734 O O . TRP B 1 66 ? -13.398 29.328 11.164 1 66 66 TRP B O 1
ATOM 2744 N N . SER B 1 67 ? -11.578 28.156 10.688 1 69.12 67 SER B N 1
ATOM 2745 C CA . SER B 1 67 ? -11.867 28.094 9.258 1 69.12 67 SER B CA 1
ATOM 2746 C C . SER B 1 67 ? -11.484 26.719 8.688 1 69.12 67 SER B C 1
ATOM 2748 O O . SER B 1 67 ? -10.422 26.188 9 1 69.12 67 SER B O 1
ATOM 2750 N N . TYR B 1 68 ? -12.352 26.266 7.859 1 70.81 68 TYR B N 1
ATOM 2751 C CA . TYR B 1 68 ? -12.18 24.953 7.23 1 70.81 68 TYR B CA 1
ATOM 2752 C C . TYR B 1 68 ? -10.984 24.969 6.293 1 70.81 68 TYR B C 1
ATOM 2754 O O . TYR B 1 68 ? -10.328 23.938 6.109 1 70.81 68 TYR B O 1
ATOM 2762 N N . SER B 1 69 ? -10.656 26.094 5.828 1 76.94 69 SER B N 1
ATOM 2763 C CA . SER B 1 69 ? -9.703 26.125 4.719 1 76.94 69 SER B CA 1
ATOM 2764 C C . SER B 1 69 ? -8.461 26.922 5.078 1 76.94 69 SER B C 1
ATOM 2766 O O . SER B 1 69 ? -7.652 27.25 4.207 1 76.94 69 SER B O 1
ATOM 2768 N N . ASP B 1 70 ? -8.305 27.25 6.289 1 83.88 70 ASP B N 1
ATOM 2769 C CA . ASP B 1 70 ? -7.195 28.141 6.637 1 83.88 70 ASP B CA 1
ATOM 2770 C C . ASP B 1 70 ? -5.918 27.344 6.91 1 83.88 70 ASP B C 1
ATOM 2772 O O . ASP B 1 70 ? -5.359 27.422 8.008 1 83.88 70 ASP B O 1
ATOM 2776 N N . ILE B 1 71 ? -5.398 26.719 5.902 1 88.12 71 ILE B N 1
ATOM 2777 C CA . ILE B 1 71 ? -4.176 25.922 6.008 1 88.12 71 ILE B CA 1
ATOM 2778 C C . ILE B 1 71 ? -2.998 26.844 6.332 1 88.12 71 ILE B C 1
ATOM 2780 O O . ILE B 1 71 ? -2.166 26.516 7.184 1 88.12 71 ILE B O 1
ATOM 2784 N N . LEU B 1 72 ? -2.969 28.047 5.734 1 89.31 72 LEU B N 1
ATOM 2785 C CA . LEU B 1 72 ? -1.873 28.984 5.961 1 89.31 72 LEU B CA 1
ATOM 2786 C C . LEU B 1 72 ? -1.891 29.5 7.395 1 89.31 72 LEU B C 1
ATOM 2788 O O . LEU B 1 72 ? -0.836 29.766 7.977 1 89.31 72 LEU B O 1
ATOM 2792 N N . GLY B 1 73 ? -3.111 29.656 7.887 1 83.56 73 GLY B N 1
ATOM 2793 C CA . GLY B 1 73 ? -3.213 29.984 9.305 1 83.56 73 GLY B CA 1
ATOM 2794 C C . GLY B 1 73 ? -2.613 28.922 10.203 1 83.56 73 GLY B C 1
ATOM 2795 O O . GLY B 1 73 ? -1.926 29.234 11.172 1 83.56 73 GLY B O 1
ATOM 2796 N N . HIS B 1 74 ? -2.859 27.688 9.875 1 82.25 74 HIS B N 1
ATOM 2797 C CA . HIS B 1 74 ? -2.281 26.578 10.633 1 82.25 74 HIS B CA 1
ATOM 2798 C C . HIS B 1 74 ? -0.763 26.562 10.5 1 82.25 74 HIS B C 1
ATOM 2800 O O . HIS B 1 74 ? -0.057 26.266 11.469 1 82.25 74 HIS B O 1
ATOM 2806 N N . VAL B 1 75 ? -0.272 26.875 9.336 1 87.69 75 VAL B N 1
ATOM 2807 C CA . VAL B 1 75 ? 1.167 26.953 9.109 1 87.69 75 VAL B CA 1
ATOM 2808 C C . VAL B 1 75 ? 1.773 28.031 10.008 1 87.69 75 VAL B C 1
ATOM 2810 O O . VAL B 1 75 ? 2.816 27.812 10.625 1 87.69 75 VAL B O 1
ATOM 2813 N N . ALA B 1 76 ? 1.098 29.156 10.055 1 85.19 76 ALA B N 1
ATOM 2814 C CA . ALA B 1 76 ? 1.554 30.25 10.914 1 85.19 76 ALA B CA 1
ATOM 2815 C C . ALA B 1 76 ? 1.581 29.828 12.383 1 85.19 76 ALA B C 1
ATOM 2817 O O . ALA B 1 76 ? 2.484 30.203 13.125 1 85.19 76 ALA B O 1
ATOM 2818 N N . ASP B 1 77 ? 0.584 29.047 12.758 1 79.94 77 ASP B N 1
ATOM 2819 C CA . ASP B 1 77 ? 0.534 28.531 14.125 1 79.94 77 ASP B CA 1
ATOM 2820 C C . ASP B 1 77 ? 1.722 27.625 14.414 1 79.94 77 ASP B C 1
ATOM 2822 O O . ASP B 1 77 ? 2.309 27.672 15.5 1 79.94 77 ASP B O 1
ATOM 2826 N N . ILE B 1 78 ? 2.064 26.734 13.469 1 83.62 78 ILE B N 1
ATOM 2827 C CA . ILE B 1 78 ? 3.221 25.859 13.617 1 83.62 78 ILE B CA 1
ATOM 2828 C C . ILE B 1 78 ? 4.484 26.688 13.812 1 83.62 78 ILE B C 1
ATOM 2830 O O . ILE B 1 78 ? 5.254 26.453 14.75 1 83.62 78 ILE B O 1
ATOM 2834 N N . GLN B 1 79 ? 4.66 27.719 12.977 1 87.56 79 GLN B N 1
ATOM 2835 C CA . GLN B 1 79 ? 5.855 28.547 13.07 1 87.56 79 GLN B CA 1
ATOM 2836 C C . GLN B 1 79 ? 5.902 29.297 14.391 1 87.56 79 GLN B C 1
ATOM 2838 O O . GLN B 1 79 ? 6.965 29.438 15 1 87.56 79 GLN B O 1
ATOM 2843 N N . THR B 1 80 ? 4.746 29.797 14.789 1 83.31 80 THR B N 1
ATOM 2844 C CA . THR B 1 80 ? 4.672 30.5 16.062 1 83.31 80 THR B CA 1
ATOM 2845 C C . THR B 1 80 ? 5.098 29.594 17.219 1 83.31 80 THR B C 1
ATOM 2847 O O . THR B 1 80 ? 5.867 30.016 18.078 1 83.31 80 THR B O 1
ATOM 2850 N N . ALA B 1 81 ? 4.59 28.406 17.203 1 77.69 81 ALA B N 1
ATOM 2851 C CA . ALA B 1 81 ? 4.965 27.438 18.234 1 77.69 81 ALA B CA 1
ATOM 2852 C C . ALA B 1 81 ? 6.461 27.156 18.203 1 77.69 81 ALA B C 1
ATOM 2854 O O . ALA B 1 81 ? 7.117 27.125 19.234 1 77.69 81 ALA B O 1
ATOM 2855 N N . VAL B 1 82 ? 7.035 26.953 17.031 1 83.88 82 VAL B N 1
ATOM 2856 C CA . VAL B 1 82 ? 8.453 26.656 16.859 1 83.88 82 VAL B CA 1
ATOM 2857 C C . VAL B 1 82 ? 9.297 27.828 17.359 1 83.88 82 VAL B C 1
ATOM 2859 O O . VAL B 1 82 ? 10.273 27.641 18.078 1 83.88 82 VAL B O 1
ATOM 2862 N N . ASP B 1 83 ? 8.875 29.047 16.953 1 84 83 ASP B N 1
ATOM 2863 C CA . ASP B 1 83 ? 9.594 30.234 17.391 1 84 83 ASP B CA 1
ATOM 2864 C C . ASP B 1 83 ? 9.578 30.344 18.922 1 84 83 ASP B C 1
ATOM 2866 O O . ASP B 1 83 ? 10.602 30.672 19.531 1 84 83 ASP B O 1
ATOM 2870 N N . TYR B 1 84 ? 8.438 30.109 19.469 1 76.5 84 TYR B N 1
ATOM 2871 C CA . TYR B 1 84 ? 8.312 30.188 20.922 1 76.5 84 TYR B CA 1
ATOM 2872 C C . TYR B 1 84 ? 9.258 29.188 21.594 1 76.5 84 TYR B C 1
ATOM 2874 O O . TYR B 1 84 ? 9.953 29.547 22.547 1 76.5 84 TYR B O 1
ATOM 2882 N N . LEU B 1 85 ? 9.281 28 21.109 1 75.38 85 LEU B N 1
ATOM 2883 C CA . LEU B 1 85 ? 10.125 26.953 21.688 1 75.38 85 LEU B CA 1
ATOM 2884 C C . LEU B 1 85 ? 11.602 27.281 21.531 1 75.38 85 LEU B C 1
ATOM 2886 O O . LEU B 1 85 ? 12.391 27.062 22.453 1 75.38 85 LEU B O 1
ATOM 2890 N N . LYS B 1 86 ? 11.992 27.797 20.406 1 79.81 86 LYS B N 1
ATOM 2891 C CA . LYS B 1 86 ? 13.375 28.188 20.141 1 79.81 86 LYS B CA 1
ATOM 2892 C C . LYS B 1 86 ? 13.812 29.344 21.047 1 79.81 86 LYS B C 1
ATOM 2894 O O . LYS B 1 86 ? 14.852 29.266 21.703 1 79.81 86 LYS B O 1
ATOM 2899 N N . ASN B 1 87 ? 12.984 30.312 21.062 1 81.75 87 ASN B N 1
ATOM 2900 C CA . ASN B 1 87 ? 13.359 31.547 21.734 1 81.75 87 ASN B CA 1
ATOM 2901 C C . ASN B 1 87 ? 13.266 31.422 23.25 1 81.75 87 ASN B C 1
ATOM 2903 O O . ASN B 1 87 ? 14.07 32 23.969 1 81.75 87 ASN B O 1
ATOM 2907 N N . THR B 1 88 ? 12.305 30.672 23.703 1 72.94 88 THR B N 1
ATOM 2908 C CA . THR B 1 88 ? 12.047 30.609 25.141 1 72.94 88 THR B CA 1
ATOM 2909 C C . THR B 1 88 ? 12.875 29.5 25.797 1 72.94 88 THR B C 1
ATOM 2911 O O . THR B 1 88 ? 13.391 29.672 26.891 1 72.94 88 THR B O 1
ATOM 2914 N N . PHE B 1 89 ? 12.992 28.391 25.078 1 72.44 89 PHE B N 1
ATOM 2915 C CA . PHE B 1 89 ? 13.578 27.219 25.734 1 72.44 89 PHE B CA 1
ATOM 2916 C C . PHE B 1 89 ? 14.828 26.766 25 1 72.44 89 PHE B C 1
ATOM 2918 O O . PHE B 1 89 ? 15.547 25.875 25.484 1 72.44 89 PHE B O 1
ATOM 2925 N N . GLY B 1 90 ? 15.102 27.328 23.781 1 76.62 90 GLY B N 1
ATOM 2926 C CA . GLY B 1 90 ? 16.266 26.906 23.016 1 76.62 90 GLY B CA 1
ATOM 2927 C C . GLY B 1 90 ? 16.078 25.562 22.328 1 76.62 90 GLY B C 1
ATOM 2928 O O . GLY B 1 90 ? 17.047 24.891 21.984 1 76.62 90 GLY B O 1
ATOM 2929 N N . TYR B 1 91 ? 14.805 25.188 22.109 1 76.12 91 TYR B N 1
ATOM 2930 C CA . TYR B 1 91 ? 14.492 23.906 21.5 1 76.12 91 TYR B CA 1
ATOM 2931 C C . TYR B 1 91 ? 14.531 24.016 19.984 1 76.12 91 TYR B C 1
ATOM 2933 O O . TYR B 1 91 ? 14.258 25.078 19.422 1 76.12 91 TYR B O 1
ATOM 2941 N N . VAL B 1 92 ? 14.922 22.906 19.359 1 80.25 92 VAL B N 1
ATOM 2942 C CA . VAL B 1 92 ? 14.812 22.75 17.922 1 80.25 92 VAL B CA 1
ATOM 2943 C C . VAL B 1 92 ? 13.93 21.547 17.594 1 80.25 92 VAL B C 1
ATOM 2945 O O . VAL B 1 92 ? 14.133 20.453 18.141 1 80.25 92 VAL B O 1
ATOM 2948 N N . PRO B 1 93 ? 12.977 21.719 16.75 1 84.12 93 PRO B N 1
ATOM 2949 C CA . PRO B 1 93 ? 12.117 20.578 16.422 1 84.12 93 PRO B CA 1
ATOM 2950 C C . PRO B 1 93 ? 12.883 19.422 15.773 1 84.12 93 PRO B C 1
ATOM 2952 O O . PRO B 1 93 ? 13.664 19.641 14.844 1 84.12 93 PRO B O 1
ATOM 2955 N N . GLN B 1 94 ? 12.664 18.203 16.281 1 87.75 94 GLN B N 1
ATOM 2956 C CA . GLN B 1 94 ? 13.336 17.016 15.75 1 87.75 94 GLN B CA 1
ATOM 2957 C C . GLN B 1 94 ? 12.344 16.109 15.023 1 87.75 94 GLN B C 1
ATOM 2959 O O . GLN B 1 94 ? 12.734 15.344 14.133 1 87.75 94 GLN B O 1
ATOM 2964 N N . LEU B 1 95 ? 11.125 16.203 15.477 1 89.94 95 LEU B N 1
ATOM 2965 C CA . LEU B 1 95 ? 10.07 15.344 14.953 1 89.94 95 LEU B CA 1
ATOM 2966 C C . LEU B 1 95 ? 8.727 16.078 14.961 1 89.94 95 LEU B C 1
ATOM 2968 O O . LEU B 1 95 ? 8.375 16.734 15.938 1 89.94 95 LEU B O 1
ATOM 2972 N N . ILE B 1 96 ? 8.078 16.016 13.867 1 90.5 96 ILE B N 1
ATOM 2973 C CA . ILE B 1 96 ? 6.68 16.422 13.812 1 90.5 96 ILE B CA 1
ATOM 2974 C C . ILE B 1 96 ? 5.793 15.219 13.5 1 90.5 96 ILE B C 1
ATOM 2976 O O . ILE B 1 96 ? 6.105 14.422 12.609 1 90.5 96 ILE B O 1
ATOM 2980 N N . VAL B 1 97 ? 4.781 14.992 14.289 1 90.31 97 VAL B N 1
ATOM 2981 C CA . VAL B 1 97 ? 3.742 14 14.031 1 90.31 97 VAL B CA 1
ATOM 2982 C C . VAL B 1 97 ? 2.422 14.711 13.727 1 90.31 97 VAL B C 1
ATOM 2984 O O . VAL B 1 97 ? 1.913 15.469 14.555 1 90.31 97 VAL B O 1
ATOM 2987 N N . SER B 1 98 ? 1.957 14.508 12.586 1 90.25 98 SER B N 1
ATOM 2988 C CA . SER B 1 98 ? 0.737 15.195 12.18 1 90.25 98 SER B CA 1
ATOM 2989 C C . SER B 1 98 ? -0.339 14.203 11.75 1 90.25 98 SER B C 1
ATOM 2991 O O . SER B 1 98 ? -0.031 13.07 11.359 1 90.25 98 SER B O 1
ATOM 2993 N N . HIS B 1 99 ? -1.552 14.664 11.844 1 89.5 99 HIS B N 1
ATOM 2994 C CA . HIS B 1 99 ? -2.703 13.859 11.453 1 89.5 99 HIS B CA 1
ATOM 2995 C C . HIS B 1 99 ? -3.666 14.664 10.586 1 89.5 99 HIS B C 1
ATOM 2997 O O . HIS B 1 99 ? -3.982 15.812 10.906 1 89.5 99 HIS B O 1
ATOM 3003 N N . SER B 1 100 ? -4.086 14.016 9.5 1 90.31 100 SER B N 1
ATOM 3004 C CA . SER B 1 100 ? -5.16 14.547 8.672 1 90.31 100 SER B CA 1
ATOM 3005 C C . SER B 1 100 ? -4.859 15.977 8.227 1 90.31 100 SER B C 1
ATOM 3007 O O . SER B 1 100 ? -3.814 16.234 7.625 1 90.31 100 SER B O 1
ATOM 3009 N N . LEU B 1 101 ? -5.688 16.969 8.602 1 85 101 LEU B N 1
ATOM 3010 C CA . LEU B 1 101 ? -5.52 18.359 8.203 1 85 101 LEU B CA 1
ATOM 3011 C C . LEU B 1 101 ? -4.184 18.906 8.695 1 85 101 LEU B C 1
ATOM 3013 O O . LEU B 1 101 ? -3.547 19.703 8.016 1 85 101 LEU B O 1
ATOM 3017 N N . GLY B 1 102 ? -3.799 18.469 9.82 1 87.25 102 GLY B N 1
ATOM 3018 C CA . GLY B 1 102 ? -2.5 18.859 10.344 1 87.25 102 GLY B CA 1
ATOM 3019 C C . GLY B 1 102 ? -1.35 18.484 9.422 1 87.25 102 GLY B C 1
ATOM 3020 O O . GLY B 1 102 ? -0.342 19.203 9.367 1 87.25 102 GLY B O 1
ATOM 3021 N N . SER B 1 103 ? -1.528 17.406 8.742 1 92.75 103 SER B N 1
ATOM 3022 C CA . SER B 1 103 ? -0.493 16.969 7.809 1 92.75 103 SER B CA 1
ATOM 3023 C C . SER B 1 103 ? -0.361 17.938 6.633 1 92.75 103 SER B C 1
ATOM 3025 O O . SER B 1 103 ? 0.746 18.172 6.148 1 92.75 103 SER B O 1
ATOM 3027 N N . LEU B 1 104 ? -1.446 18.484 6.152 1 92.88 104 LEU B N 1
ATOM 3028 C CA . LEU B 1 104 ? -1.386 19.469 5.074 1 92.88 104 LEU B CA 1
ATOM 3029 C C . LEU B 1 104 ? -0.577 20.688 5.496 1 92.88 104 LEU B C 1
ATOM 3031 O O . LEU B 1 104 ? 0.295 21.141 4.754 1 92.88 104 LEU B O 1
ATOM 3035 N N . ALA B 1 105 ? -0.859 21.156 6.652 1 89.88 105 ALA B N 1
ATOM 3036 C CA . ALA B 1 105 ? -0.14 22.312 7.18 1 89.88 105 ALA B CA 1
ATOM 3037 C C . ALA B 1 105 ? 1.334 21.984 7.406 1 89.88 105 ALA B C 1
ATOM 3039 O O . ALA B 1 105 ? 2.211 22.797 7.078 1 89.88 105 ALA B O 1
ATOM 3040 N N . ALA B 1 106 ? 1.568 20.844 7.957 1 93.06 106 ALA B N 1
ATOM 3041 C CA . ALA B 1 106 ? 2.943 20.422 8.234 1 93.06 106 ALA B CA 1
ATOM 3042 C C . ALA B 1 106 ? 3.75 20.312 6.941 1 93.06 106 ALA B C 1
ATOM 3044 O O . ALA B 1 106 ? 4.883 20.797 6.867 1 93.06 106 ALA B O 1
ATOM 3045 N N . PHE B 1 107 ? 3.193 19.703 5.918 1 96.81 107 PHE B N 1
ATOM 3046 C CA . PHE B 1 107 ? 3.883 19.594 4.637 1 96.81 107 PHE B CA 1
ATOM 3047 C C . PHE B 1 107 ? 4.242 20.969 4.09 1 96.81 107 PHE B C 1
ATOM 3049 O O . PHE B 1 107 ? 5.359 21.172 3.607 1 96.81 107 PHE B O 1
ATOM 3056 N N . TYR B 1 108 ? 3.287 21.859 4.168 1 96.31 108 TYR B N 1
ATOM 3057 C CA . TYR B 1 108 ? 3.566 23.203 3.672 1 96.31 108 TYR B CA 1
ATOM 3058 C C . TYR B 1 108 ? 4.656 23.875 4.5 1 96.31 108 TYR B C 1
ATOM 3060 O O . TYR B 1 108 ? 5.574 24.484 3.947 1 96.31 108 TYR B O 1
ATOM 3068 N N . TRP B 1 109 ? 4.559 23.766 5.793 1 94.31 109 TRP B N 1
ATOM 3069 C CA . TRP B 1 109 ? 5.555 24.344 6.688 1 94.31 109 TRP B CA 1
ATOM 3070 C C . TRP B 1 109 ? 6.941 23.797 6.395 1 94.31 109 TRP B C 1
ATOM 3072 O O . TRP B 1 109 ? 7.91 24.547 6.277 1 94.31 109 TRP B O 1
ATOM 3082 N N . ILE B 1 110 ? 7.09 22.516 6.227 1 97.06 110 ILE B N 1
ATOM 3083 C CA . ILE B 1 110 ? 8.352 21.828 5.961 1 97.06 110 ILE B CA 1
ATOM 3084 C C . ILE B 1 110 ? 8.938 22.312 4.637 1 97.06 110 ILE B C 1
ATOM 3086 O O . ILE B 1 110 ? 10.133 22.609 4.551 1 97.06 110 ILE B O 1
ATOM 3090 N N . CYS B 1 111 ? 8.094 22.5 3.631 1 98.12 111 CYS B N 1
ATOM 3091 C CA . CYS B 1 111 ? 8.547 22.766 2.271 1 98.12 111 CYS B CA 1
ATOM 3092 C C . CYS B 1 111 ? 8.859 24.25 2.086 1 98.12 111 CYS B C 1
ATOM 3094 O O . CYS B 1 111 ? 9.633 24.625 1.204 1 98.12 111 CYS B O 1
ATOM 3096 N N . HIS B 1 112 ? 8.305 25.125 2.963 1 97.62 112 HIS B N 1
ATOM 3097 C CA . HIS B 1 112 ? 8.336 26.531 2.58 1 97.62 112 HIS B CA 1
ATOM 3098 C C . HIS B 1 112 ? 8.961 27.391 3.676 1 97.62 112 HIS B C 1
ATOM 3100 O O . HIS B 1 112 ? 9.023 28.609 3.553 1 97.62 112 HIS B O 1
ATOM 3106 N N . THR B 1 113 ? 9.398 26.859 4.727 1 96.12 113 THR B N 1
ATOM 3107 C CA . THR B 1 113 ? 10.016 27.656 5.777 1 96.12 113 THR B CA 1
ATOM 3108 C C . THR B 1 113 ? 11.445 27.188 6.047 1 96.12 113 THR B C 1
ATOM 3110 O O . THR B 1 113 ? 11.766 26.016 5.805 1 96.12 113 THR B O 1
ATOM 3113 N N . ALA B 1 114 ? 12.273 28.062 6.562 1 96.38 114 ALA B N 1
ATOM 3114 C CA . ALA B 1 114 ? 13.664 27.719 6.875 1 96.38 114 ALA B CA 1
ATOM 3115 C C . ALA B 1 114 ? 13.742 26.656 7.969 1 96.38 114 ALA B C 1
ATOM 3117 O O . ALA B 1 114 ? 14.516 25.719 7.863 1 96.38 114 ALA B O 1
ATOM 3118 N N . ASP B 1 115 ? 12.953 26.812 8.93 1 92.88 115 ASP B N 1
ATOM 3119 C CA . ASP B 1 115 ? 12.93 25.844 10.016 1 92.88 115 ASP B CA 1
ATOM 3120 C C . ASP B 1 115 ? 12.43 24.484 9.516 1 92.88 115 ASP B C 1
ATOM 3122 O O . ASP B 1 115 ? 12.969 23.438 9.891 1 92.88 115 ASP B O 1
ATOM 3126 N N . GLY B 1 116 ? 11.391 24.516 8.672 1 95.12 116 GLY B N 1
ATOM 3127 C CA . GLY B 1 116 ? 10.844 23.281 8.117 1 95.12 116 GLY B CA 1
ATOM 3128 C C . GLY B 1 116 ? 11.844 22.516 7.277 1 95.12 116 GLY B C 1
ATOM 3129 O O . GLY B 1 116 ? 11.938 21.281 7.383 1 95.12 116 GLY B O 1
ATOM 3130 N N . GLN B 1 117 ? 12.609 23.25 6.543 1 97.19 117 GLN B N 1
ATOM 3131 C CA . GLN B 1 117 ? 13.586 22.641 5.641 1 97.19 117 GLN B CA 1
ATOM 3132 C C . GLN B 1 117 ? 14.68 21.922 6.422 1 97.19 117 GLN B C 1
ATOM 3134 O O . GLN B 1 117 ? 15.414 21.094 5.859 1 97.19 117 GLN B O 1
ATOM 3139 N N . ARG B 1 118 ? 14.727 22.203 7.707 1 94.69 118 ARG B N 1
ATOM 3140 C CA . ARG B 1 118 ? 15.773 21.594 8.531 1 94.69 118 ARG B CA 1
ATOM 3141 C C . ARG B 1 118 ? 15.203 20.5 9.43 1 94.69 118 ARG B C 1
ATOM 3143 O O . ARG B 1 118 ? 15.922 19.906 10.227 1 94.69 118 ARG B O 1
ATOM 3150 N N . LEU B 1 119 ? 13.945 20.188 9.328 1 94.44 119 LEU B N 1
ATOM 3151 C CA . LEU B 1 119 ? 13.32 19.172 10.164 1 94.44 119 LEU B CA 1
ATOM 3152 C C . LEU B 1 119 ? 13.883 17.781 9.852 1 94.44 119 LEU B C 1
ATOM 3154 O O . LEU B 1 119 ? 13.82 17.328 8.703 1 94.44 119 LEU B O 1
ATOM 3158 N N . PRO B 1 120 ? 14.359 17.031 10.82 1 94.69 120 PRO B N 1
ATOM 3159 C CA . PRO B 1 120 ? 15.008 15.75 10.57 1 94.69 120 PRO B CA 1
ATOM 3160 C C . PRO B 1 120 ? 14.008 14.625 10.289 1 94.69 120 PRO B C 1
ATOM 3162 O O . PRO B 1 120 ? 14.297 13.719 9.508 1 94.69 120 PRO B O 1
ATOM 3165 N N . ALA B 1 121 ? 12.867 14.664 11.008 1 95.75 121 ALA B N 1
ATOM 3166 C CA . ALA B 1 121 ? 11.938 13.539 10.922 1 95.75 121 ALA B CA 1
ATOM 3167 C C . ALA B 1 121 ? 10.492 14.016 10.93 1 95.75 121 ALA B C 1
ATOM 3169 O O . ALA B 1 121 ? 10.148 14.977 11.625 1 95.75 121 ALA B O 1
ATOM 3170 N N . PHE B 1 122 ? 9.664 13.328 10.211 1 96.06 122 PHE B N 1
ATOM 3171 C CA . PHE B 1 122 ? 8.258 13.688 10.039 1 96.06 122 PHE B CA 1
ATOM 3172 C C . PHE B 1 122 ? 7.387 12.438 9.977 1 96.06 122 PHE B C 1
ATOM 3174 O O . PHE B 1 122 ? 7.703 11.492 9.25 1 96.06 122 PHE B O 1
ATOM 3181 N N . VAL B 1 123 ? 6.285 12.406 10.773 1 96.06 123 VAL B N 1
ATOM 3182 C CA . VAL B 1 123 ? 5.289 11.344 10.695 1 96.06 123 VAL B CA 1
ATOM 3183 C C . VAL B 1 123 ? 3.979 11.898 10.148 1 96.06 123 VAL B C 1
ATOM 3185 O O . VAL B 1 123 ? 3.352 12.758 10.766 1 96.06 123 VAL B O 1
ATOM 3188 N N . ASN B 1 124 ? 3.596 11.469 8.992 1 96.56 124 ASN B N 1
ATOM 3189 C CA . ASN B 1 124 ? 2.352 11.82 8.32 1 96.56 124 ASN B CA 1
ATOM 3190 C C . ASN B 1 124 ? 1.268 10.773 8.562 1 96.56 124 ASN B C 1
ATOM 3192 O O . ASN B 1 124 ? 1.316 9.68 7.996 1 96.56 124 ASN B O 1
ATOM 3196 N N . VAL B 1 125 ? 0.304 11.102 9.367 1 95.44 125 VAL B N 1
ATOM 3197 C CA . VAL B 1 125 ? -0.772 10.164 9.672 1 95.44 125 VAL B CA 1
ATOM 3198 C C . VAL B 1 125 ? -2.047 10.586 8.945 1 95.44 125 VAL B C 1
ATOM 3200 O O . VAL B 1 125 ? -2.637 11.617 9.258 1 95.44 125 VAL B O 1
ATOM 3203 N N . SER B 1 126 ? -2.438 9.805 7.949 1 95.62 126 SER B N 1
ATOM 3204 C CA . SER B 1 126 ? -3.695 9.969 7.227 1 95.62 126 SER B CA 1
ATOM 3205 C C . SER B 1 126 ? -3.752 11.312 6.512 1 95.62 126 SER B C 1
ATOM 3207 O O . SER B 1 126 ? -4.805 11.953 6.465 1 95.62 126 SER B O 1
ATOM 3209 N N . GLY B 1 127 ? -2.643 11.773 5.988 1 94.88 127 GLY B N 1
ATOM 3210 C CA . GLY B 1 127 ? -2.615 13.023 5.246 1 94.88 127 GLY B CA 1
ATOM 3211 C C . GLY B 1 127 ? -3.254 12.914 3.873 1 94.88 127 GLY B C 1
ATOM 3212 O O . GLY B 1 127 ? -3.045 11.93 3.164 1 94.88 127 GLY B O 1
ATOM 3213 N N . ARG B 1 128 ? -4.016 13.977 3.557 1 95.12 128 ARG B N 1
ATOM 3214 C CA . ARG B 1 128 ? -4.645 14.047 2.242 1 95.12 128 ARG B CA 1
ATOM 3215 C C . ARG B 1 128 ? -3.66 14.562 1.193 1 95.12 128 ARG B C 1
ATOM 3217 O O . ARG B 1 128 ? -2.812 15.406 1.488 1 95.12 128 ARG B O 1
ATOM 3224 N N . TYR B 1 129 ? -3.732 13.977 -0.017 1 97.12 129 TYR B N 1
ATOM 3225 C CA . TYR B 1 129 ? -2.969 14.461 -1.158 1 97.12 129 TYR B CA 1
ATOM 3226 C C . TYR B 1 129 ? -3.895 14.938 -2.271 1 97.12 129 TYR B C 1
ATOM 3228 O O . TYR B 1 129 ? -3.756 16.062 -2.768 1 97.12 129 TYR B O 1
ATOM 3236 N N . ARG B 1 130 ? -4.816 14.094 -2.711 1 96.31 130 ARG B N 1
ATOM 3237 C CA . ARG B 1 130 ? -5.773 14.43 -3.76 1 96.31 130 ARG B CA 1
ATOM 3238 C C . ARG B 1 130 ? -6.945 15.227 -3.195 1 96.31 130 ARG B C 1
ATOM 3240 O O . ARG B 1 130 ? -7.965 14.648 -2.809 1 96.31 130 ARG B O 1
ATOM 3247 N N . MET B 1 131 ? -6.867 16.469 -3.275 1 94.81 131 MET B N 1
ATOM 3248 C CA . MET B 1 131 ? -7.801 17.375 -2.611 1 94.81 131 MET B CA 1
ATOM 3249 C C . MET B 1 131 ? -9.172 17.328 -3.279 1 94.81 131 MET B C 1
ATOM 3251 O O . MET B 1 131 ? -10.203 17.406 -2.605 1 94.81 131 MET B O 1
ATOM 3255 N N . LYS B 1 132 ? -9.188 17.125 -4.531 1 92.88 132 LYS B N 1
ATOM 3256 C CA . LYS B 1 132 ? -10.438 17.156 -5.277 1 92.88 132 LYS B CA 1
ATOM 3257 C C . LYS B 1 132 ? -11.32 15.961 -4.922 1 92.88 132 LYS B C 1
ATOM 3259 O O . LYS B 1 132 ? -12.516 15.961 -5.195 1 92.88 132 LYS B O 1
ATOM 3264 N N . LYS B 1 133 ? -10.695 14.938 -4.316 1 92.44 133 LYS B N 1
ATOM 3265 C CA . LYS B 1 133 ? -11.484 13.789 -3.883 1 92.44 133 LYS B CA 1
ATOM 3266 C C . LYS B 1 133 ? -12.438 14.164 -2.752 1 92.44 133 LYS B C 1
ATOM 3268 O O . LYS B 1 133 ? -13.359 13.414 -2.436 1 92.44 133 LYS B O 1
ATOM 3273 N N . LEU B 1 134 ? -12.234 15.297 -2.184 1 88.94 134 LEU B N 1
ATOM 3274 C CA . LEU B 1 134 ? -13.141 15.82 -1.168 1 88.94 134 LEU B CA 1
ATOM 3275 C C . LEU B 1 134 ? -14.578 15.875 -1.691 1 88.94 134 LEU B C 1
ATOM 3277 O O . LEU B 1 134 ? -15.523 15.641 -0.94 1 88.94 134 LEU B O 1
ATOM 3281 N N . TYR B 1 135 ? -14.727 16.172 -2.982 1 87.88 135 TYR B N 1
ATOM 3282 C CA . TYR B 1 135 ? -16.047 16.297 -3.578 1 87.88 135 TYR B CA 1
ATOM 3283 C C . TYR B 1 135 ? -16.781 14.961 -3.543 1 87.88 135 TYR B C 1
ATOM 3285 O O . TYR B 1 135 ? -18.016 14.922 -3.377 1 87.88 135 TYR B O 1
ATOM 3293 N N . GLU B 1 136 ? -15.992 13.914 -3.645 1 85.75 136 GLU B N 1
ATOM 3294 C CA . GLU B 1 136 ? -16.578 12.578 -3.611 1 85.75 136 GLU B CA 1
ATOM 3295 C C . GLU B 1 136 ? -16.969 12.18 -2.191 1 85.75 136 GLU B C 1
ATOM 3297 O O . GLU B 1 136 ? -18.062 11.641 -1.966 1 85.75 136 GLU B O 1
ATOM 3302 N N . SER B 1 137 ? -16.172 12.461 -1.291 1 81 137 SER B N 1
ATOM 3303 C CA . SER B 1 137 ? -16.391 12.023 0.086 1 81 137 SER B CA 1
ATOM 3304 C C . SER B 1 137 ? -17.422 12.898 0.788 1 81 137 SER B C 1
ATOM 3306 O O . SER B 1 137 ? -17.953 12.516 1.835 1 81 137 SER B O 1
ATOM 3308 N N . THR B 1 138 ? -17.766 14.062 0.253 1 81.31 138 THR B N 1
ATOM 3309 C CA . THR B 1 138 ? -18.703 14.984 0.89 1 81.31 138 THR B CA 1
ATOM 3310 C C . THR B 1 138 ? -19.953 15.188 0.024 1 81.31 138 THR B C 1
ATOM 3312 O O . THR B 1 138 ? -20.516 16.281 -0.008 1 81.31 138 THR B O 1
ATOM 3315 N N . ASN B 1 139 ? -20.203 14.195 -0.681 1 83.12 139 ASN B N 1
ATOM 3316 C CA . ASN B 1 139 ? -21.359 14.273 -1.558 1 83.12 139 ASN B CA 1
ATOM 3317 C C . ASN B 1 139 ? -22.609 14.719 -0.797 1 83.12 139 ASN B C 1
ATOM 3319 O O . ASN B 1 139 ? -23.422 15.484 -1.322 1 83.12 139 ASN B O 1
ATOM 3323 N N . LYS B 1 140 ? -22.672 14.352 0.446 1 82.88 140 LYS B N 1
ATOM 3324 C CA . LYS B 1 140 ? -23.844 14.664 1.256 1 82.88 140 LYS B CA 1
ATOM 3325 C C . LYS B 1 140 ? -23.891 16.141 1.606 1 82.88 140 LYS B C 1
ATOM 3327 O O . LYS B 1 140 ? -24.938 16.672 2.008 1 82.88 140 LYS B O 1
ATOM 3332 N N . TRP B 1 141 ? -22.75 16.828 1.566 1 87.19 141 TRP B N 1
ATOM 3333 C CA . TRP B 1 141 ? -22.672 18.25 1.918 1 87.19 141 TRP B CA 1
ATOM 3334 C C . TRP B 1 141 ? -23.125 19.109 0.75 1 87.19 141 TRP B C 1
ATOM 3336 O O . TRP B 1 141 ? -23.5 20.281 0.941 1 87.19 141 TRP B O 1
ATOM 3346 N N . GLN B 1 142 ? -23.062 18.547 -0.452 1 86.69 142 GLN B N 1
ATOM 3347 C CA . GLN B 1 142 ? -23.125 19.359 -1.665 1 86.69 142 GLN B CA 1
ATOM 3348 C C . GLN B 1 142 ? -24.469 20.047 -1.786 1 86.69 142 GLN B C 1
ATOM 3350 O O . GLN B 1 142 ? -24.547 21.203 -2.205 1 86.69 142 GLN B O 1
ATOM 3355 N N . LYS B 1 143 ? -25.438 19.297 -1.396 1 88.31 143 LYS B N 1
ATOM 3356 C CA . LYS B 1 143 ? -26.766 19.906 -1.486 1 88.31 143 LYS B CA 1
ATOM 3357 C C . LYS B 1 143 ? -26.859 21.156 -0.619 1 88.31 143 LYS B C 1
ATOM 3359 O O . LYS B 1 143 ? -27.281 22.219 -1.091 1 88.31 143 LYS B O 1
ATOM 3364 N N . SER B 1 144 ? -26.516 21 0.602 1 90.38 144 SER B N 1
ATOM 3365 C CA . SER B 1 144 ? -26.562 22.125 1.532 1 90.38 144 SER B CA 1
ATOM 3366 C C . SER B 1 144 ? -25.625 23.25 1.098 1 90.38 144 SER B C 1
ATOM 3368 O O . SER B 1 144 ? -25.984 24.422 1.169 1 90.38 144 SER B O 1
ATOM 3370 N N . LEU B 1 145 ? -24.484 22.922 0.643 1 90.12 145 LEU B N 1
ATOM 3371 C CA . LEU B 1 145 ? -23.516 23.906 0.186 1 90.12 145 LEU B CA 1
ATOM 3372 C C . LEU B 1 145 ? -24.047 24.703 -1.001 1 90.12 145 LEU B C 1
ATOM 3374 O O . LEU B 1 145 ? -23.922 25.922 -1.046 1 90.12 145 LEU B O 1
ATOM 3378 N N . ASN B 1 146 ? -24.703 24 -1.858 1 89.12 146 ASN B N 1
ATOM 3379 C CA . ASN B 1 146 ? -25.203 24.641 -3.07 1 89.12 146 ASN B CA 1
ATOM 3380 C C . ASN B 1 146 ? -26.453 25.469 -2.785 1 89.12 146 ASN B C 1
ATOM 3382 O O . ASN B 1 146 ? -26.625 26.547 -3.359 1 89.12 146 ASN B O 1
ATOM 3386 N N . GLU B 1 147 ? -27.266 25.016 -1.87 1 91.56 147 GLU B N 1
ATOM 3387 C CA . GLU B 1 147 ? -28.547 25.656 -1.639 1 91.56 147 GLU B CA 1
ATOM 3388 C C . GLU B 1 147 ? -28.422 26.797 -0.636 1 91.56 147 GLU B C 1
ATOM 3390 O O . GLU B 1 147 ? -29 27.875 -0.83 1 91.56 147 GLU B O 1
ATOM 3395 N N . GLN B 1 148 ? -27.688 26.641 0.413 1 91.56 148 GLN B N 1
ATOM 3396 C CA . GLN B 1 148 ? -27.688 27.656 1.469 1 91.56 148 GLN B CA 1
ATOM 3397 C C . GLN B 1 148 ? -26.312 28.266 1.652 1 91.56 148 GLN B C 1
ATOM 3399 O O . GLN B 1 148 ? -26.141 29.219 2.416 1 91.56 148 GLN B O 1
ATOM 3404 N N . GLY B 1 149 ? -25.375 27.734 0.997 1 90.69 149 GLY B N 1
ATOM 3405 C CA . GLY B 1 149 ? -24.047 28.344 0.997 1 90.69 149 GLY B CA 1
ATOM 3406 C C . GLY B 1 149 ? -23.156 27.828 2.104 1 90.69 149 GLY B C 1
ATOM 3407 O O . GLY B 1 149 ? -22 28.25 2.229 1 90.69 149 GLY B O 1
ATOM 3408 N N . TYR B 1 150 ? -23.734 27 2.941 1 90.19 150 TYR B N 1
ATOM 3409 C CA . TYR B 1 150 ? -22.922 26.422 4.008 1 90.19 150 TYR B CA 1
ATOM 3410 C C . TYR B 1 150 ? -23.453 25.062 4.438 1 90.19 150 TYR B C 1
ATOM 3412 O O . TYR B 1 150 ? -24.594 24.703 4.102 1 90.19 150 TYR B O 1
ATOM 3420 N N . TYR B 1 151 ? -22.562 24.266 4.969 1 89.69 151 TYR B N 1
ATOM 3421 C CA . TYR B 1 151 ? -22.906 23 5.602 1 89.69 151 TYR B CA 1
ATOM 3422 C C . TYR B 1 151 ? -22.609 23.031 7.094 1 89.69 151 TYR B C 1
ATOM 3424 O O . TYR B 1 151 ? -21.547 23.531 7.508 1 89.69 151 TYR B O 1
ATOM 3432 N N . GLU B 1 152 ? -23.547 22.547 7.84 1 85.38 152 GLU B N 1
ATOM 3433 C CA . GLU B 1 152 ? -23.359 22.5 9.289 1 85.38 152 GLU B CA 1
ATOM 3434 C C . GLU B 1 152 ? -22.844 21.141 9.734 1 85.38 152 GLU B C 1
ATOM 3436 O O . GLU B 1 152 ? -23.5 20.125 9.516 1 85.38 152 GLU B O 1
ATOM 3441 N N . LEU B 1 153 ? -21.688 21.188 10.227 1 77.69 153 LEU B N 1
ATOM 3442 C CA . LEU B 1 153 ? -21.062 19.984 10.758 1 77.69 153 LEU B CA 1
ATOM 3443 C C . LEU B 1 153 ? -21.094 19.984 12.281 1 77.69 153 LEU B C 1
ATOM 3445 O O . LEU B 1 153 ? -20.578 20.891 12.914 1 77.69 153 LEU B O 1
ATOM 3449 N N . THR B 1 154 ? -21.812 19.062 12.844 1 76.44 154 THR B N 1
ATOM 3450 C CA . THR B 1 154 ? -21.875 18.938 14.297 1 76.44 154 THR B CA 1
ATOM 3451 C C . THR B 1 154 ? -20.969 17.797 14.773 1 76.44 154 THR B C 1
ATOM 3453 O O . THR B 1 154 ? -21.141 16.656 14.352 1 76.44 154 THR B O 1
ATOM 3456 N N . VAL B 1 155 ? -19.984 18.141 15.516 1 67.69 155 VAL B N 1
ATOM 3457 C CA . VAL B 1 155 ? -19.047 17.141 16.031 1 67.69 155 VAL B CA 1
ATOM 3458 C C . VAL B 1 155 ? -18.906 17.297 17.531 1 67.69 155 VAL B C 1
ATOM 3460 O O . VAL B 1 155 ? -19.078 18.406 18.078 1 67.69 155 VAL B O 1
ATOM 3463 N N . PRO B 1 156 ? -18.781 16.141 18.156 1 66.38 156 PRO B N 1
ATOM 3464 C CA . PRO B 1 156 ? -18.516 16.25 19.594 1 66.38 156 PRO B CA 1
ATOM 3465 C C . PRO B 1 156 ? -17.125 16.812 19.906 1 66.38 156 PRO B C 1
ATOM 3467 O O . PRO B 1 156 ? -16.125 16.344 19.359 1 66.38 156 PRO B O 1
ATOM 3470 N N . VAL B 1 157 ? -16.953 17.922 20.5 1 58.44 157 VAL B N 1
ATOM 3471 C CA . VAL B 1 157 ? -15.727 18.484 21.047 1 58.44 157 VAL B CA 1
ATOM 3472 C C . VAL B 1 157 ? -15.766 18.438 22.562 1 58.44 157 VAL B C 1
ATOM 3474 O O . VAL B 1 157 ? -16.656 19.016 23.188 1 58.44 157 VAL B O 1
ATOM 3477 N N . ALA B 1 158 ? -14.672 17.641 23.188 1 57.38 158 ALA B N 1
ATOM 3478 C CA . ALA B 1 158 ? -14.672 17.438 24.625 1 57.38 158 ALA B CA 1
ATOM 3479 C C . ALA B 1 158 ? -16.047 16.969 25.109 1 57.38 158 ALA B C 1
ATOM 3481 O O . ALA B 1 158 ? -16.562 17.469 26.109 1 57.38 158 ALA B O 1
ATOM 3482 N N . ARG B 1 159 ? -16.719 16.125 24.391 1 61.59 159 ARG B N 1
ATOM 3483 C CA . ARG B 1 159 ? -17.953 15.438 24.719 1 61.59 159 ARG B CA 1
ATOM 3484 C C . ARG B 1 159 ? -19.156 16.391 24.609 1 61.59 159 ARG B C 1
ATOM 3486 O O . ARG B 1 159 ? -20.203 16.141 25.203 1 61.59 159 ARG B O 1
ATOM 3493 N N . LYS B 1 160 ? -18.969 17.5 24.094 1 67.06 160 LYS B N 1
ATOM 3494 C CA . LYS B 1 160 ? -20.078 18.422 23.828 1 67.06 160 LYS B CA 1
ATOM 3495 C C . LYS B 1 160 ? -20.234 18.656 22.328 1 67.06 160 LYS B C 1
ATOM 3497 O O . LYS B 1 160 ? -19.25 18.781 21.594 1 67.06 160 LYS B O 1
ATOM 3502 N N . PRO B 1 161 ? -21.469 18.609 21.875 1 75.12 161 PRO B N 1
ATOM 3503 C CA . PRO B 1 161 ? -21.688 18.875 20.438 1 75.12 161 PRO B CA 1
ATOM 3504 C C . PRO B 1 161 ? -21.391 20.312 20.062 1 75.12 161 PRO B C 1
ATOM 3506 O O . PRO B 1 161 ? -21.859 21.25 20.719 1 75.12 161 PRO B O 1
ATOM 3509 N N . VAL B 1 162 ? -20.516 20.547 19.266 1 71.44 162 VAL B N 1
ATOM 3510 C CA . VAL B 1 162 ? -20.203 21.844 18.703 1 71.44 162 VAL B CA 1
ATOM 3511 C C . VAL B 1 162 ? -20.5 21.859 17.203 1 71.44 162 VAL B C 1
ATOM 3513 O O . VAL B 1 162 ? -20.156 20.906 16.5 1 71.44 162 VAL B O 1
ATOM 3516 N N . THR B 1 163 ? -21.234 22.859 16.766 1 78.06 163 THR B N 1
ATOM 3517 C CA . THR B 1 163 ? -21.594 22.969 15.352 1 78.06 163 THR B CA 1
ATOM 3518 C C . THR B 1 163 ? -20.688 23.984 14.641 1 78.06 163 THR B C 1
ATOM 3520 O O . THR B 1 163 ? -20.469 25.078 15.141 1 78.06 163 THR B O 1
ATOM 3523 N N . PHE B 1 164 ? -20.156 23.516 13.562 1 76 164 PHE B N 1
ATOM 3524 C CA . PHE B 1 164 ? -19.328 24.344 12.711 1 76 164 PHE B CA 1
ATOM 3525 C C . PHE B 1 164 ? -19.938 24.5 11.328 1 76 164 PHE B C 1
ATOM 3527 O O . PHE B 1 164 ? -20.562 23.562 10.82 1 76 164 PHE B O 1
ATOM 3534 N N . ARG B 1 165 ? -19.844 25.734 10.836 1 82.25 165 ARG B N 1
ATOM 3535 C CA . ARG B 1 165 ? -20.344 25.953 9.477 1 82.25 165 ARG B CA 1
ATOM 3536 C C . ARG B 1 165 ? -19.203 25.938 8.477 1 82.25 165 ARG B C 1
ATOM 3538 O O . ARG B 1 165 ? -18.188 26.625 8.656 1 82.25 165 ARG B O 1
ATOM 3545 N N . ILE B 1 166 ? -19.328 25.094 7.547 1 86.31 166 ILE B N 1
ATOM 3546 C CA . ILE B 1 166 ? -18.406 25.062 6.414 1 86.31 166 ILE B CA 1
ATOM 3547 C C . ILE B 1 166 ? -19.016 25.812 5.234 1 86.31 166 ILE B C 1
ATOM 3549 O O . ILE B 1 166 ? -19.984 25.359 4.621 1 86.31 166 ILE B O 1
ATOM 3553 N N . TYR B 1 167 ? -18.422 26.922 4.988 1 89 167 TYR B N 1
ATOM 3554 C CA . TYR B 1 167 ? -18.938 27.75 3.904 1 89 167 TYR B CA 1
ATOM 3555 C C . TYR B 1 167 ? -18.438 27.266 2.553 1 89 167 TYR B C 1
ATOM 3557 O O . TYR B 1 167 ? -17.344 26.688 2.459 1 89 167 TYR B O 1
ATOM 3565 N N . LEU B 1 168 ? -19.203 27.547 1.542 1 89.88 168 LEU B N 1
ATOM 3566 C CA . LEU B 1 168 ? -18.906 27.094 0.188 1 89.88 168 LEU B CA 1
ATOM 3567 C C . LEU B 1 168 ? -17.531 27.578 -0.259 1 89.88 168 LEU B C 1
ATOM 3569 O O . LEU B 1 168 ? -16.75 26.797 -0.805 1 89.88 168 LEU B O 1
ATOM 3573 N N . ASN B 1 169 ? -17.234 28.797 -0 1 90.5 169 ASN B N 1
ATOM 3574 C CA . ASN B 1 169 ? -15.953 29.344 -0.405 1 90.5 169 ASN B CA 1
ATOM 3575 C C . ASN B 1 169 ? -14.789 28.656 0.304 1 90.5 169 ASN B C 1
ATOM 3577 O O . ASN B 1 169 ? -13.75 28.406 -0.302 1 90.5 169 ASN B O 1
ATOM 3581 N N . ASP B 1 170 ? -14.969 28.391 1.557 1 88.25 170 ASP B N 1
ATOM 3582 C CA . ASP B 1 170 ? -13.938 27.688 2.32 1 88.25 170 ASP B CA 1
ATOM 3583 C C . ASP B 1 170 ? -13.742 26.266 1.803 1 88.25 170 ASP B C 1
ATOM 3585 O O . ASP B 1 170 ? -12.609 25.781 1.696 1 88.25 170 ASP B O 1
ATOM 3589 N N . PHE B 1 171 ? -14.828 25.719 1.503 1 88.56 171 PHE B N 1
ATOM 3590 C CA . PHE B 1 171 ? -14.789 24.359 0.951 1 88.56 171 PHE B CA 1
ATOM 3591 C C . PHE B 1 171 ? -14.016 24.344 -0.364 1 88.56 171 PHE B C 1
ATOM 3593 O O . PHE B 1 171 ? -13.133 23.5 -0.554 1 88.56 171 PHE B O 1
ATOM 3600 N N . GLU B 1 172 ? -14.305 25.266 -1.227 1 91.5 172 GLU B N 1
ATOM 3601 C CA . GLU B 1 172 ? -13.648 25.328 -2.529 1 91.5 172 GLU B CA 1
ATOM 3602 C C . GLU B 1 172 ? -12.156 25.641 -2.385 1 91.5 172 GLU B C 1
ATOM 3604 O O . GLU B 1 172 ? -11.328 25.047 -3.086 1 91.5 172 GLU B O 1
ATOM 3609 N N . LYS B 1 173 ? -11.875 26.531 -1.507 1 91.25 173 LYS B N 1
ATOM 3610 C CA . LYS B 1 173 ? -10.477 26.859 -1.244 1 91.25 173 LYS B CA 1
ATOM 3611 C C . LYS B 1 173 ? -9.703 25.641 -0.758 1 91.25 173 LYS B C 1
ATOM 3613 O O . LYS B 1 173 ? -8.586 25.391 -1.206 1 91.25 173 LYS B O 1
ATOM 3618 N N . PHE B 1 174 ? -10.344 24.938 0.061 1 90.94 174 PHE B N 1
ATOM 3619 C CA . PHE B 1 174 ? -9.734 23.734 0.587 1 90.94 174 PHE B CA 1
ATOM 3620 C C . PHE B 1 174 ? -9.562 22.688 -0.511 1 90.94 174 PHE B C 1
ATOM 3622 O O . PHE B 1 174 ? -8.484 22.109 -0.661 1 90.94 174 PHE B O 1
ATOM 3629 N N . ALA B 1 175 ? -10.594 22.5 -1.298 1 92 175 ALA B N 1
ATOM 3630 C CA . ALA B 1 175 ? -10.602 21.484 -2.352 1 92 175 ALA B CA 1
ATOM 3631 C C . ALA B 1 175 ? -9.602 21.828 -3.451 1 92 175 ALA B C 1
ATOM 3633 O O . ALA B 1 175 ? -9.195 20.953 -4.223 1 92 175 ALA B O 1
ATOM 3634 N N . ASN B 1 176 ? -9.164 23.094 -3.484 1 93.25 176 ASN B N 1
ATOM 3635 C CA . ASN B 1 176 ? -8.273 23.531 -4.551 1 93.25 176 ASN B CA 1
ATOM 3636 C C . ASN B 1 176 ? -6.852 23.75 -4.035 1 93.25 176 ASN B C 1
ATOM 3638 O O . ASN B 1 176 ? -5.996 24.281 -4.754 1 93.25 176 ASN B O 1
ATOM 3642 N N . TRP B 1 177 ? -6.602 23.391 -2.783 1 93.62 177 TRP B N 1
ATOM 3643 C CA . TRP B 1 177 ? -5.246 23.438 -2.246 1 93.62 177 TRP B CA 1
ATOM 3644 C C . TRP B 1 177 ? -4.301 22.562 -3.066 1 93.62 177 TRP B C 1
ATOM 3646 O O . TRP B 1 177 ? -4.609 21.406 -3.359 1 93.62 177 TRP B O 1
ATOM 3656 N N . ASP B 1 178 ? -3.201 23.062 -3.523 1 91.81 178 ASP B N 1
ATOM 3657 C CA . ASP B 1 178 ? -2.244 22.328 -4.344 1 91.81 178 ASP B CA 1
ATOM 3658 C C . ASP B 1 178 ? -1.198 21.641 -3.48 1 91.81 178 ASP B C 1
ATOM 3660 O O . ASP B 1 178 ? -0.378 22.297 -2.836 1 91.81 178 ASP B O 1
ATOM 3664 N N . THR B 1 179 ? -1.18 20.344 -3.504 1 94.75 179 THR B N 1
ATOM 3665 C CA . THR B 1 179 ? -0.264 19.547 -2.703 1 94.75 179 THR B CA 1
ATOM 3666 C C . THR B 1 179 ? 0.96 19.141 -3.523 1 94.75 179 THR B C 1
ATOM 3668 O O . THR B 1 179 ? 1.891 18.531 -2.998 1 94.75 179 THR B O 1
ATOM 3671 N N . ALA B 1 180 ? 1.101 19.562 -4.777 1 94.69 180 ALA B N 1
ATOM 3672 C CA . ALA B 1 180 ? 2.117 19.062 -5.703 1 94.69 180 ALA B CA 1
ATOM 3673 C C . ALA B 1 180 ? 3.506 19.562 -5.301 1 94.69 180 ALA B C 1
ATOM 3675 O O . ALA B 1 180 ? 4.516 19 -5.742 1 94.69 180 ALA B O 1
ATOM 3676 N N . PHE B 1 181 ? 3.57 20.562 -4.461 1 95.56 181 PHE B N 1
ATOM 3677 C CA . PHE B 1 181 ? 4.852 21.125 -4.043 1 95.56 181 PHE B CA 1
ATOM 3678 C C . PHE B 1 181 ? 5.691 20.078 -3.324 1 95.56 181 PHE B C 1
ATOM 3680 O O . PHE B 1 181 ? 6.914 20.203 -3.244 1 95.56 181 PHE B O 1
ATOM 3687 N N . VAL B 1 182 ? 5.094 19.031 -2.816 1 96.56 182 VAL B N 1
ATOM 3688 C CA . VAL B 1 182 ? 5.805 18 -2.055 1 96.56 182 VAL B CA 1
ATOM 3689 C C . VAL B 1 182 ? 6.848 17.328 -2.941 1 96.56 182 VAL B C 1
ATOM 3691 O O . VAL B 1 182 ? 7.895 16.891 -2.459 1 96.56 182 VAL B O 1
ATOM 3694 N N . TRP B 1 183 ? 6.594 17.234 -4.246 1 95.62 183 TRP B N 1
ATOM 3695 C CA . TRP B 1 183 ? 7.469 16.547 -5.188 1 95.62 183 TRP B CA 1
ATOM 3696 C C . TRP B 1 183 ? 8.773 17.312 -5.375 1 95.62 183 TRP B C 1
ATOM 3698 O O . TRP B 1 183 ? 9.812 16.703 -5.66 1 95.62 183 TRP B O 1
ATOM 3708 N N . HIS B 1 184 ? 8.789 18.641 -5.133 1 94.88 184 HIS B N 1
ATOM 3709 C CA . HIS B 1 184 ? 9.953 19.422 -5.57 1 94.88 184 HIS B CA 1
ATOM 3710 C C . HIS B 1 184 ? 10.516 20.25 -4.426 1 94.88 184 HIS B C 1
ATOM 3712 O O . HIS B 1 184 ? 11.68 20.672 -4.473 1 94.88 184 HIS B O 1
ATOM 3718 N N . LYS B 1 185 ? 9.695 20.438 -3.436 1 97.25 185 LYS B N 1
ATOM 3719 C CA . LYS B 1 185 ? 10.148 21.359 -2.408 1 97.25 185 LYS B CA 1
ATOM 3720 C C . LYS B 1 185 ? 10.445 20.641 -1.099 1 97.25 185 LYS B C 1
ATOM 3722 O O . LYS B 1 185 ? 11.078 21.203 -0.202 1 97.25 185 LYS B O 1
ATOM 3727 N N . PHE B 1 186 ? 10 19.391 -0.921 1 98.19 186 PHE B N 1
ATOM 3728 C CA . PHE B 1 186 ? 10.25 18.672 0.32 1 98.19 186 PHE B CA 1
ATOM 3729 C C . PHE B 1 186 ? 11.742 18.391 0.491 1 98.19 186 PHE B C 1
ATOM 3731 O O . PHE B 1 186 ? 12.422 18.016 -0.464 1 98.19 186 PHE B O 1
ATOM 3738 N N . PRO B 1 187 ? 12.273 18.625 1.646 1 98.25 187 PRO B N 1
ATOM 3739 C CA . PRO B 1 187 ? 13.727 18.484 1.823 1 98.25 187 PRO B CA 1
ATOM 3740 C C . PRO B 1 187 ? 14.219 17.062 1.581 1 98.25 187 PRO B C 1
ATOM 3742 O O . PRO B 1 187 ? 13.539 16.109 1.938 1 98.25 187 PRO B O 1
ATOM 3745 N N . ALA B 1 188 ? 15.398 16.891 1.093 1 97.38 188 ALA B N 1
ATOM 3746 C CA . ALA B 1 188 ? 15.984 15.609 0.717 1 97.38 188 ALA B CA 1
ATOM 3747 C C . ALA B 1 188 ? 16.406 14.82 1.951 1 97.38 188 ALA B C 1
ATOM 3749 O O . ALA B 1 188 ? 16.562 13.594 1.89 1 97.38 188 ALA B O 1
ATOM 3750 N N . THR B 1 189 ? 16.578 15.461 3.049 1 97.38 189 THR B N 1
ATOM 3751 C CA . THR B 1 189 ? 17.25 14.828 4.176 1 97.38 189 THR B CA 1
ATOM 3752 C C . THR B 1 189 ? 16.25 14.336 5.211 1 97.38 189 THR B C 1
ATOM 3754 O O . THR B 1 189 ? 16.578 13.508 6.059 1 97.38 189 THR B O 1
ATOM 3757 N N . THR B 1 190 ? 15.047 14.812 5.215 1 97.81 190 THR B N 1
ATOM 3758 C CA . THR B 1 190 ? 14.062 14.477 6.234 1 97.81 190 THR B CA 1
ATOM 3759 C C . THR B 1 190 ? 13.602 13.031 6.094 1 97.81 190 THR B C 1
ATOM 3761 O O . THR B 1 190 ? 13.242 12.594 5 1 97.81 190 THR B O 1
ATOM 3764 N N . ASP B 1 191 ? 13.68 12.227 7.172 1 98.25 191 ASP B N 1
ATOM 3765 C CA . ASP B 1 191 ? 13.086 10.891 7.207 1 98.25 191 ASP B CA 1
ATOM 3766 C C . ASP B 1 191 ? 11.586 10.961 7.453 1 98.25 191 ASP B C 1
ATOM 3768 O O . ASP B 1 191 ? 11.125 11.719 8.305 1 98.25 191 ASP B O 1
ATOM 3772 N N . VAL B 1 192 ? 10.812 10.172 6.691 1 98.44 192 VAL B N 1
ATOM 3773 C CA . VAL B 1 192 ? 9.359 10.289 6.793 1 98.44 192 VAL B CA 1
ATOM 3774 C C . VAL B 1 192 ? 8.75 8.906 7.031 1 98.44 192 VAL B C 1
ATOM 3776 O O . VAL B 1 192 ? 9.148 7.926 6.398 1 98.44 192 VAL B O 1
ATOM 3779 N N . LEU B 1 193 ? 7.867 8.828 7.957 1 98.25 193 LEU B N 1
ATOM 3780 C CA . LEU B 1 193 ? 6.941 7.707 8.109 1 98.25 193 LEU B CA 1
ATOM 3781 C C . LEU B 1 193 ? 5.523 8.117 7.734 1 98.25 193 LEU B C 1
ATOM 3783 O O . LEU B 1 193 ? 4.969 9.055 8.32 1 98.25 193 LEU B O 1
ATOM 3787 N N . THR B 1 194 ? 4.953 7.52 6.734 1 98.44 194 THR B N 1
ATOM 3788 C CA . THR B 1 194 ? 3.539 7.691 6.418 1 98.44 194 THR B CA 1
ATOM 3789 C C . THR B 1 194 ? 2.723 6.512 6.938 1 98.44 194 THR B C 1
ATOM 3791 O O . THR B 1 194 ? 3.018 5.355 6.613 1 98.44 194 THR B O 1
ATOM 3794 N N . VAL B 1 195 ? 1.766 6.801 7.785 1 97.94 195 VAL B N 1
ATOM 3795 C CA . VAL B 1 195 ? 0.841 5.789 8.289 1 97.94 195 VAL B CA 1
ATOM 3796 C C . VAL B 1 195 ? -0.577 6.105 7.82 1 97.94 195 VAL B C 1
ATOM 3798 O O . VAL B 1 195 ? -1.031 7.246 7.922 1 97.94 195 VAL B O 1
ATOM 3801 N N . HIS B 1 196 ? -1.249 5.129 7.332 1 98.38 196 HIS B N 1
ATOM 3802 C CA . HIS B 1 196 ? -2.59 5.332 6.793 1 98.38 196 HIS B CA 1
ATOM 3803 C C . HIS B 1 196 ? -3.451 4.086 6.984 1 98.38 196 HIS B C 1
ATOM 3805 O O . HIS B 1 196 ? -2.98 2.963 6.785 1 98.38 196 HIS B O 1
ATOM 3811 N N . GLY B 1 197 ? -4.676 4.273 7.43 1 97.12 197 GLY B N 1
ATOM 3812 C CA . GLY B 1 197 ? -5.605 3.162 7.527 1 97.12 197 GLY B CA 1
ATOM 3813 C C . GLY B 1 197 ? -6.141 2.711 6.184 1 97.12 197 GLY B C 1
ATOM 3814 O O . GLY B 1 197 ? -6.574 3.535 5.375 1 97.12 197 GLY B O 1
ATOM 3815 N N . MET B 1 198 ? -6.176 1.463 5.973 1 96.5 198 MET B N 1
ATOM 3816 C CA . MET B 1 198 ? -6.637 0.933 4.691 1 96.5 198 MET B CA 1
ATOM 3817 C C . MET B 1 198 ? -8.156 1.028 4.582 1 96.5 198 MET B C 1
ATOM 3819 O O . MET B 1 198 ? -8.711 0.928 3.484 1 96.5 198 MET B O 1
ATOM 3823 N N . SER B 1 199 ? -8.82 1.211 5.723 1 95.12 199 SER B N 1
ATOM 3824 C CA . SER B 1 199 ? -10.273 1.352 5.734 1 95.12 199 SER B CA 1
ATOM 3825 C C . SER B 1 199 ? -10.688 2.805 5.938 1 95.12 199 SER B C 1
ATOM 3827 O O . SER B 1 199 ? -11.797 3.082 6.395 1 95.12 199 SER B O 1
ATOM 3829 N N . ASP B 1 200 ? -9.773 3.75 5.703 1 95.12 200 ASP B N 1
ATOM 3830 C CA . ASP B 1 200 ? -10.055 5.18 5.805 1 95.12 200 ASP B CA 1
ATOM 3831 C C . ASP B 1 200 ? -10.992 5.637 4.691 1 95.12 200 ASP B C 1
ATOM 3833 O O . ASP B 1 200 ? -10.602 5.684 3.523 1 95.12 200 ASP B O 1
ATOM 3837 N N . ILE B 1 201 ? -12.18 6.047 4.996 1 91.31 201 ILE B N 1
ATOM 3838 C CA . ILE B 1 201 ? -13.156 6.465 3.996 1 91.31 201 ILE B CA 1
ATOM 3839 C C . ILE B 1 201 ? -13.148 7.988 3.875 1 91.31 201 ILE B C 1
ATOM 3841 O O . ILE B 1 201 ? -13.781 8.547 2.977 1 91.31 201 ILE B O 1
ATOM 3845 N N . THR B 1 202 ? -12.484 8.648 4.801 1 90.5 202 THR B N 1
ATOM 3846 C CA . THR B 1 202 ? -12.383 10.102 4.77 1 90.5 202 THR B CA 1
ATOM 3847 C C . THR B 1 202 ? -11.289 10.547 3.797 1 90.5 202 THR B C 1
ATOM 3849 O O . THR B 1 202 ? -11.523 11.406 2.945 1 90.5 202 THR B O 1
ATOM 3852 N N . VAL B 1 203 ? -10.141 10.008 3.977 1 94.88 203 VAL B N 1
ATOM 3853 C CA . VAL B 1 203 ? -9.008 10.188 3.074 1 94.88 203 VAL B CA 1
ATOM 3854 C C . VAL B 1 203 ? -8.594 8.844 2.486 1 94.88 203 VAL B C 1
ATOM 3856 O O . VAL B 1 203 ? -8.055 7.988 3.195 1 94.88 203 VAL B O 1
ATOM 3859 N N . PRO B 1 204 ? -8.797 8.695 1.217 1 95.56 204 PRO B N 1
ATOM 3860 C CA . PRO B 1 204 ? -8.461 7.398 0.629 1 95.56 204 PRO B CA 1
ATOM 3861 C C . PRO B 1 204 ? -6.996 7.016 0.828 1 95.56 204 PRO B C 1
ATOM 3863 O O . PRO B 1 204 ? -6.109 7.859 0.674 1 95.56 204 PRO B O 1
ATOM 3866 N N . PRO B 1 205 ? -6.773 5.754 1.151 1 96.75 205 PRO B N 1
ATOM 3867 C CA . PRO B 1 205 ? -5.398 5.316 1.407 1 96.75 205 PRO B CA 1
ATOM 3868 C C . PRO B 1 205 ? -4.492 5.484 0.192 1 96.75 205 PRO B C 1
ATOM 3870 O O . PRO B 1 205 ? -3.266 5.52 0.331 1 96.75 205 PRO B O 1
ATOM 3873 N N . GLY B 1 206 ? -5.074 5.609 -0.989 1 96.19 206 GLY B N 1
ATOM 3874 C CA . GLY B 1 206 ? -4.281 5.891 -2.172 1 96.19 206 GLY B CA 1
ATOM 3875 C C . GLY B 1 206 ? -3.438 7.148 -2.041 1 96.19 206 GLY B C 1
ATOM 3876 O O . GLY B 1 206 ? -2.396 7.273 -2.688 1 96.19 206 GLY B O 1
ATOM 3877 N N . ASP B 1 207 ? -3.869 8.086 -1.257 1 97.31 207 ASP B N 1
ATOM 3878 C CA . ASP B 1 207 ? -3.113 9.312 -1.037 1 97.31 207 ASP B CA 1
ATOM 3879 C C . ASP B 1 207 ? -1.765 9.016 -0.384 1 97.31 207 ASP B C 1
ATOM 3881 O O . ASP B 1 207 ? -0.766 9.672 -0.688 1 97.31 207 ASP B O 1
ATOM 3885 N N . ALA B 1 208 ? -1.729 8.047 0.528 1 98.25 208 ALA B N 1
ATOM 3886 C CA . ALA B 1 208 ? -0.478 7.645 1.167 1 98.25 208 ALA B CA 1
ATOM 3887 C C . ALA B 1 208 ? 0.501 7.074 0.145 1 98.25 208 ALA B C 1
ATOM 3889 O O . ALA B 1 208 ? 1.714 7.262 0.266 1 98.25 208 ALA B O 1
ATOM 3890 N N . LEU B 1 209 ? 0.007 6.379 -0.833 1 97.75 209 LEU B N 1
ATOM 3891 C CA . LEU B 1 209 ? 0.852 5.816 -1.88 1 97.75 209 LEU B CA 1
ATOM 3892 C C . LEU B 1 209 ? 1.503 6.922 -2.707 1 97.75 209 LEU B C 1
ATOM 3894 O O . LEU B 1 209 ? 2.662 6.801 -3.109 1 97.75 209 LEU B O 1
ATOM 3898 N N . ILE B 1 210 ? 0.786 7.938 -2.969 1 97.19 210 ILE B N 1
ATOM 3899 C CA . ILE B 1 210 ? 1.334 9.062 -3.725 1 97.19 210 ILE B CA 1
ATOM 3900 C C . ILE B 1 210 ? 2.459 9.719 -2.928 1 97.19 210 ILE B C 1
ATOM 3902 O O . ILE B 1 210 ? 3.529 10 -3.471 1 97.19 210 ILE B O 1
ATOM 3906 N N . TYR B 1 211 ? 2.199 9.938 -1.612 1 97.94 211 TYR B N 1
ATOM 3907 C CA . TYR B 1 211 ? 3.268 10.461 -0.769 1 97.94 211 TYR B CA 1
ATOM 3908 C C . TYR B 1 211 ? 4.48 9.539 -0.788 1 97.94 211 TYR B C 1
ATOM 3910 O O . TYR B 1 211 ? 5.621 10.008 -0.838 1 97.94 211 TYR B O 1
ATOM 3918 N N . ALA B 1 212 ? 4.246 8.25 -0.69 1 97.75 212 ALA B N 1
ATOM 3919 C CA . ALA B 1 212 ? 5.34 7.285 -0.699 1 97.75 212 ALA B CA 1
ATOM 3920 C C . ALA B 1 212 ? 6.16 7.395 -1.982 1 97.75 212 ALA B C 1
ATOM 3922 O O . ALA B 1 212 ? 7.391 7.34 -1.945 1 97.75 212 ALA B O 1
ATOM 3923 N N . LYS B 1 213 ? 5.492 7.504 -3.076 1 96.06 213 LYS B N 1
ATOM 3924 C CA . LYS B 1 213 ? 6.188 7.648 -4.352 1 96.06 213 LYS B CA 1
ATOM 3925 C C . LYS B 1 213 ? 6.992 8.945 -4.395 1 96.06 213 LYS B C 1
ATOM 3927 O O . LYS B 1 213 ? 8.164 8.945 -4.766 1 96.06 213 LYS B O 1
ATOM 3932 N N . ALA B 1 214 ? 6.387 10.023 -4.035 1 96.12 214 ALA B N 1
ATOM 3933 C CA . ALA B 1 214 ? 7.023 11.344 -4.086 1 96.12 214 ALA B CA 1
ATOM 3934 C C . ALA B 1 214 ? 8.234 11.398 -3.162 1 96.12 214 ALA B C 1
ATOM 3936 O O . ALA B 1 214 ? 9.297 11.891 -3.555 1 96.12 214 ALA B O 1
ATOM 3937 N N . LEU B 1 215 ? 8.086 10.859 -1.971 1 97.5 215 LEU B N 1
ATOM 3938 C CA . LEU B 1 215 ? 9.109 11.031 -0.941 1 97.5 215 LEU B CA 1
ATOM 3939 C C . LEU B 1 215 ? 10.109 9.883 -0.966 1 97.5 215 LEU B C 1
ATOM 3941 O O . LEU B 1 215 ? 11.211 10 -0.421 1 97.5 215 LEU B O 1
ATOM 3945 N N . GLY B 1 216 ? 9.719 8.797 -1.535 1 94.44 216 GLY B N 1
ATOM 3946 C CA . GLY B 1 216 ? 10.555 7.605 -1.555 1 94.44 216 GLY B CA 1
ATOM 3947 C C . GLY B 1 216 ? 11.766 7.742 -2.461 1 94.44 216 GLY B C 1
ATOM 3948 O O . GLY B 1 216 ? 12.742 7.004 -2.316 1 94.44 216 GLY B O 1
ATOM 3949 N N . ALA B 1 217 ? 11.797 8.672 -3.33 1 89.19 217 ALA B N 1
ATOM 3950 C CA . ALA B 1 217 ? 12.859 8.828 -4.316 1 89.19 217 ALA B CA 1
ATOM 3951 C C . ALA B 1 217 ? 14.008 9.664 -3.754 1 89.19 217 ALA B C 1
ATOM 3953 O O . ALA B 1 217 ? 15.07 9.766 -4.371 1 89.19 217 ALA B O 1
ATOM 3954 N N . ARG B 1 218 ? 13.836 10.156 -2.621 1 93.69 218 ARG B N 1
ATOM 3955 C CA . ARG B 1 218 ? 14.797 11.094 -2.051 1 93.69 218 ARG B CA 1
ATOM 3956 C C . ARG B 1 218 ? 15.953 10.352 -1.388 1 93.69 218 ARG B C 1
ATOM 3958 O O . ARG B 1 218 ? 15.797 9.203 -0.961 1 93.69 218 ARG B O 1
ATOM 3965 N N . ARG B 1 219 ? 17.078 10.992 -1.431 1 94.31 219 ARG B N 1
ATOM 3966 C CA . ARG B 1 219 ? 18.266 10.57 -0.693 1 94.31 219 ARG B CA 1
ATOM 3967 C C . ARG B 1 219 ? 19 11.781 -0.108 1 94.31 219 ARG B C 1
ATOM 3969 O O . ARG B 1 219 ? 19.047 12.844 -0.722 1 94.31 219 ARG B O 1
ATOM 3976 N N . PRO B 1 220 ? 19.469 11.734 1.153 1 96.69 220 PRO B N 1
ATOM 3977 C CA . PRO B 1 220 ? 19.609 10.547 1.996 1 96.69 220 PRO B CA 1
ATOM 3978 C C . PRO B 1 220 ? 18.375 10.266 2.85 1 96.69 220 PRO B C 1
ATOM 3980 O O . PRO B 1 220 ? 18.297 9.234 3.512 1 96.69 220 PRO B O 1
ATOM 3983 N N . GLY B 1 221 ? 17.391 11.172 2.893 1 97.5 221 GLY B N 1
ATOM 3984 C CA . GLY B 1 221 ? 16.172 10.945 3.641 1 97.5 221 GLY B CA 1
ATOM 3985 C C . GLY B 1 221 ? 15.398 9.727 3.164 1 97.5 221 GLY B C 1
ATOM 3986 O O . GLY B 1 221 ? 15.406 9.406 1.972 1 97.5 221 GLY B O 1
ATOM 3987 N N . THR B 1 222 ? 14.758 9.062 4.086 1 97.56 222 THR B N 1
ATOM 3988 C CA . THR B 1 222 ? 14.039 7.828 3.781 1 97.56 222 THR B CA 1
ATOM 3989 C C . THR B 1 222 ? 12.539 8.031 3.902 1 97.56 222 THR B C 1
ATOM 3991 O O . THR B 1 222 ? 12.086 9.039 4.449 1 97.56 222 THR B O 1
ATOM 3994 N N . HIS B 1 223 ? 11.844 7.148 3.336 1 98.06 223 HIS B N 1
ATOM 3995 C CA . HIS B 1 223 ? 10.391 7.09 3.496 1 98.06 223 HIS B CA 1
ATOM 3996 C C . HIS B 1 223 ? 9.93 5.672 3.822 1 98.06 223 HIS B C 1
ATOM 3998 O O . HIS B 1 223 ? 10.25 4.727 3.092 1 98.06 223 HIS B O 1
ATOM 4004 N N . ALA B 1 224 ? 9.266 5.531 4.918 1 97.94 224 ALA B N 1
ATOM 4005 C CA . ALA B 1 224 ? 8.617 4.281 5.309 1 97.94 224 ALA B CA 1
ATOM 4006 C C . ALA B 1 224 ? 7.098 4.391 5.164 1 97.94 224 ALA B C 1
ATOM 4008 O O . ALA B 1 224 ? 6.496 5.371 5.609 1 97.94 224 ALA B O 1
ATOM 4009 N N . LEU B 1 225 ? 6.441 3.451 4.496 1 98.38 225 LEU B N 1
ATOM 4010 C CA . LEU B 1 225 ? 4.992 3.422 4.312 1 98.38 225 LEU B CA 1
ATOM 4011 C C . LEU B 1 225 ? 4.363 2.314 5.148 1 98.38 225 LEU B C 1
ATOM 4013 O O . LEU B 1 225 ? 4.723 1.143 5.008 1 98.38 225 LEU B O 1
ATOM 4017 N N . HIS B 1 226 ? 3.494 2.688 6.004 1 98.12 226 HIS B N 1
ATOM 4018 C CA . HIS B 1 226 ? 2.762 1.743 6.836 1 98.12 226 HIS B CA 1
ATOM 4019 C C . HIS B 1 226 ? 1.26 1.842 6.59 1 98.12 226 HIS B C 1
ATOM 4021 O O . HIS B 1 226 ? 0.59 2.711 7.152 1 98.12 226 HIS B O 1
ATOM 4027 N N . LEU B 1 227 ? 0.728 0.949 5.777 1 98 227 LEU B N 1
ATOM 4028 C CA . LEU B 1 227 ? -0.713 0.822 5.594 1 98 227 LEU B CA 1
ATOM 4029 C C . LEU B 1 227 ? -1.304 -0.162 6.602 1 98 227 LEU B C 1
ATOM 4031 O O . LEU B 1 227 ? -0.909 -1.329 6.637 1 98 227 LEU B O 1
ATOM 4035 N N . MET B 1 228 ? -2.211 0.291 7.41 1 96.62 228 MET B N 1
ATOM 4036 C CA . MET B 1 228 ? -2.742 -0.515 8.5 1 96.62 228 MET B CA 1
ATOM 4037 C C . MET B 1 228 ? -4.086 -1.131 8.125 1 96.62 228 MET B C 1
ATOM 4039 O O . MET B 1 228 ? -5.082 -0.419 7.988 1 96.62 228 MET B O 1
ATOM 4043 N N . GLU B 1 229 ? -4.074 -2.41 8.055 1 93.19 229 GLU B N 1
ATOM 4044 C CA . GLU B 1 229 ? -5.297 -3.133 7.719 1 93.19 229 GLU B CA 1
ATOM 4045 C C . GLU B 1 229 ? -6.355 -2.953 8.797 1 93.19 229 GLU B C 1
ATOM 4047 O O . GLU B 1 229 ? -6.055 -3.041 9.992 1 93.19 229 GLU B O 1
ATOM 4052 N N . GLY B 1 230 ? -7.578 -2.689 8.359 1 93.44 230 GLY B N 1
ATOM 4053 C CA . GLY B 1 230 ? -8.703 -2.607 9.273 1 93.44 230 GLY B CA 1
ATOM 4054 C C . GLY B 1 230 ? -8.852 -1.241 9.922 1 93.44 230 GLY B C 1
ATOM 4055 O O . GLY B 1 230 ? -9.898 -0.921 10.484 1 93.44 230 GLY B O 1
ATOM 4056 N N . ALA B 1 231 ? -7.805 -0.385 9.914 1 96.06 231 ALA B N 1
ATOM 4057 C CA . ALA B 1 231 ? -7.852 0.915 10.578 1 96.06 231 ALA B CA 1
ATOM 4058 C C . ALA B 1 231 ? -8.586 1.944 9.727 1 96.06 231 ALA B C 1
ATOM 4060 O O . ALA B 1 231 ? -8.414 1.984 8.508 1 96.06 231 ALA B O 1
ATOM 4061 N N . ASP B 1 232 ? -9.391 2.766 10.406 1 95.25 232 ASP B N 1
ATOM 4062 C CA . ASP B 1 232 ? -10.086 3.873 9.758 1 95.25 232 ASP B CA 1
ATOM 4063 C C . ASP B 1 232 ? -9.289 5.172 9.883 1 95.25 232 ASP B C 1
ATOM 4065 O O . ASP B 1 232 ? -8.109 5.148 10.234 1 95.25 232 ASP B O 1
ATOM 4069 N N . HIS B 1 233 ? -9.875 6.293 9.562 1 92.69 233 HIS B N 1
ATOM 4070 C CA . HIS B 1 233 ? -9.203 7.59 9.523 1 92.69 233 HIS B CA 1
ATOM 4071 C C . HIS B 1 233 ? -8.664 7.973 10.891 1 92.69 233 HIS B C 1
ATOM 4073 O O . HIS B 1 233 ? -7.613 8.617 10.992 1 92.69 233 HIS B O 1
ATOM 4079 N N . ASN B 1 234 ? -9.367 7.578 11.914 1 90.12 234 ASN B N 1
ATOM 4080 C CA . ASN B 1 234 ? -9.016 7.957 13.281 1 90.12 234 ASN B CA 1
ATOM 4081 C C . ASN B 1 234 ? -8.383 6.797 14.039 1 90.12 234 ASN B C 1
ATOM 4083 O O . ASN B 1 234 ? -8.148 6.895 15.242 1 90.12 234 ASN B O 1
ATOM 4087 N N . PHE B 1 235 ? -8.242 5.703 13.359 1 94.25 235 PHE B N 1
ATOM 4088 C CA . PHE B 1 235 ? -7.605 4.52 13.914 1 94.25 235 PHE B CA 1
ATOM 4089 C C . PHE B 1 235 ? -8.383 3.996 15.117 1 94.25 235 PHE B C 1
ATOM 4091 O O . PHE B 1 235 ? -7.789 3.613 16.125 1 94.25 235 PHE B O 1
ATOM 4098 N N . THR B 1 236 ? -9.648 4.086 14.984 1 91.88 236 THR B N 1
ATOM 4099 C CA . THR B 1 236 ? -10.508 3.553 16.031 1 91.88 236 THR B CA 1
ATOM 4100 C C . THR B 1 236 ? -10.172 2.092 16.312 1 91.88 236 THR B C 1
ATOM 4102 O O . THR B 1 236 ? -10.172 1.261 15.406 1 91.88 236 THR B O 1
ATOM 4105 N N . GLY B 1 237 ? -9.836 1.752 17.609 1 93.06 237 GLY B N 1
ATOM 4106 C CA . GLY B 1 237 ? -9.484 0.395 18 1 93.06 237 GLY B CA 1
ATOM 4107 C C . GLY B 1 237 ? -8.055 0.022 17.625 1 93.06 237 GLY B C 1
ATOM 4108 O O . GLY B 1 237 ? -7.605 -1.087 17.922 1 93.06 237 GLY B O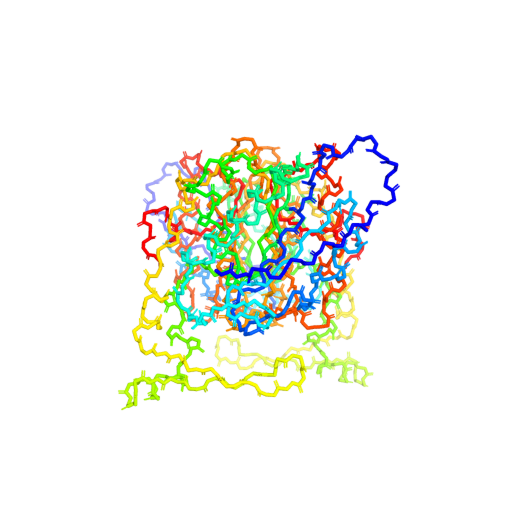 1
ATOM 4109 N N . HIS B 1 238 ? -7.344 0.929 17 1 95.12 238 HIS B N 1
ATOM 4110 C CA . HIS B 1 238 ? -6.004 0.616 16.531 1 95.12 238 HIS B CA 1
ATOM 4111 C C . HIS B 1 238 ? -4.988 1.638 17.031 1 95.12 238 HIS B C 1
ATOM 4113 O O . HIS B 1 238 ? -3.891 1.753 16.484 1 95.12 238 HIS B O 1
ATOM 4119 N N . ILE B 1 239 ? -5.305 2.381 18.031 1 92.12 239 ILE B N 1
ATOM 4120 C CA . ILE B 1 239 ? -4.48 3.49 18.5 1 92.12 239 ILE B CA 1
ATOM 4121 C C . ILE B 1 239 ? -3.158 2.957 19.047 1 92.12 239 ILE B C 1
ATOM 4123 O O . ILE B 1 239 ? -2.09 3.48 18.719 1 92.12 239 ILE B O 1
ATOM 4127 N N . ASP B 1 240 ? -3.221 1.9 19.812 1 93.38 240 ASP B N 1
ATOM 4128 C CA . ASP B 1 240 ? -2.004 1.336 20.391 1 93.38 240 ASP B CA 1
ATOM 4129 C C . ASP B 1 240 ? -1.067 0.82 19.312 1 93.38 240 ASP B C 1
ATOM 4131 O O . ASP B 1 240 ? 0.151 0.98 19.406 1 93.38 240 ASP B O 1
ATOM 4135 N N . GLU B 1 241 ? -1.657 0.214 18.359 1 94.44 241 GLU B N 1
ATOM 4136 C CA . GLU B 1 241 ? -0.862 -0.264 17.219 1 94.44 241 GLU B CA 1
ATOM 4137 C C . GLU B 1 241 ? -0.207 0.896 16.484 1 94.44 241 GLU B C 1
ATOM 4139 O O . GLU B 1 241 ? 0.964 0.815 16.109 1 94.44 241 GLU B O 1
ATOM 4144 N N . LEU B 1 242 ? -0.953 1.928 16.266 1 94.56 242 LEU B N 1
ATOM 4145 C CA . LEU B 1 242 ? -0.422 3.123 15.617 1 94.56 242 LEU B CA 1
ATOM 4146 C C . LEU B 1 242 ? 0.753 3.691 16.406 1 94.56 242 LEU B C 1
ATOM 4148 O O . LEU B 1 242 ? 1.832 3.906 15.852 1 94.56 242 LEU B O 1
ATOM 4152 N N . ILE B 1 243 ? 0.553 3.85 17.672 1 91.69 243 ILE B N 1
ATOM 4153 C CA . ILE B 1 243 ? 1.578 4.414 18.531 1 91.69 243 ILE B CA 1
ATOM 4154 C C . ILE B 1 243 ? 2.812 3.516 18.531 1 91.69 243 ILE B C 1
ATOM 4156 O O . ILE B 1 243 ? 3.938 3.994 18.375 1 91.69 243 ILE B O 1
ATOM 4160 N N . GLY B 1 244 ? 2.561 2.242 18.703 1 94.06 244 GLY B N 1
ATOM 4161 C CA . GLY B 1 244 ? 3.666 1.299 18.672 1 94.06 244 GLY B CA 1
ATOM 4162 C C . GLY B 1 244 ? 4.477 1.369 17.391 1 94.06 244 GLY B C 1
ATOM 4163 O O . GLY B 1 244 ? 5.707 1.311 17.422 1 94.06 244 GLY B O 1
ATOM 4164 N N . SER B 1 245 ? 3.82 1.521 16.281 1 95.25 245 SER B N 1
ATOM 4165 C CA . SER B 1 245 ? 4.5 1.598 14.992 1 95.25 245 SER B CA 1
ATOM 4166 C C . SER B 1 245 ? 5.371 2.848 14.906 1 95.25 245 SER B C 1
ATOM 4168 O O . SER B 1 245 ? 6.48 2.801 14.375 1 95.25 245 SER B O 1
ATOM 4170 N N . ILE B 1 246 ? 4.887 3.953 15.391 1 93.62 246 ILE B N 1
ATOM 4171 C CA . ILE B 1 246 ? 5.637 5.203 15.359 1 93.62 246 ILE B CA 1
ATOM 4172 C C . ILE B 1 246 ? 6.855 5.094 16.266 1 93.62 246 ILE B C 1
ATOM 4174 O O . ILE B 1 246 ? 7.965 5.48 15.891 1 93.62 246 ILE B O 1
ATOM 4178 N N . LEU B 1 247 ? 6.68 4.531 17.438 1 92.56 247 LEU B N 1
ATOM 4179 C CA . LEU B 1 247 ? 7.77 4.395 18.391 1 92.56 247 LEU B CA 1
ATOM 4180 C C . LEU B 1 247 ? 8.859 3.477 17.859 1 92.56 247 LEU B C 1
ATOM 4182 O O . LEU B 1 247 ? 10.047 3.756 18.016 1 92.56 247 LEU B O 1
ATOM 4186 N N . GLU B 1 248 ? 8.477 2.438 17.281 1 94.94 248 GLU B N 1
ATOM 4187 C CA . GLU B 1 248 ? 9.453 1.511 16.703 1 94.94 248 GLU B CA 1
ATOM 4188 C C . GLU B 1 248 ? 10.227 2.16 15.57 1 94.94 248 GLU B C 1
ATOM 4190 O O . GLU B 1 248 ? 11.43 1.963 15.438 1 94.94 248 GLU 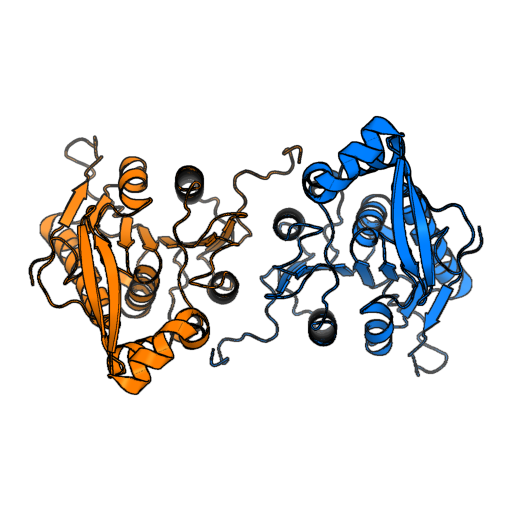B O 1
ATOM 4195 N N . TRP B 1 249 ? 9.523 2.861 14.758 1 96.06 249 TRP B N 1
ATOM 4196 C CA . TRP B 1 249 ? 10.18 3.58 13.664 1 96.06 249 TRP B CA 1
ATOM 4197 C C . TRP B 1 249 ? 11.188 4.59 14.203 1 96.06 249 TRP B C 1
ATOM 4199 O O . TRP B 1 249 ? 12.305 4.695 13.695 1 96.06 249 TRP B O 1
ATOM 4209 N N . TRP B 1 250 ? 10.805 5.328 15.188 1 93 250 TRP B N 1
ATOM 4210 C CA . TRP B 1 250 ? 11.68 6.32 15.797 1 93 250 TRP B CA 1
ATOM 4211 C C . TRP B 1 250 ? 12.93 5.664 16.375 1 93 250 TRP B C 1
ATOM 4213 O O . TRP B 1 250 ? 14.047 6.168 16.203 1 93 250 TRP B O 1
ATOM 4223 N N . GLU B 1 251 ? 12.711 4.598 17.047 1 92.75 251 GLU B N 1
ATOM 4224 C CA . GLU B 1 251 ? 13.836 3.877 17.625 1 92.75 251 GLU B CA 1
ATOM 4225 C C . GLU B 1 251 ? 14.805 3.41 16.547 1 92.75 251 GLU B C 1
ATOM 4227 O O . GLU B 1 251 ? 16.016 3.51 16.703 1 92.75 251 GLU B O 1
ATOM 4232 N N . LEU B 1 252 ? 14.281 2.885 15.539 1 94.62 252 LEU B N 1
ATOM 4233 C CA . LEU B 1 252 ? 15.125 2.463 14.43 1 94.62 252 LEU B CA 1
ATOM 4234 C C . LEU B 1 252 ? 15.906 3.645 13.852 1 94.62 252 LEU B C 1
ATOM 4236 O O . LEU B 1 252 ? 17.078 3.508 13.508 1 94.62 252 LEU B O 1
ATOM 4240 N N . ARG B 1 253 ? 15.25 4.758 13.734 1 93.69 253 ARG B N 1
ATOM 4241 C CA . ARG B 1 253 ? 15.922 5.957 13.242 1 93.69 253 ARG B CA 1
ATOM 4242 C C . ARG B 1 253 ? 17.094 6.332 14.125 1 93.69 253 ARG B C 1
ATOM 4244 O O . ARG B 1 253 ? 18.188 6.645 13.633 1 93.69 253 ARG B O 1
ATOM 4251 N N . ARG B 1 254 ? 16.891 6.316 15.367 1 90.56 254 ARG B N 1
ATOM 4252 C CA . ARG B 1 254 ? 17.922 6.691 16.328 1 90.56 254 ARG B CA 1
ATOM 4253 C C . ARG B 1 254 ? 19.141 5.781 16.203 1 90.5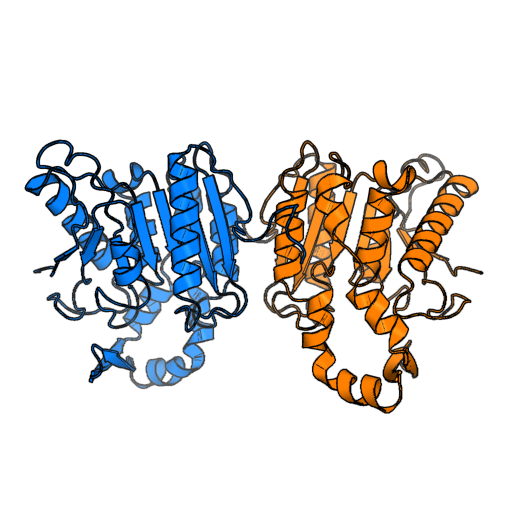6 254 ARG B C 1
ATOM 4255 O O . ARG B 1 254 ? 20.266 6.223 16.391 1 90.56 254 ARG B O 1
ATOM 4262 N N . ARG B 1 255 ? 18.875 4.602 15.727 1 92.88 255 ARG B N 1
ATOM 4263 C CA . ARG B 1 255 ? 19.953 3.631 15.578 1 92.88 255 ARG B CA 1
ATOM 4264 C C . ARG B 1 255 ? 20.594 3.727 14.195 1 92.88 255 ARG B C 1
ATOM 4266 O O . ARG B 1 255 ? 21.562 3.037 13.906 1 92.88 255 ARG B O 1
ATOM 4273 N N . GLY B 1 256 ? 20.078 4.551 13.359 1 90.56 256 GLY B N 1
ATOM 4274 C CA . GLY B 1 256 ? 20.594 4.727 12.016 1 90.56 256 GLY B CA 1
ATOM 4275 C C . GLY B 1 256 ? 20.234 3.592 11.078 1 90.56 256 GLY B C 1
ATOM 4276 O O . GLY B 1 256 ? 20.953 3.299 10.133 1 90.56 256 GLY B O 1
ATOM 4277 N N . GLY B 1 257 ? 19.094 2.975 11.25 1 90.06 257 GLY B N 1
ATOM 4278 C CA . GLY B 1 257 ? 18.766 1.768 10.508 1 90.06 257 GLY B CA 1
ATOM 4279 C C . GLY B 1 257 ? 17.594 1.951 9.555 1 90.06 257 GLY B C 1
ATOM 4280 O O . GLY B 1 257 ? 17.016 0.973 9.086 1 90.06 257 GLY B O 1
ATOM 4281 N N . LEU B 1 258 ? 17.25 3.213 9.234 1 93.75 258 LEU B N 1
ATOM 4282 C CA . LEU B 1 258 ? 16.062 3.42 8.406 1 93.75 258 LEU B CA 1
ATOM 4283 C C . LEU B 1 258 ? 16.391 3.174 6.934 1 93.75 258 LEU B C 1
ATOM 4285 O O . LEU B 1 258 ? 17.484 3.486 6.477 1 93.75 258 LEU B O 1
ATOM 4289 N N . ASN B 1 259 ? 15.5 2.564 6.262 1 91.88 259 ASN B N 1
ATOM 4290 C CA . ASN B 1 259 ? 15.484 2.434 4.809 1 91.88 259 ASN B CA 1
ATOM 4291 C C . ASN B 1 259 ? 14.141 2.871 4.223 1 91.88 259 ASN B C 1
ATOM 4293 O O . ASN B 1 259 ? 13.148 2.963 4.941 1 91.88 259 ASN B O 1
ATOM 4297 N N . THR B 1 260 ? 14.203 3.291 2.963 1 94.44 260 THR B N 1
ATOM 4298 C CA . THR B 1 260 ? 12.938 3.432 2.248 1 94.44 260 THR B CA 1
ATOM 4299 C C . THR B 1 260 ? 12.297 2.068 2.006 1 94.44 260 THR B C 1
ATOM 4301 O O . THR B 1 260 ? 12.891 1.205 1.357 1 94.44 260 THR B O 1
ATOM 4304 N N . GLU B 1 261 ? 11.102 1.863 2.6 1 93.38 261 GLU B N 1
ATOM 4305 C CA . GLU B 1 261 ? 10.531 0.518 2.561 1 93.38 261 GLU B CA 1
ATOM 4306 C C . GLU B 1 261 ? 9.047 0.532 2.916 1 93.38 261 GLU B C 1
ATOM 4308 O O . GLU B 1 261 ? 8.516 1.557 3.352 1 93.38 261 GLU B O 1
ATOM 4313 N N . ILE B 1 262 ? 8.453 -0.572 2.592 1 95.75 262 ILE B N 1
ATOM 4314 C CA . ILE B 1 262 ? 7.18 -0.875 3.227 1 95.75 262 ILE B CA 1
ATOM 4315 C C . ILE B 1 262 ? 7.402 -1.247 4.691 1 95.75 262 ILE B C 1
ATOM 4317 O O . ILE B 1 262 ? 8.117 -2.203 4.992 1 95.75 262 ILE B O 1
ATOM 4321 N N . TRP B 1 263 ? 6.781 -0.504 5.543 1 94.19 263 TRP B N 1
ATOM 4322 C CA . TRP B 1 263 ? 7.031 -0.652 6.973 1 94.19 263 TRP B CA 1
ATOM 4323 C C . TRP B 1 263 ? 5.98 -1.546 7.621 1 94.19 263 TRP B C 1
ATOM 4325 O O . TRP B 1 263 ? 4.832 -1.135 7.797 1 94.19 263 TRP B O 1
ATOM 4335 N N . LEU B 1 264 ? 6.398 -2.75 7.895 1 93.88 264 LEU B N 1
ATOM 4336 C CA . LEU B 1 264 ? 5.586 -3.713 8.633 1 93.88 264 LEU B CA 1
ATOM 4337 C C . LEU B 1 264 ? 6.305 -4.176 9.891 1 93.88 264 LEU B C 1
ATOM 4339 O O . LEU B 1 264 ? 6.926 -5.242 9.898 1 93.88 264 LEU B O 1
ATOM 4343 N N . PRO B 1 265 ? 6.184 -3.418 10.898 1 87.25 265 PRO B N 1
ATOM 4344 C CA . PRO B 1 265 ? 7.039 -3.668 12.062 1 87.25 265 PRO B CA 1
ATOM 4345 C C . PRO B 1 265 ? 6.812 -5.047 12.68 1 87.25 265 PRO B C 1
ATOM 4347 O O . PRO B 1 265 ? 7.715 -5.605 13.305 1 87.25 265 PRO B O 1
ATOM 4350 N N . HIS B 1 266 ? 5.695 -5.637 12.477 1 84.62 266 HIS B N 1
ATOM 4351 C CA . HIS B 1 266 ? 5.43 -6.91 13.133 1 84.62 266 HIS B CA 1
ATOM 4352 C C . HIS B 1 266 ? 5.617 -8.078 12.172 1 84.62 266 HIS B C 1
ATOM 4354 O O . HIS B 1 266 ? 5.293 -9.219 12.508 1 84.62 266 HIS B O 1
ATOM 4360 N N . VAL B 1 267 ? 6.09 -7.82 11.039 1 88.81 267 VAL B N 1
ATOM 4361 C CA . VAL B 1 267 ? 6.293 -8.867 10.047 1 88.81 267 VAL B CA 1
ATOM 4362 C C . VAL B 1 267 ? 7.777 -8.969 9.695 1 88.81 267 VAL B C 1
ATOM 4364 O O . VAL B 1 267 ? 8.383 -8 9.227 1 88.81 267 VAL B O 1
ATOM 4367 N N . GLN B 1 268 ? 8.367 -10.07 10.047 1 81.31 268 GLN B N 1
ATOM 4368 C CA . GLN B 1 268 ? 9.75 -10.383 9.711 1 81.31 268 GLN B CA 1
ATOM 4369 C C . GLN B 1 268 ? 9.875 -11.781 9.109 1 81.31 268 GLN B C 1
ATOM 4371 O O . GLN B 1 268 ? 8.906 -12.539 9.102 1 81.31 268 GLN B O 1
ATOM 4376 N N . GLU B 1 269 ? 11 -12.055 8.547 1 81.19 269 GLU B N 1
ATOM 4377 C CA . GLU B 1 269 ? 11.266 -13.352 7.926 1 81.19 269 GLU B CA 1
ATOM 4378 C C . GLU B 1 269 ? 10.914 -14.492 8.875 1 81.19 269 GLU B C 1
ATOM 4380 O O . GLU B 1 269 ? 10.406 -15.531 8.445 1 81.19 269 GLU B O 1
ATOM 4385 N N . SER B 1 270 ? 11.086 -14.297 10.117 1 78.19 270 SER B N 1
ATOM 4386 C CA . SER B 1 270 ? 10.891 -15.344 11.117 1 78.19 270 SER B CA 1
ATOM 4387 C C . SER B 1 270 ? 9.453 -15.367 11.625 1 78.19 270 SER B C 1
ATOM 4389 O O . SER B 1 270 ? 9.078 -16.266 12.383 1 78.19 270 SER B O 1
ATOM 4391 N N . THR B 1 271 ? 8.688 -14.453 11.039 1 79 271 THR B N 1
ATOM 4392 C CA . THR B 1 271 ? 7.312 -14.367 11.516 1 79 271 THR B CA 1
ATOM 4393 C C . THR B 1 271 ? 6.449 -15.445 10.867 1 79 271 THR B C 1
ATOM 4395 O O . THR B 1 271 ? 6.434 -15.586 9.641 1 79 271 THR B O 1
ATOM 4398 N N . LYS B 1 272 ? 5.922 -16.344 11.758 1 73.38 272 LYS B N 1
ATOM 4399 C CA . LYS B 1 272 ? 4.973 -17.328 11.25 1 73.38 272 LYS B CA 1
ATOM 4400 C C . LYS B 1 272 ? 3.637 -16.672 10.906 1 73.38 272 LYS B C 1
ATOM 4402 O O . LYS B 1 272 ? 3 -16.062 11.766 1 73.38 272 LYS B O 1
ATOM 4407 N N . LEU B 1 273 ? 3.275 -16.531 9.695 1 78.81 273 LEU B N 1
ATOM 4408 C CA . LEU B 1 273 ? 2.045 -15.875 9.258 1 78.81 273 LEU B CA 1
ATOM 4409 C C . LEU B 1 273 ? 1.076 -16.891 8.656 1 78.81 273 LEU B C 1
ATOM 4411 O O . LEU B 1 273 ? 1.498 -17.828 7.992 1 78.81 273 LEU B O 1
#